Protein 1W9C (pdb70)

Radius of gyration: 37.44 Å; Cα contacts (8 Å, |Δi|>4): 664; chains: 2; bounding box: 58×114×73 Å

Structure (mmCIF, N/CA/C/O backbone):
data_1W9C
#
_entry.id   1W9C
#
_cell.length_a   118.870
_cell.length_b   62.870
_cell.length_c   114.660
_cell.angle_alpha   90.00
_cell.angle_beta   90.00
_cell.angle_gamma   90.00
#
_symmetry.space_group_name_H-M   'P 21 21 2'
#
loop_
_entity.id
_entity.type
_entity.pdbx_description
1 polymer 'CRM1 PROTEIN'
2 water water
#
loop_
_atom_site.group_PDB
_atom_site.id
_atom_site.type_symbol
_atom_site.label_atom_id
_atom_site.label_alt_id
_atom_site.label_comp_id
_atom_site.label_asym_id
_atom_site.label_entity_id
_atom_site.label_seq_id
_atom_site.pdbx_PDB_ins_code
_atom_site.Cartn_x
_atom_site.Cartn_y
_atom_site.Cartn_z
_atom_site.occupancy
_atom_site.B_iso_or_equiv
_atom_site.auth_seq_id
_atom_site.auth_comp_id
_atom_site.auth_asym_id
_atom_site.auth_atom_id
_atom_site.pdbx_PDB_model_num
ATOM 1 N N . VAL A 1 1 ? 46.678 -28.315 47.270 1.00 62.47 707 VAL A N 1
ATOM 2 C CA . VAL A 1 1 ? 47.555 -29.460 46.899 1.00 61.88 707 VAL A CA 1
ATOM 3 C C . VAL A 1 1 ? 47.938 -29.360 45.421 1.00 63.00 707 VAL A C 1
ATOM 4 O O . VAL A 1 1 ? 48.744 -30.147 44.922 1.00 64.21 707 VAL A O 1
ATOM 8 N N . ILE A 1 2 ? 47.349 -28.388 44.726 1.00 56.69 708 ILE A N 1
ATOM 9 C CA . ILE A 1 2 ? 47.652 -28.154 43.318 1.00 48.36 708 ILE A CA 1
ATOM 10 C C . ILE A 1 2 ? 49.083 -27.619 43.242 1.00 46.04 708 ILE A C 1
ATOM 11 O O . ILE A 1 2 ? 49.380 -26.571 43.804 1.00 50.51 708 ILE A O 1
ATOM 16 N N . GLN A 1 3 ? 49.970 -28.338 42.561 1.00 45.07 709 GLN A N 1
ATOM 17 C CA . GLN A 1 3 ? 51.362 -27.903 42.442 1.00 47.19 709 GLN A CA 1
ATOM 18 C C . GLN A 1 3 ? 51.741 -27.585 40.998 1.00 44.63 709 GLN A C 1
ATOM 19 O O . GLN A 1 3 ? 51.913 -28.488 40.174 1.00 42.54 709 GLN A O 1
ATOM 25 N N . LEU A 1 4 ? 51.882 -26.293 40.708 1.00 39.32 710 LEU A N 1
ATOM 26 C CA . LEU A 1 4 ? 52.223 -25.823 39.367 1.00 36.43 710 LEU A CA 1
ATOM 27 C C . LEU A 1 4 ? 53.680 -25.387 39.246 1.00 31.47 710 LEU A C 1
ATOM 28 O O . LEU A 1 4 ? 54.132 -25.000 38.169 1.00 31.99 710 LEU A O 1
ATOM 33 N N . GLY A 1 5 ? 54.405 -25.456 40.355 1.00 29.77 711 GLY A N 1
ATOM 34 C CA . GLY A 1 5 ? 55.795 -25.040 40.377 1.00 31.07 711 GLY A CA 1
ATOM 35 C C . GLY A 1 5 ? 56.695 -25.408 39.212 1.00 31.08 711 GLY A C 1
ATOM 36 O O . GLY A 1 5 ? 57.312 -24.534 38.607 1.00 33.35 711 GLY A O 1
ATOM 37 N N . ARG A 1 6 ? 56.777 -26.693 38.888 1.00 28.67 712 ARG A N 1
ATOM 38 C CA . ARG A 1 6 ? 57.652 -27.145 37.813 1.00 32.14 712 ARG A CA 1
ATOM 39 C C . ARG A 1 6 ? 57.218 -26.860 36.378 1.00 29.38 712 ARG A C 1
ATOM 40 O O . ARG A 1 6 ? 58.007 -27.038 35.453 1.00 31.48 712 ARG A O 1
ATOM 48 N N . ILE A 1 7 ? 55.981 -26.420 36.180 1.00 28.56 713 ILE A N 1
ATOM 49 C CA . ILE A 1 7 ? 55.508 -26.118 34.827 1.00 25.64 713 ILE A CA 1
ATOM 50 C C . ILE A 1 7 ? 54.977 -24.699 34.753 1.00 22.43 713 ILE A C 1
ATOM 51 O O . ILE A 1 7 ? 54.392 -24.303 33.745 1.00 19.77 713 ILE A O 1
ATOM 56 N N . TYR A 1 8 ? 55.179 -23.943 35.826 1.00 24.69 714 TYR A N 1
ATOM 57 C CA . TYR A 1 8 ? 54.698 -22.573 35.899 1.00 24.20 714 TYR A CA 1
ATOM 58 C C . TYR A 1 8 ? 55.134 -21.712 34.712 1.00 28.17 714 TYR A C 1
ATOM 59 O O . TYR A 1 8 ? 54.296 -21.136 34.008 1.00 18.54 714 TYR A O 1
ATOM 68 N N . LEU A 1 9 ? 56.439 -21.625 34.485 1.00 24.81 715 LEU A N 1
ATOM 69 C CA . LEU A 1 9 ? 56.931 -20.818 33.384 1.00 21.06 715 LEU A CA 1
ATOM 70 C C . LEU A 1 9 ? 56.485 -21.403 32.057 1.00 25.03 715 LEU A C 1
ATOM 71 O O . LEU A 1 9 ? 56.252 -20.660 31.105 1.00 27.46 715 LEU A O 1
ATOM 76 N N . ASP A 1 10 ? 56.350 -22.726 31.991 1.00 26.82 716 ASP A N 1
ATOM 77 C CA . ASP A 1 10 ? 55.905 -23.371 30.757 1.00 28.16 716 ASP A CA 1
ATOM 78 C C . ASP A 1 10 ? 54.489 -22.900 30.417 1.00 23.91 716 ASP A C 1
ATOM 79 O O . ASP A 1 10 ? 54.173 -22.630 29.259 1.00 23.57 716 ASP A O 1
ATOM 84 N N . MET A 1 11 ? 53.644 -22.801 31.439 1.00 24.26 717 MET A N 1
ATOM 85 C CA . MET A 1 11 ? 52.263 -22.353 31.271 1.00 23.29 717 MET A CA 1
ATOM 86 C C . MET A 1 11 ? 52.166 -20.916 30.752 1.00 23.03 717 MET A C 1
ATOM 87 O O . MET A 1 11 ? 51.323 -20.611 29.908 1.00 20.96 717 MET A O 1
ATOM 92 N N . LEU A 1 12 ? 53.028 -20.040 31.264 1.00 23.70 718 LEU A N 1
ATOM 93 C CA . LEU A 1 12 ? 53.034 -18.638 30.856 1.00 28.74 718 LEU A CA 1
ATOM 94 C C . LEU A 1 12 ? 53.553 -18.511 29.436 1.00 27.77 718 LEU A C 1
ATOM 95 O O . LEU A 1 12 ? 53.095 -17.670 28.662 1.00 27.14 718 LEU A O 1
ATOM 100 N N . ASN A 1 13 ? 54.513 -19.359 29.095 1.00 26.66 719 ASN A N 1
ATOM 101 C CA . ASN A 1 13 ? 55.076 -19.345 27.759 1.00 24.39 719 ASN A CA 1
ATOM 102 C C . ASN A 1 13 ? 53.968 -19.751 26.780 1.00 28.18 719 ASN A C 1
ATOM 103 O O . ASN A 1 13 ? 53.791 -19.120 25.737 1.00 24.88 719 ASN A O 1
ATOM 108 N N . VAL A 1 14 ? 53.213 -20.794 27.128 1.00 22.00 720 VAL A N 1
ATOM 109 C CA . VAL A 1 14 ? 52.119 -21.244 26.279 1.00 17.69 720 VAL A CA 1
ATOM 110 C C . VAL A 1 14 ? 51.077 -20.128 26.165 1.00 16.38 720 VAL A C 1
ATOM 111 O O . VAL A 1 14 ? 50.499 -19.900 25.100 1.00 18.87 720 VAL A O 1
ATOM 115 N N . TYR A 1 15 ? 50.848 -19.433 27.274 1.00 16.26 721 TYR A N 1
ATOM 116 C CA . TYR A 1 15 ? 49.882 -18.340 27.318 1.00 16.79 721 TYR A CA 1
ATOM 117 C C . TYR A 1 15 ? 50.286 -17.233 26.336 1.00 21.41 721 TYR A C 1
ATOM 118 O O . TYR A 1 15 ? 49.495 -16.849 25.469 1.00 18.43 721 TYR A O 1
ATOM 127 N N . LYS A 1 16 ? 51.512 -16.724 26.464 1.00 16.45 722 LYS A N 1
ATOM 128 C CA . LYS A 1 16 ? 51.984 -15.677 25.559 1.00 22.54 722 LYS A CA 1
ATOM 129 C C . LYS A 1 16 ? 51.928 -16.107 24.084 1.00 28.21 722 LYS A C 1
ATOM 130 O O . LYS A 1 16 ? 51.482 -15.344 23.229 1.00 27.03 722 LYS A O 1
ATOM 136 N N . CYS A 1 17 ? 52.370 -17.327 23.786 1.00 31.63 723 CYS A N 1
ATOM 137 C CA . CYS A 1 17 ? 52.360 -17.813 22.410 1.00 27.77 723 CYS A CA 1
ATOM 138 C C . CYS A 1 17 ? 50.937 -17.951 21.875 1.00 27.80 723 CYS A C 1
ATOM 139 O O . CYS A 1 17 ? 50.670 -17.623 20.717 1.00 24.92 723 CYS A O 1
ATOM 142 N N . LEU A 1 18 ? 50.017 -18.440 22.700 1.00 25.53 724 LEU A N 1
ATOM 143 C CA . LEU A 1 18 ? 48.644 -18.562 22.233 1.00 25.31 724 LEU A CA 1
ATOM 144 C C . LEU A 1 18 ? 48.033 -17.169 22.086 1.00 22.25 724 LEU A C 1
ATOM 145 O O . LEU A 1 18 ? 47.180 -16.948 21.235 1.00 27.24 724 LEU A O 1
ATOM 150 N N . SER A 1 19 ? 48.470 -16.224 22.908 1.00 26.65 725 SER A N 1
ATOM 151 C CA . SER A 1 19 ? 47.941 -14.873 22.800 1.00 33.95 725 SER A CA 1
ATOM 152 C C . SER A 1 19 ? 48.262 -14.333 21.408 1.00 37.15 725 SER A C 1
ATOM 153 O O . SER A 1 19 ? 47.367 -13.881 20.688 1.00 34.17 725 SER A O 1
ATOM 156 N N . GLU A 1 20 ? 49.538 -14.405 21.033 1.00 35.12 726 GLU A N 1
ATOM 157 C CA . GLU A 1 20 ? 50.002 -13.942 19.726 1.00 33.75 726 GLU A CA 1
ATOM 158 C C . GLU A 1 20 ? 49.243 -14.621 18.584 1.00 31.96 726 GLU A C 1
ATOM 159 O O . GLU A 1 20 ? 48.899 -13.987 17.589 1.00 38.63 726 GLU A O 1
ATOM 165 N N . ASN A 1 21 ? 48.988 -15.915 18.729 1.00 29.49 727 ASN A N 1
ATOM 166 C CA . ASN A 1 21 ? 48.243 -16.663 17.725 1.00 27.91 727 ASN A CA 1
ATOM 167 C C . ASN A 1 21 ? 46.846 -16.072 17.590 1.00 33.53 727 ASN A C 1
ATOM 168 O O . ASN A 1 21 ? 46.290 -15.998 16.496 1.00 35.23 727 ASN A O 1
ATOM 173 N N . ILE A 1 22 ? 46.277 -15.659 18.718 1.00 34.51 728 ILE A N 1
ATOM 174 C CA . ILE A 1 22 ? 44.941 -15.083 18.727 1.00 30.39 728 ILE A CA 1
ATOM 175 C C . ILE A 1 22 ? 44.943 -13.679 18.128 1.00 29.36 728 ILE A C 1
ATOM 176 O O . ILE A 1 22 ? 44.132 -13.374 17.255 1.00 27.52 728 ILE A O 1
ATOM 181 N N . SER A 1 23 ? 45.860 -12.834 18.590 1.00 32.16 729 SER A N 1
ATOM 182 C CA . SER A 1 23 ? 45.969 -11.468 18.087 1.00 34.78 729 SER A CA 1
ATOM 183 C C . SER A 1 23 ? 46.109 -11.506 16.576 1.00 40.73 729 SER A C 1
ATOM 184 O O . SER A 1 23 ? 45.305 -10.924 15.852 1.00 44.57 729 SER A O 1
ATOM 187 N N . ALA A 1 24 ? 47.148 -12.201 16.120 1.00 44.33 730 ALA A N 1
ATOM 188 C CA . ALA A 1 24 ? 47.454 -12.345 14.702 1.00 39.06 730 ALA A CA 1
ATOM 189 C C . ALA A 1 24 ? 46.236 -12.733 13.877 1.00 39.51 730 ALA A C 1
ATOM 190 O O . ALA A 1 24 ? 46.012 -12.186 12.796 1.00 45.99 730 ALA A O 1
ATOM 192 N N . ALA A 1 25 ? 45.451 -13.680 14.379 1.00 35.37 731 ALA A N 1
ATOM 193 C CA . ALA A 1 25 ? 44.265 -14.117 13.658 1.00 34.01 731 ALA A CA 1
ATOM 194 C C . ALA A 1 25 ? 43.216 -13.007 13.624 1.00 41.83 731 ALA A C 1
ATOM 195 O O . ALA A 1 25 ? 42.397 -12.947 12.708 1.00 44.88 731 ALA A O 1
ATOM 197 N N . ILE A 1 26 ? 43.242 -12.131 14.623 1.00 45.48 732 ILE A N 1
ATOM 198 C CA . ILE A 1 26 ? 42.296 -11.022 14.684 1.00 52.54 732 ILE A CA 1
ATOM 199 C C . ILE A 1 26 ? 42.783 -9.849 13.825 1.00 58.41 732 ILE A C 1
ATOM 200 O O . ILE A 1 26 ? 42.005 -9.261 13.073 1.00 59.45 732 ILE A O 1
ATOM 205 N N . GLN A 1 27 ? 44.071 -9.523 13.930 1.00 62.91 733 GLN A N 1
ATOM 206 C CA . GLN A 1 27 ? 44.661 -8.427 13.157 1.00 68.11 733 GLN A CA 1
ATOM 207 C C . GLN A 1 27 ? 44.589 -8.706 11.666 1.00 66.14 733 GLN A C 1
ATOM 208 O O . GLN A 1 27 ? 44.943 -7.855 10.851 1.00 71.35 733 GLN A O 1
ATOM 214 N N . ALA A 1 28 ? 44.144 -9.902 11.306 1.00 63.33 734 ALA A N 1
ATOM 215 C CA . ALA A 1 28 ? 44.069 -10.265 9.906 1.00 61.07 734 ALA A CA 1
ATOM 216 C C . ALA A 1 28 ? 42.667 -10.589 9.436 1.00 61.44 734 ALA A C 1
ATOM 217 O O . ALA A 1 28 ? 42.329 -10.348 8.278 1.00 66.09 734 ALA A O 1
ATOM 219 N N . ASN A 1 29 ? 41.839 -11.116 10.331 1.00 62.55 735 ASN A N 1
ATOM 220 C CA . ASN A 1 29 ? 40.490 -11.505 9.938 1.00 62.74 735 ASN A CA 1
ATOM 221 C C . ASN A 1 29 ? 39.339 -10.971 10.790 1.00 60.94 735 ASN A C 1
ATOM 222 O O . ASN A 1 29 ? 38.213 -11.462 10.691 1.00 57.51 735 ASN A O 1
ATOM 227 N N . GLY A 1 30 ? 39.616 -9.967 11.616 1.00 59.76 736 GLY A N 1
ATOM 228 C CA . GLY A 1 30 ? 38.575 -9.394 12.452 1.00 58.80 736 GLY A CA 1
ATOM 229 C C . GLY A 1 30 ? 38.216 -10.238 13.662 1.00 60.06 736 GLY A C 1
ATOM 230 O O . GLY A 1 30 ? 38.916 -11.193 13.999 1.00 62.99 736 GLY A O 1
ATOM 231 N N . GLU A 1 31 ? 37.107 -9.890 14.306 1.00 56.95 737 GLU A N 1
ATOM 232 C CA . GLU A 1 31 ? 36.647 -10.588 15.500 1.00 55.19 737 GLU A CA 1
ATOM 233 C C . GLU A 1 31 ? 35.861 -11.870 15.235 1.00 55.19 737 GLU A C 1
ATOM 234 O O . GLU A 1 31 ? 35.792 -12.743 16.100 1.00 52.31 737 GLU A O 1
ATOM 240 N N . MET A 1 32 ? 35.260 -11.986 14.055 1.00 57.73 738 MET A N 1
ATOM 241 C CA . MET A 1 32 ? 34.504 -13.192 13.718 1.00 64.11 738 MET A CA 1
ATOM 242 C C . MET A 1 32 ? 35.361 -14.405 14.079 1.00 60.65 738 MET A C 1
ATOM 243 O O . MET A 1 32 ? 34.850 -15.458 14.469 1.00 55.34 738 MET A O 1
ATOM 248 N N . VAL A 1 33 ? 36.672 -14.224 13.953 1.00 56.04 739 VAL A N 1
ATOM 249 C CA . VAL A 1 33 ? 37.665 -15.248 14.258 1.00 54.31 739 VAL A CA 1
ATOM 250 C C . VAL A 1 33 ? 37.380 -15.952 15.583 1.00 51.69 739 VAL A C 1
ATOM 251 O O . VAL A 1 33 ? 37.368 -17.183 15.661 1.00 46.26 739 VAL A O 1
ATOM 255 N N . THR A 1 34 ? 37.152 -15.149 16.618 1.00 50.87 740 THR A N 1
ATOM 256 C CA . THR A 1 34 ? 36.880 -15.638 17.966 1.00 50.86 740 THR A CA 1
ATOM 257 C C . THR A 1 34 ? 35.851 -16.767 18.061 1.00 54.60 740 THR A C 1
ATOM 258 O O . THR A 1 34 ? 35.777 -17.456 19.082 1.00 51.90 740 THR A O 1
ATOM 262 N N . LYS A 1 35 ? 35.065 -16.957 17.005 1.00 56.05 741 LYS A N 1
ATOM 263 C CA . LYS A 1 35 ? 34.043 -18.001 16.992 1.00 56.33 741 LYS A CA 1
ATOM 264 C C . LYS A 1 35 ? 34.555 -19.347 16.482 1.00 49.79 741 LYS A C 1
ATOM 265 O O . LYS A 1 35 ? 33.944 -20.387 16.740 1.00 44.81 741 LYS A O 1
ATOM 271 N N . GLN A 1 36 ? 35.669 -19.327 15.756 1.00 44.23 742 GLN A N 1
ATOM 272 C CA . GLN A 1 36 ? 36.248 -20.554 15.214 1.00 42.47 742 GLN A CA 1
ATOM 273 C C . GLN A 1 36 ? 36.676 -21.500 16.333 1.00 37.76 742 GLN A C 1
ATOM 274 O O . GLN A 1 36 ? 37.303 -21.081 17.303 1.00 33.26 742 GLN A O 1
ATOM 280 N N . PRO A 1 37 ? 36.353 -22.795 16.201 1.00 37.14 743 PRO A N 1
ATOM 281 C CA . PRO A 1 37 ? 36.684 -23.829 17.188 1.00 35.46 743 PRO A CA 1
ATOM 282 C C . PRO A 1 37 ? 38.092 -23.784 17.791 1.00 37.33 743 PRO A C 1
ATOM 283 O O . PRO A 1 37 ? 38.256 -23.939 19.001 1.00 35.21 743 PRO A O 1
ATOM 287 N N . LEU A 1 38 ? 39.103 -23.569 16.957 1.00 36.40 744 LEU A N 1
ATOM 288 C CA . LEU A 1 38 ? 40.478 -23.542 17.438 1.00 35.20 744 LEU A CA 1
ATOM 289 C C . LEU A 1 38 ? 40.842 -22.276 18.203 1.00 35.78 744 LEU A C 1
ATOM 290 O O . LEU A 1 38 ? 41.601 -22.330 19.169 1.00 43.39 744 LEU A O 1
ATOM 295 N N . ILE A 1 39 ? 40.301 -21.138 17.783 1.00 40.03 745 ILE A N 1
ATOM 296 C CA . ILE A 1 39 ? 40.567 -19.882 18.475 1.00 32.66 745 ILE A CA 1
ATOM 297 C C . ILE A 1 39 ? 39.887 -19.944 19.845 1.00 35.10 745 ILE A C 1
ATOM 298 O O . ILE A 1 39 ? 40.371 -19.367 20.822 1.00 37.18 745 ILE A O 1
ATOM 303 N N . ARG A 1 40 ? 38.760 -20.647 19.908 1.00 29.63 746 ARG A N 1
ATOM 304 C CA . ARG A 1 40 ? 38.024 -20.809 21.157 1.00 29.77 746 ARG A CA 1
ATOM 305 C C . ARG A 1 40 ? 38.834 -21.680 22.112 1.00 29.05 746 ARG A C 1
ATOM 306 O O . ARG A 1 40 ? 38.891 -21.411 23.314 1.00 27.10 746 ARG A O 1
ATOM 314 N N . SER A 1 41 ? 39.453 -22.726 21.569 1.00 22.98 747 SER A N 1
ATOM 315 C CA . SER A 1 41 ? 40.275 -23.629 22.365 1.00 21.73 747 SER A CA 1
ATOM 316 C C . SER A 1 41 ? 41.461 -22.864 22.934 1.00 24.30 747 SER A C 1
ATOM 317 O O . SER A 1 41 ? 41.841 -23.054 24.092 1.00 24.97 747 SER A O 1
ATOM 320 N N . MET A 1 42 ? 42.048 -22.001 22.113 1.00 19.19 748 MET A N 1
ATOM 321 C CA . MET A 1 42 ? 43.183 -21.211 22.554 1.00 23.23 748 MET A CA 1
ATOM 322 C C . MET A 1 42 ? 42.753 -20.272 23.670 1.00 27.67 748 MET A C 1
ATOM 323 O O . MET A 1 42 ? 43.480 -20.077 24.647 1.00 27.73 748 MET A O 1
ATOM 328 N N . ARG A 1 43 ? 41.568 -19.688 23.523 1.00 26.11 749 ARG A N 1
ATOM 329 C CA . ARG A 1 43 ? 41.057 -18.783 24.539 1.00 28.10 749 ARG A CA 1
ATOM 330 C C . ARG A 1 43 ? 40.837 -19.558 25.825 1.00 28.20 749 ARG A C 1
ATOM 331 O O . ARG A 1 43 ? 41.170 -19.075 26.909 1.00 20.93 749 ARG A O 1
ATOM 339 N N . THR A 1 44 ? 40.283 -20.764 25.700 1.00 22.34 750 THR A N 1
ATOM 340 C CA . THR A 1 44 ? 40.020 -21.601 26.865 1.00 22.30 750 THR A CA 1
ATOM 341 C C . THR A 1 44 ? 41.292 -21.916 27.633 1.00 21.68 750 THR A C 1
ATOM 342 O O . THR A 1 44 ? 41.309 -21.824 28.858 1.00 23.74 750 THR A O 1
ATOM 346 N N . VAL A 1 45 ? 42.354 -22.294 26.924 1.00 20.29 751 VAL A N 1
ATOM 347 C CA . VAL A 1 45 ? 43.603 -22.613 27.602 1.00 16.93 751 VAL A CA 1
ATOM 348 C C . VAL A 1 45 ? 44.132 -21.391 28.339 1.00 16.01 751 VAL A C 1
ATOM 349 O O . VAL A 1 45 ? 44.671 -21.515 29.436 1.00 17.77 751 VAL A O 1
ATOM 353 N N . LYS A 1 46 ? 43.984 -20.210 27.747 1.00 14.32 752 LYS A N 1
ATOM 354 C CA . LYS A 1 46 ? 44.444 -18.999 28.415 1.00 21.28 752 LYS A CA 1
ATOM 355 C C . LYS A 1 46 ? 43.612 -18.811 29.684 1.00 21.20 752 LYS A C 1
ATOM 356 O O . LYS A 1 46 ? 44.142 -18.563 30.764 1.00 23.66 752 LYS A O 1
ATOM 362 N N . ARG A 1 47 ? 42.301 -18.942 29.534 1.00 24.57 753 ARG A N 1
ATOM 363 C CA . ARG A 1 47 ? 41.365 -18.782 30.639 1.00 26.35 753 ARG A CA 1
ATOM 364 C C . ARG A 1 47 ? 41.606 -19.773 31.783 1.00 29.08 753 ARG A C 1
ATOM 365 O O . ARG A 1 47 ? 41.732 -19.374 32.945 1.00 28.60 753 ARG A O 1
ATOM 373 N N . GLU A 1 48 ? 41.662 -21.061 31.457 1.00 22.48 754 GLU A N 1
ATOM 374 C CA . GLU A 1 48 ? 41.875 -22.081 32.477 1.00 23.72 754 GLU A CA 1
ATOM 375 C C . GLU A 1 48 ? 43.256 -21.963 33.118 1.00 18.83 754 GLU A C 1
ATOM 376 O O . GLU A 1 48 ? 43.448 -22.331 34.280 1.00 17.62 754 GLU A O 1
ATOM 382 N N . THR A 1 49 ? 44.216 -21.457 32.354 1.00 19.42 755 THR A N 1
ATOM 383 C CA . THR A 1 49 ? 45.568 -21.282 32.863 1.00 22.49 755 THR A CA 1
ATOM 384 C C . THR A 1 49 ? 45.569 -20.263 33.997 1.00 22.60 755 THR A C 1
ATOM 385 O O . THR A 1 49 ? 46.225 -20.462 35.021 1.00 27.10 755 THR A O 1
ATOM 389 N N . LEU A 1 50 ? 44.823 -19.177 33.821 1.00 22.17 756 LEU A N 1
ATOM 390 C CA . LEU A 1 50 ? 44.749 -18.150 34.850 1.00 19.99 756 LEU A CA 1
ATOM 391 C C . LEU A 1 50 ? 44.039 -18.668 36.091 1.00 20.70 756 LEU A C 1
ATOM 392 O O . LEU A 1 50 ? 44.422 -18.328 37.215 1.00 16.07 756 LEU A O 1
ATOM 397 N N . LYS A 1 51 ? 43.011 -19.494 35.885 1.00 19.85 757 LYS A N 1
ATOM 398 C CA . LYS A 1 51 ? 42.257 -20.078 36.996 1.00 19.71 757 LYS A CA 1
ATOM 399 C C . LYS A 1 51 ? 43.162 -20.991 37.818 1.00 18.34 757 LYS A C 1
ATOM 400 O O . LYS A 1 51 ? 43.123 -20.981 39.043 1.00 20.37 757 LYS A O 1
ATOM 406 N N . LEU A 1 52 ? 43.979 -21.784 37.136 1.00 17.77 758 LEU A N 1
ATOM 407 C CA . LEU A 1 52 ? 44.888 -22.678 37.830 1.00 18.86 758 LEU A CA 1
ATOM 408 C C . LEU A 1 52 ? 45.950 -21.884 38.578 1.00 22.56 758 LEU A C 1
ATOM 409 O O . LEU A 1 52 ? 46.219 -22.151 39.751 1.00 23.42 758 LEU A O 1
ATOM 414 N N . ILE A 1 53 ? 46.551 -20.908 37.903 1.00 22.40 759 ILE A N 1
ATOM 415 C CA . ILE A 1 53 ? 47.577 -20.084 38.534 1.00 19.94 759 ILE A CA 1
ATOM 416 C C . ILE A 1 53 ? 46.975 -19.342 39.723 1.00 19.94 759 ILE A C 1
ATOM 417 O O . ILE A 1 53 ? 47.626 -19.188 40.756 1.00 19.21 759 ILE A O 1
ATOM 422 N N . SER A 1 54 ? 45.724 -18.905 39.579 1.00 26.00 760 SER A N 1
ATOM 423 C CA . SER A 1 54 ? 45.017 -18.196 40.648 1.00 22.26 760 SER A CA 1
ATOM 424 C C . SER A 1 54 ? 44.821 -19.083 41.873 1.00 20.01 760 SER A C 1
ATOM 425 O O . SER A 1 54 ? 45.113 -18.672 42.998 1.00 24.03 760 SER A O 1
ATOM 428 N N . GLY A 1 55 ? 44.317 -20.295 41.647 1.00 24.04 761 GLY A N 1
ATOM 429 C CA . GLY A 1 55 ? 44.100 -21.232 42.735 1.00 20.90 761 GLY A CA 1
ATOM 430 C C . GLY A 1 55 ? 45.408 -21.636 43.395 1.00 22.55 761 GLY A C 1
ATOM 431 O O . GLY A 1 55 ? 45.468 -21.876 44.596 1.00 20.47 761 GLY A O 1
ATOM 432 N N . TRP A 1 56 ? 46.467 -21.715 42.603 1.00 21.90 762 TRP A N 1
ATOM 433 C CA . TRP A 1 56 ? 47.773 -22.074 43.132 1.00 23.77 762 TRP A CA 1
ATOM 434 C C . TRP A 1 56 ? 48.269 -20.947 44.037 1.00 22.20 762 TRP A C 1
ATOM 435 O O . TRP A 1 56 ? 48.779 -21.192 45.129 1.00 18.09 762 TRP A O 1
ATOM 446 N N . VAL A 1 57 ? 48.110 -19.709 43.588 1.00 15.93 763 VAL A N 1
ATOM 447 C CA . VAL A 1 57 ? 48.561 -18.579 44.383 1.00 23.07 763 VAL A CA 1
ATOM 448 C C . VAL A 1 57 ? 47.713 -18.369 45.633 1.00 26.90 763 VAL A C 1
ATOM 449 O O . VAL A 1 57 ? 48.242 -18.065 46.705 1.00 30.19 763 VAL A O 1
ATOM 453 N N . SER A 1 58 ? 46.402 -18.547 45.510 1.00 26.88 764 SER A N 1
ATOM 454 C CA . SER A 1 58 ? 45.532 -18.335 46.654 1.00 28.70 764 SER A CA 1
ATOM 455 C C . SER A 1 58 ? 45.808 -19.303 47.792 1.00 30.24 764 SER A C 1
ATOM 456 O O . SER A 1 58 ? 45.316 -19.112 48.901 1.00 37.85 764 SER A O 1
ATOM 459 N N . ARG A 1 59 ? 46.588 -20.346 47.546 1.00 31.06 765 ARG A N 1
ATOM 460 C CA . ARG A 1 59 ? 46.870 -21.248 48.643 1.00 32.52 765 ARG A CA 1
ATOM 461 C C . ARG A 1 59 ? 48.346 -21.450 48.941 1.00 30.97 765 ARG A C 1
ATOM 462 O O . ARG A 1 59 ? 48.758 -22.501 49.419 1.00 36.24 765 ARG A O 1
ATOM 470 N N . SER A 1 60 ? 49.134 -20.414 48.676 1.00 33.69 766 SER A N 1
ATOM 471 C CA . SER A 1 60 ? 50.564 -20.440 48.952 1.00 34.80 766 SER A CA 1
ATOM 472 C C . SER A 1 60 ? 50.778 -19.854 50.351 1.00 36.85 766 SER A C 1
ATOM 473 O O . SER A 1 60 ? 49.864 -19.257 50.923 1.00 32.65 766 SER A O 1
ATOM 476 N N . ASN A 1 61 ? 51.974 -20.025 50.904 1.00 41.61 767 ASN A N 1
ATOM 477 C CA . ASN A 1 61 ? 52.260 -19.513 52.240 1.00 42.84 767 ASN A CA 1
ATOM 478 C C . ASN A 1 61 ? 53.614 -18.812 52.380 1.00 44.06 767 ASN A C 1
ATOM 479 O O . ASN A 1 61 ? 54.326 -19.009 53.363 1.00 49.85 767 ASN A O 1
ATOM 484 N N . ASP A 1 62 ? 53.964 -17.999 51.390 1.00 42.57 768 ASP A N 1
ATOM 485 C CA . ASP A 1 62 ? 55.213 -17.236 51.409 1.00 43.00 768 ASP A CA 1
ATOM 486 C C . ASP A 1 62 ? 54.983 -16.066 50.461 1.00 37.62 768 ASP A C 1
ATOM 487 O O . ASP A 1 62 ? 55.552 -16.006 49.371 1.00 35.08 768 ASP A O 1
ATOM 492 N N . PRO A 1 63 ? 54.145 -15.108 50.884 1.00 33.40 769 PRO A N 1
ATOM 493 C CA . PRO A 1 63 ? 53.791 -13.919 50.109 1.00 36.75 769 PRO A CA 1
ATOM 494 C C . PRO A 1 63 ? 54.933 -13.147 49.466 1.00 36.06 769 PRO A C 1
ATOM 495 O O . PRO A 1 63 ? 54.831 -12.757 48.306 1.00 38.53 769 PRO A O 1
ATOM 499 N N . GLN A 1 64 ? 56.019 -12.928 50.198 1.00 37.69 770 GLN A N 1
ATOM 500 C CA . GLN A 1 64 ? 57.130 -12.179 49.627 1.00 41.12 770 GLN A CA 1
ATOM 501 C C . GLN A 1 64 ? 57.742 -12.949 48.472 1.00 42.41 770 GLN A C 1
ATOM 502 O O . GLN A 1 64 ? 58.044 -12.389 47.417 1.00 44.02 770 GLN A O 1
ATOM 508 N N . MET A 1 65 ? 57.921 -14.244 48.691 1.00 35.16 771 MET A N 1
ATOM 509 C CA . MET A 1 65 ? 58.493 -15.128 47.693 1.00 35.33 771 MET A CA 1
ATOM 510 C C . MET A 1 65 ? 57.627 -15.153 46.423 1.00 31.14 771 MET A C 1
ATOM 511 O O . MET A 1 65 ? 58.139 -15.029 45.310 1.00 26.75 771 MET A O 1
ATOM 516 N N . VAL A 1 66 ? 56.317 -15.295 46.588 1.00 24.79 772 VAL A N 1
ATOM 517 C CA . VAL A 1 66 ? 55.423 -15.327 45.435 1.00 28.89 772 VAL A CA 1
ATOM 518 C C . VAL A 1 66 ? 55.483 -13.986 44.713 1.00 30.41 772 VAL A C 1
ATOM 519 O O . VAL A 1 66 ? 55.546 -13.927 43.482 1.00 31.69 772 VAL A O 1
ATOM 523 N N . ALA A 1 67 ? 55.472 -12.913 45.495 1.00 30.96 773 ALA A N 1
ATOM 524 C CA . ALA A 1 67 ? 55.528 -11.558 44.960 1.00 32.02 773 ALA A CA 1
ATOM 525 C C . ALA A 1 67 ? 56.794 -11.286 44.140 1.00 26.49 773 ALA A C 1
ATOM 526 O O . ALA A 1 67 ? 56.728 -10.661 43.087 1.00 24.60 773 ALA A O 1
ATOM 528 N N . GLU A 1 68 ? 57.941 -11.760 44.620 1.00 28.04 774 GLU A N 1
ATOM 529 C CA . GLU A 1 68 ? 59.206 -11.535 43.923 1.00 32.90 774 GLU A CA 1
ATOM 530 C C . GLU A 1 68 ? 59.499 -12.474 42.760 1.00 37.01 774 GLU A C 1
ATOM 531 O O . GLU A 1 68 ? 60.090 -12.067 41.759 1.00 34.36 774 GLU A O 1
ATOM 537 N N . ASN A 1 69 ? 59.080 -13.726 42.887 1.00 34.63 775 ASN A N 1
ATOM 538 C CA . ASN A 1 69 ? 59.361 -14.719 41.864 1.00 31.54 775 ASN A CA 1
ATOM 539 C C . ASN A 1 69 ? 58.260 -15.072 40.863 1.00 32.24 775 ASN A C 1
ATOM 540 O O . ASN A 1 69 ? 58.551 -15.328 39.696 1.00 33.72 775 ASN A O 1
ATOM 545 N N . PHE A 1 70 ? 57.006 -15.089 41.301 1.00 32.44 776 PHE A N 1
ATOM 546 C CA . PHE A 1 70 ? 55.914 -15.477 40.409 1.00 32.27 776 PHE A CA 1
ATOM 547 C C . PHE A 1 70 ? 55.117 -14.347 39.772 1.00 31.08 776 PHE A C 1
ATOM 548 O O . PHE A 1 70 ? 54.715 -14.448 38.613 1.00 26.70 776 PHE A O 1
ATOM 556 N N . VAL A 1 71 ? 54.875 -13.281 40.524 1.00 27.52 777 VAL A N 1
ATOM 557 C CA . VAL A 1 71 ? 54.101 -12.161 40.008 1.00 21.51 777 VAL A CA 1
ATOM 558 C C . VAL A 1 71 ? 54.753 -11.421 38.837 1.00 20.66 777 VAL A C 1
ATOM 559 O O . VAL A 1 71 ? 54.079 -11.065 37.875 1.00 19.59 777 VAL A O 1
ATOM 563 N N . PRO A 1 72 ? 56.071 -11.190 38.890 1.00 23.95 778 PRO A N 1
ATOM 564 C CA . PRO A 1 72 ? 56.671 -10.477 37.756 1.00 29.87 778 PRO A CA 1
ATOM 565 C C . PRO A 1 72 ? 56.425 -11.149 36.398 1.00 27.13 778 PRO A C 1
ATOM 566 O O . PRO A 1 72 ? 55.988 -10.495 35.449 1.00 25.96 778 PRO A O 1
ATOM 570 N N . PRO A 1 73 ? 56.717 -12.460 36.283 1.00 25.83 779 PRO A N 1
ATOM 571 C CA . PRO A 1 73 ? 56.495 -13.145 35.004 1.00 22.70 779 PRO A CA 1
ATOM 572 C C . PRO A 1 73 ? 55.028 -13.241 34.605 1.00 18.52 779 PRO A C 1
ATOM 573 O O . PRO A 1 73 ? 54.704 -13.299 33.421 1.00 25.35 779 PRO A O 1
ATOM 577 N N . LEU A 1 74 ? 54.145 -13.247 35.598 1.00 23.73 780 LEU A N 1
ATOM 578 C CA . LEU A 1 74 ? 52.707 -13.302 35.349 1.00 22.05 780 LEU A CA 1
ATOM 579 C C . LEU A 1 74 ? 52.225 -11.979 34.741 1.00 22.90 780 LEU A C 1
ATOM 580 O O . LEU A 1 74 ? 51.501 -11.971 33.746 1.00 24.51 780 LEU A O 1
ATOM 585 N N . LEU A 1 75 ? 52.632 -10.863 35.335 1.00 19.62 781 LEU A N 1
ATOM 586 C CA . LEU A 1 75 ? 52.218 -9.557 34.832 1.00 27.09 781 LEU A CA 1
ATOM 587 C C . LEU A 1 75 ? 52.795 -9.333 33.440 1.00 28.14 781 LEU A C 1
ATOM 588 O O . LEU A 1 75 ? 52.182 -8.680 32.590 1.00 22.36 781 LEU A O 1
ATOM 593 N N . ASP A 1 76 ? 53.973 -9.896 33.207 1.00 26.01 782 ASP A N 1
ATOM 594 C CA . ASP A 1 76 ? 54.621 -9.764 31.919 1.00 25.09 782 ASP A CA 1
ATOM 595 C C . ASP A 1 76 ? 53.833 -10.511 30.852 1.00 24.57 782 ASP A C 1
ATOM 596 O O . ASP A 1 76 ? 53.757 -10.082 29.700 1.00 26.00 782 ASP A O 1
ATOM 601 N N . ALA A 1 77 ? 53.226 -11.625 31.233 1.00 21.72 783 ALA A N 1
ATOM 602 C CA . ALA A 1 77 ? 52.473 -12.395 30.265 1.00 21.99 783 ALA A CA 1
ATOM 603 C C . ALA A 1 77 ? 51.033 -11.938 30.052 1.00 20.91 783 ALA A C 1
ATOM 604 O O . ALA A 1 77 ? 50.493 -12.128 28.965 1.00 26.42 783 ALA A O 1
ATOM 606 N N . VAL A 1 78 ? 50.411 -11.319 31.053 1.00 17.41 784 VAL A N 1
ATOM 607 C CA . VAL A 1 78 ? 49.008 -10.929 30.907 1.00 19.78 784 VAL A CA 1
ATOM 608 C C . VAL A 1 78 ? 48.601 -9.466 30.758 1.00 25.16 784 VAL A C 1
ATOM 609 O O . VAL A 1 78 ? 47.579 -9.176 30.133 1.00 20.63 784 VAL A O 1
ATOM 613 N N . LEU A 1 79 ? 49.379 -8.549 31.323 1.00 26.69 785 LEU A N 1
ATOM 614 C CA . LEU A 1 79 ? 49.015 -7.135 31.287 1.00 26.25 785 LEU A CA 1
ATOM 615 C C . LEU A 1 79 ? 48.900 -6.469 29.924 1.00 28.81 785 LEU A C 1
ATOM 616 O O . LEU A 1 79 ? 47.794 -6.161 29.470 1.00 25.70 785 LEU A O 1
ATOM 621 N N . ILE A 1 80 ? 50.029 -6.237 29.269 1.00 22.42 786 ILE A N 1
ATOM 622 C CA . ILE A 1 80 ? 49.987 -5.588 27.976 1.00 23.39 786 ILE A CA 1
ATOM 623 C C . ILE A 1 80 ? 49.157 -6.337 26.944 1.00 23.51 786 ILE A C 1
ATOM 624 O O . ILE A 1 80 ? 48.641 -5.730 26.009 1.00 31.27 786 ILE A O 1
ATOM 629 N N . ASP A 1 81 ? 49.004 -7.647 27.112 1.00 27.67 787 ASP A N 1
ATOM 630 C CA . ASP A 1 81 ? 48.205 -8.424 26.163 1.00 26.64 787 ASP A CA 1
ATOM 631 C C . ASP A 1 81 ? 46.722 -8.092 26.310 1.00 28.52 787 ASP A C 1
ATOM 632 O O . ASP A 1 81 ? 45.971 -8.112 25.335 1.00 35.07 787 ASP A O 1
ATOM 637 N N . TYR A 1 82 ? 46.306 -7.805 27.540 1.00 30.17 788 TYR A N 1
ATOM 638 C CA . TYR A 1 82 ? 44.919 -7.459 27.839 1.00 27.36 788 TYR A CA 1
ATOM 639 C C . TYR A 1 82 ? 44.628 -6.040 27.343 1.00 25.39 788 TYR A C 1
ATOM 640 O O . TYR A 1 82 ? 43.595 -5.783 26.731 1.00 24.44 788 TYR A O 1
ATOM 649 N N . GLN A 1 83 ? 45.556 -5.126 27.600 1.00 31.06 789 GLN A N 1
ATOM 650 C CA . GLN A 1 83 ? 45.387 -3.735 27.200 1.00 36.90 789 GLN A CA 1
ATOM 651 C C . GLN A 1 83 ? 45.258 -3.487 25.696 1.00 40.06 789 GLN A C 1
ATOM 652 O O . GLN A 1 83 ? 44.343 -2.792 25.256 1.00 44.73 789 GLN A O 1
ATOM 658 N N . ARG A 1 84 ? 46.163 -4.065 24.912 1.00 39.69 790 ARG A N 1
ATOM 659 C CA . ARG A 1 84 ? 46.171 -3.866 23.466 1.00 37.99 790 ARG A CA 1
ATOM 660 C C . ARG A 1 84 ? 45.238 -4.725 22.620 1.00 37.97 790 ARG A C 1
ATOM 661 O O . ARG A 1 84 ? 45.348 -4.728 21.397 1.00 42.05 790 ARG A O 1
ATOM 669 N N . ASN A 1 85 ? 44.313 -5.440 23.244 1.00 35.88 791 ASN A N 1
ATOM 670 C CA . ASN A 1 85 ? 43.408 -6.271 22.468 1.00 39.51 791 ASN A CA 1
ATOM 671 C C . ASN A 1 85 ? 41.987 -5.739 22.421 1.00 41.06 791 ASN A C 1
ATOM 672 O O . ASN A 1 85 ? 41.575 -4.978 23.290 1.00 39.81 791 ASN A O 1
ATOM 677 N N . VAL A 1 86 ? 41.242 -6.131 21.390 1.00 46.08 792 VAL A N 1
ATOM 678 C CA . VAL A 1 86 ? 39.862 -5.690 21.254 1.00 44.97 792 VAL A CA 1
ATOM 679 C C . VAL A 1 86 ? 39.092 -6.257 22.437 1.00 46.46 792 VAL A C 1
ATOM 680 O O . VAL A 1 86 ? 39.397 -7.346 22.921 1.00 39.96 792 VAL A O 1
ATOM 684 N N . PRO A 1 87 ? 38.083 -5.523 22.921 1.00 50.50 793 PRO A N 1
ATOM 685 C CA . PRO A 1 87 ? 37.290 -5.993 24.058 1.00 46.37 793 PRO A CA 1
ATOM 686 C C . PRO A 1 87 ? 36.849 -7.446 23.916 1.00 44.32 793 PRO A C 1
ATOM 687 O O . PRO A 1 87 ? 36.926 -8.225 24.865 1.00 46.16 793 PRO A O 1
ATOM 691 N N . ALA A 1 88 ? 36.403 -7.812 22.721 1.00 43.38 794 ALA A N 1
ATOM 692 C CA . ALA A 1 88 ? 35.940 -9.171 22.468 1.00 46.68 794 ALA A CA 1
ATOM 693 C C . ALA A 1 88 ? 37.012 -10.234 22.698 1.00 46.62 794 ALA A C 1
ATOM 694 O O . ALA A 1 88 ? 36.705 -11.427 22.735 1.00 41.93 794 ALA A O 1
ATOM 696 N N . ALA A 1 89 ? 38.261 -9.801 22.864 1.00 46.16 795 ALA A N 1
ATOM 697 C CA . ALA A 1 89 ? 39.379 -10.723 23.058 1.00 42.27 795 ALA A CA 1
ATOM 698 C C . ALA A 1 89 ? 40.044 -10.674 24.434 1.00 42.23 795 ALA A C 1
ATOM 699 O O . ALA A 1 89 ? 41.002 -11.408 24.691 1.00 43.29 795 ALA A O 1
ATOM 701 N N . ARG A 1 90 ? 39.555 -9.812 25.316 1.00 37.76 796 ARG A N 1
ATOM 702 C CA . ARG A 1 90 ? 40.135 -9.712 26.648 1.00 35.70 796 ARG A CA 1
ATOM 703 C C . ARG A 1 90 ? 39.523 -10.733 27.587 1.00 37.23 796 ARG A C 1
ATOM 704 O O . ARG A 1 90 ? 38.308 -10.768 27.781 1.00 40.68 796 ARG A O 1
ATOM 712 N N . GLU A 1 91 ? 40.371 -11.567 28.170 1.00 34.35 797 GLU A N 1
ATOM 713 C CA . GLU A 1 91 ? 39.897 -12.587 29.086 1.00 34.55 797 GLU A CA 1
ATOM 714 C C . GLU A 1 91 ? 39.572 -11.973 30.443 1.00 29.33 797 GLU A C 1
ATOM 715 O O . GLU A 1 91 ? 40.440 -11.408 31.110 1.00 29.07 797 GLU A O 1
ATOM 721 N N . PRO A 1 92 ? 38.305 -12.064 30.863 1.00 24.59 798 PRO A N 1
ATOM 722 C CA . PRO A 1 92 ? 37.952 -11.488 32.160 1.00 28.73 798 PRO A CA 1
ATOM 723 C C . PRO A 1 92 ? 38.656 -12.160 33.346 1.00 28.68 798 PRO A C 1
ATOM 724 O O . PRO A 1 92 ? 38.705 -11.592 34.437 1.00 31.87 798 PRO A O 1
ATOM 728 N N . GLU A 1 93 ? 39.212 -13.353 33.134 1.00 24.82 799 GLU A N 1
ATOM 729 C CA . GLU A 1 93 ? 39.919 -14.054 34.207 1.00 23.37 799 GLU A CA 1
ATOM 730 C C . GLU A 1 93 ? 41.207 -13.305 34.565 1.00 22.09 799 GLU A C 1
ATOM 731 O O . GLU A 1 93 ? 41.802 -13.534 35.618 1.00 21.12 799 GLU A O 1
ATOM 737 N N . VAL A 1 94 ? 41.640 -12.416 33.679 1.00 20.58 800 VAL A N 1
ATOM 738 C CA . VAL A 1 94 ? 42.835 -11.628 33.937 1.00 20.40 800 VAL A CA 1
ATOM 739 C C . VAL A 1 94 ? 42.548 -10.656 35.087 1.00 23.06 800 VAL A C 1
ATOM 740 O O . VAL A 1 94 ? 43.396 -10.449 35.955 1.00 19.33 800 VAL A O 1
ATOM 744 N N . LEU A 1 95 ? 41.348 -10.074 35.103 1.00 20.31 801 LEU A N 1
ATOM 745 C CA . LEU A 1 95 ? 40.972 -9.147 36.174 1.00 21.89 801 LEU A CA 1
ATOM 746 C C . LEU A 1 95 ? 40.802 -9.908 37.488 1.00 21.44 801 LEU A C 1
ATOM 747 O O . LEU A 1 95 ? 41.274 -9.467 38.539 1.00 18.43 801 LEU A O 1
ATOM 752 N N . SER A 1 96 ? 40.141 -11.059 37.430 1.00 21.45 802 SER A N 1
ATOM 753 C CA . SER A 1 96 ? 39.930 -11.856 38.634 1.00 26.23 802 SER A CA 1
ATOM 754 C C . SER A 1 96 ? 41.244 -12.416 39.186 1.00 25.37 802 SER A C 1
ATOM 755 O O . SER A 1 96 ? 41.378 -12.612 40.394 1.00 30.59 802 SER A O 1
ATOM 758 N N . THR A 1 97 ? 42.211 -12.672 38.306 1.00 28.13 803 THR A N 1
ATOM 759 C CA . THR A 1 97 ? 43.505 -13.192 38.737 1.00 23.13 803 THR A CA 1
ATOM 760 C C . THR A 1 97 ? 44.252 -12.104 39.504 1.00 26.85 803 THR A C 1
ATOM 761 O O . THR A 1 97 ? 44.912 -12.391 40.499 1.00 25.21 803 THR A O 1
ATOM 765 N N . MET A 1 98 ? 44.146 -10.858 39.036 1.00 28.39 804 MET A N 1
ATOM 766 C CA . MET A 1 98 ? 44.807 -9.725 39.694 1.00 26.74 804 MET A CA 1
ATOM 767 C C . MET A 1 98 ? 44.222 -9.542 41.087 1.00 20.39 804 MET A C 1
ATOM 768 O O . MET A 1 98 ? 44.951 -9.368 42.065 1.00 25.81 804 MET A O 1
ATOM 773 N N . ALA A 1 99 ? 42.897 -9.585 41.161 1.00 15.76 805 ALA A N 1
ATOM 774 C CA . ALA A 1 99 ? 42.185 -9.443 42.423 1.00 18.79 805 ALA A CA 1
ATOM 775 C C . ALA A 1 99 ? 42.691 -10.499 43.408 1.00 17.35 805 ALA A C 1
ATOM 776 O O . ALA A 1 99 ? 42.967 -10.212 44.573 1.00 17.78 805 ALA A O 1
ATOM 778 N N . ILE A 1 100 ? 42.827 -11.725 42.923 1.00 21.29 806 ILE A N 1
ATOM 779 C CA . ILE A 1 100 ? 43.292 -12.810 43.764 1.00 23.06 806 ILE A CA 1
ATOM 780 C C . ILE A 1 100 ? 44.733 -12.621 44.262 1.00 23.63 806 ILE A C 1
ATOM 781 O O . ILE A 1 100 ? 45.011 -12.893 45.427 1.00 21.97 806 ILE A O 1
ATOM 786 N N . ILE A 1 101 ? 45.650 -12.144 43.420 1.00 19.26 807 ILE A N 1
ATOM 787 C CA . ILE A 1 101 ? 47.010 -11.951 43.914 1.00 19.95 807 ILE A CA 1
ATOM 788 C C . ILE A 1 101 ? 47.060 -10.757 44.874 1.00 24.43 807 ILE A C 1
ATOM 789 O O . ILE A 1 101 ? 47.930 -10.697 45.740 1.00 28.17 807 ILE A O 1
ATOM 794 N N . VAL A 1 102 ? 46.131 -9.813 44.734 1.00 21.22 808 VAL A N 1
ATOM 795 C CA . VAL A 1 102 ? 46.108 -8.662 45.631 1.00 25.59 808 VAL A CA 1
ATOM 796 C C . VAL A 1 102 ? 45.589 -9.071 47.009 1.00 28.32 808 VAL A C 1
ATOM 797 O O . VAL A 1 102 ? 46.148 -8.669 48.029 1.00 31.22 808 VAL A O 1
ATOM 801 N N . ASN A 1 103 ? 44.525 -9.869 47.038 1.00 26.97 809 ASN A N 1
ATOM 802 C CA . ASN A 1 103 ? 43.955 -10.328 48.303 1.00 27.67 809 ASN A CA 1
ATOM 803 C C . ASN A 1 103 ? 44.892 -11.276 49.029 1.00 26.62 809 ASN A C 1
ATOM 804 O O . ASN A 1 103 ? 44.779 -11.474 50.239 1.00 29.50 809 ASN A O 1
ATOM 809 N N . LYS A 1 104 ? 45.818 -11.864 48.287 1.00 23.82 810 LYS A N 1
ATOM 810 C CA . LYS A 1 104 ? 46.754 -12.808 48.872 1.00 23.38 810 LYS A CA 1
ATOM 811 C C . LYS A 1 104 ? 48.084 -12.167 49.252 1.00 25.63 810 LYS A C 1
ATOM 812 O O . LYS A 1 104 ? 48.682 -12.519 50.270 1.00 28.25 810 LYS A O 1
ATOM 818 N N . LEU A 1 105 ? 48.533 -11.211 48.445 1.00 24.53 811 LEU A N 1
ATOM 819 C CA . LEU A 1 105 ? 49.818 -10.563 48.675 1.00 25.24 811 LEU A CA 1
ATOM 820 C C . LEU A 1 105 ? 49.769 -9.150 49.277 1.00 27.52 811 LEU A C 1
ATOM 821 O O . LEU A 1 105 ? 50.736 -8.710 49.900 1.00 25.07 811 LEU A O 1
ATOM 826 N N . GLY A 1 106 ? 48.655 -8.444 49.096 1.00 28.76 812 GLY A N 1
ATOM 827 C CA . GLY A 1 106 ? 48.528 -7.097 49.639 1.00 27.77 812 GLY A CA 1
ATOM 828 C C . GLY A 1 106 ? 49.755 -6.202 49.503 1.00 30.36 812 GLY A C 1
ATOM 829 O O . GLY A 1 106 ? 50.222 -5.932 48.397 1.00 29.56 812 GLY A O 1
ATOM 830 N N . GLY A 1 107 ? 50.279 -5.739 50.635 1.00 28.07 813 GLY A N 1
ATOM 831 C CA . GLY A 1 107 ? 51.441 -4.865 50.629 1.00 27.81 813 GLY A CA 1
ATOM 832 C C . GLY A 1 107 ? 52.656 -5.328 49.837 1.00 30.06 813 GLY A C 1
ATOM 833 O O . GLY A 1 107 ? 53.471 -4.504 49.412 1.00 26.97 813 GLY A O 1
ATOM 834 N N . HIS A 1 108 ? 52.797 -6.632 49.632 1.00 26.03 814 HIS A N 1
ATOM 835 C CA . HIS A 1 108 ? 53.941 -7.143 48.885 1.00 24.83 814 HIS A CA 1
ATOM 836 C C . HIS A 1 108 ? 53.906 -6.800 47.401 1.00 25.13 814 HIS A C 1
ATOM 837 O O . HIS A 1 108 ? 54.912 -6.937 46.708 1.00 27.19 814 HIS A O 1
ATOM 844 N N . ILE A 1 109 ? 52.758 -6.355 46.907 1.00 23.77 815 ILE A N 1
ATOM 845 C CA . ILE A 1 109 ? 52.659 -5.996 45.499 1.00 24.90 815 ILE A CA 1
ATOM 846 C C . ILE A 1 109 ? 52.005 -4.631 45.293 1.00 30.89 815 ILE A C 1
ATOM 847 O O . ILE A 1 109 ? 51.527 -4.326 44.199 1.00 34.07 815 ILE A O 1
ATOM 852 N N . THR A 1 110 ? 51.985 -3.810 46.341 1.00 29.77 816 THR A N 1
ATOM 853 C CA . THR A 1 110 ? 51.384 -2.481 46.245 1.00 31.34 816 THR A CA 1
ATOM 854 C C . THR A 1 110 ? 52.074 -1.679 45.147 1.00 29.38 816 THR A C 1
ATOM 855 O O . THR A 1 110 ? 51.422 -0.997 44.357 1.00 30.45 816 THR A O 1
ATOM 859 N N . ALA A 1 111 ? 53.396 -1.793 45.088 1.00 34.88 817 ALA A N 1
ATOM 860 C CA . ALA A 1 111 ? 54.197 -1.089 44.095 1.00 36.43 817 ALA A CA 1
ATOM 861 C C . ALA A 1 111 ? 53.841 -1.499 42.671 1.00 37.32 817 ALA A C 1
ATOM 862 O O . ALA A 1 111 ? 54.115 -0.769 41.720 1.00 40.14 817 ALA A O 1
ATOM 864 N N . GLU A 1 112 ? 53.222 -2.667 42.530 1.00 39.18 818 GLU A N 1
ATOM 865 C CA . GLU A 1 112 ? 52.841 -3.192 41.220 1.00 33.52 818 GLU A CA 1
ATOM 866 C C . GLU A 1 112 ? 51.500 -2.672 40.700 1.00 29.64 818 GLU A C 1
ATOM 867 O O . GLU A 1 112 ? 51.241 -2.722 39.499 1.00 29.89 818 GLU A O 1
ATOM 873 N N . ILE A 1 113 ? 50.654 -2.179 41.599 1.00 30.64 819 ILE A N 1
ATOM 874 C CA . ILE A 1 113 ? 49.325 -1.694 41.227 1.00 27.50 819 ILE A CA 1
ATOM 875 C C . ILE A 1 113 ? 49.284 -0.652 40.102 1.00 28.10 819 ILE A C 1
ATOM 876 O O . ILE A 1 113 ? 48.456 -0.748 39.187 1.00 29.27 819 ILE A O 1
ATOM 881 N N . PRO A 1 114 ? 50.169 0.356 40.146 1.00 26.59 820 PRO A N 1
ATOM 882 C CA . PRO A 1 114 ? 50.148 1.362 39.077 1.00 25.37 820 PRO A CA 1
ATOM 883 C C . PRO A 1 114 ? 50.273 0.698 37.706 1.00 26.10 820 PRO A C 1
ATOM 884 O O . PRO A 1 114 ? 49.501 0.981 36.786 1.00 22.73 820 PRO A O 1
ATOM 888 N N . GLN A 1 115 ? 51.252 -0.195 37.590 1.00 25.19 821 GLN A N 1
ATOM 889 C CA . GLN A 1 115 ? 51.509 -0.929 36.354 1.00 28.92 821 GLN A CA 1
ATOM 890 C C . GLN A 1 115 ? 50.291 -1.746 35.920 1.00 29.15 821 GLN A C 1
ATOM 891 O O . GLN A 1 115 ? 50.003 -1.871 34.730 1.00 28.96 821 GLN A O 1
ATOM 897 N N . ILE A 1 116 ? 49.584 -2.305 36.898 1.00 29.24 822 ILE A N 1
ATOM 898 C CA . ILE A 1 116 ? 48.403 -3.118 36.631 1.00 28.18 822 ILE A CA 1
ATOM 899 C C . ILE A 1 116 ? 47.209 -2.254 36.227 1.00 30.38 822 ILE A C 1
ATOM 900 O O . ILE A 1 116 ? 46.444 -2.621 35.332 1.00 29.45 822 ILE A O 1
ATOM 905 N N . PHE A 1 117 ? 47.057 -1.102 36.879 1.00 33.51 823 PHE A N 1
ATOM 906 C CA . PHE A 1 117 ? 45.964 -0.187 36.559 1.00 29.55 823 PHE A CA 1
ATOM 907 C C . PHE A 1 117 ? 46.151 0.426 35.180 1.00 28.64 823 PHE A C 1
ATOM 908 O O . PHE A 1 117 ? 45.190 0.537 34.421 1.00 27.50 823 PHE A O 1
ATOM 916 N N . ASP A 1 118 ? 47.382 0.819 34.850 1.00 30.68 824 ASP A N 1
ATOM 917 C CA . ASP A 1 118 ? 47.650 1.412 33.540 1.00 29.34 824 ASP A CA 1
ATOM 918 C C . ASP A 1 118 ? 47.291 0.455 32.418 1.00 27.88 824 ASP A C 1
ATOM 919 O O . ASP A 1 118 ? 46.941 0.880 31.318 1.00 27.19 824 ASP A O 1
ATOM 924 N N . ALA A 1 119 ? 47.362 -0.841 32.700 1.00 28.34 825 ALA A N 1
ATOM 925 C CA . ALA A 1 119 ? 47.070 -1.841 31.686 1.00 26.20 825 ALA A CA 1
ATOM 926 C C . ALA A 1 119 ? 45.629 -2.307 31.608 1.00 25.69 825 ALA A C 1
ATOM 927 O O . ALA A 1 119 ? 45.151 -2.623 30.527 1.00 34.32 825 ALA A O 1
ATOM 929 N N . VAL A 1 120 ? 44.918 -2.359 32.726 1.00 20.14 826 VAL A N 1
ATOM 930 C CA . VAL A 1 120 ? 43.548 -2.856 32.652 1.00 26.75 826 VAL A CA 1
ATOM 931 C C . VAL A 1 120 ? 42.454 -1.925 33.154 1.00 28.86 826 VAL A C 1
ATOM 932 O O . VAL A 1 120 ? 41.274 -2.174 32.906 1.00 31.43 826 VAL A O 1
ATOM 936 N N . PHE A 1 121 ? 42.820 -0.846 33.831 1.00 27.60 827 PHE A N 1
ATOM 937 C CA . PHE A 1 121 ? 41.786 0.011 34.385 1.00 31.62 827 PHE A CA 1
ATOM 938 C C . PHE A 1 121 ? 40.830 0.758 33.467 1.00 32.53 827 PHE A C 1
ATOM 939 O O . PHE A 1 121 ? 39.626 0.484 33.474 1.00 27.91 827 PHE A O 1
ATOM 947 N N . GLU A 1 122 ? 41.354 1.712 32.699 1.00 34.91 828 GLU A N 1
ATOM 948 C CA . GLU A 1 122 ? 40.518 2.516 31.811 1.00 33.52 828 GLU A CA 1
ATOM 949 C C . GLU A 1 122 ? 39.880 1.748 30.667 1.00 31.72 828 GLU A C 1
ATOM 950 O O . GLU A 1 122 ? 38.723 1.991 30.332 1.00 31.19 828 GLU A O 1
ATOM 956 N N . CYS A 1 123 ? 40.614 0.826 30.058 1.00 26.72 829 CYS A N 1
ATOM 957 C CA . CYS A 1 123 ? 40.029 0.078 28.961 1.00 28.18 829 CYS A CA 1
ATOM 958 C C . CYS A 1 123 ? 38.888 -0.812 29.452 1.00 31.26 829 CYS A C 1
ATOM 959 O O . CYS A 1 123 ? 37.873 -0.956 28.770 1.00 36.40 829 CYS A O 1
ATOM 962 N N . THR A 1 124 ? 39.035 -1.398 30.637 1.00 33.92 830 THR A N 1
ATOM 963 C CA . THR A 1 124 ? 37.979 -2.254 31.165 1.00 33.56 830 THR A CA 1
ATOM 964 C C . THR A 1 124 ? 36.762 -1.400 31.502 1.00 32.96 830 THR A C 1
ATOM 965 O O . THR A 1 124 ? 35.623 -1.784 31.217 1.00 29.69 830 THR A O 1
ATOM 969 N N . LEU A 1 125 ? 37.012 -0.238 32.104 1.00 29.32 831 LEU A N 1
ATOM 970 C CA . LEU A 1 125 ? 35.936 0.672 32.475 1.00 30.05 831 LEU A CA 1
ATOM 971 C C . LEU A 1 125 ? 35.097 1.025 31.253 1.00 33.21 831 LEU A C 1
ATOM 972 O O . LEU A 1 125 ? 33.869 0.920 31.289 1.00 32.07 831 LEU A O 1
ATOM 977 N N . ASN A 1 126 ? 35.758 1.424 30.168 1.00 31.16 832 ASN A N 1
ATOM 978 C CA . ASN A 1 126 ? 35.046 1.786 28.947 1.00 33.26 832 ASN A CA 1
ATOM 979 C C . ASN A 1 126 ? 34.204 0.642 28.402 1.00 34.63 832 ASN A C 1
ATOM 980 O O . ASN A 1 126 ? 33.273 0.860 27.627 1.00 38.45 832 ASN A O 1
ATOM 985 N N . MET A 1 127 ? 34.521 -0.579 28.809 1.00 34.75 833 MET A N 1
ATOM 986 C CA . MET A 1 127 ? 33.771 -1.733 28.338 1.00 38.18 833 MET A CA 1
ATOM 987 C C . MET A 1 127 ? 32.497 -1.926 29.137 1.00 40.40 833 MET A C 1
ATOM 988 O O . MET A 1 127 ? 31.488 -2.379 28.603 1.00 44.40 833 MET A O 1
ATOM 993 N N . ILE A 1 128 ? 32.539 -1.560 30.413 1.00 42.16 834 ILE A N 1
ATOM 994 C CA . ILE A 1 128 ? 31.391 -1.770 31.283 1.00 40.46 834 ILE A CA 1
ATOM 995 C C . ILE A 1 128 ? 30.511 -0.578 31.636 1.00 46.74 834 ILE A C 1
ATOM 996 O O . ILE A 1 128 ? 29.361 -0.768 32.030 1.00 48.54 834 ILE A O 1
ATOM 1001 N N . ASN A 1 129 ? 31.025 0.642 31.512 1.00 50.33 835 ASN A N 1
ATOM 1002 C CA . ASN A 1 129 ? 30.208 1.798 31.858 1.00 55.23 835 ASN A CA 1
ATOM 1003 C C . ASN A 1 129 ? 29.173 2.119 30.785 1.00 61.65 835 ASN A C 1
ATOM 1004 O O . ASN A 1 129 ? 28.517 3.160 30.831 1.00 61.91 835 ASN A O 1
ATOM 1009 N N . LYS A 1 130 ? 29.035 1.227 29.811 1.00 67.69 836 LYS A N 1
ATOM 1010 C CA . LYS A 1 130 ? 28.054 1.423 28.754 1.00 77.21 836 LYS A CA 1
ATOM 1011 C C . LYS A 1 130 ? 26.779 0.748 29.224 1.00 84.74 836 LYS A C 1
ATOM 1012 O O . LYS A 1 130 ? 26.713 -0.478 29.295 1.00 87.05 836 LYS A O 1
ATOM 1018 N N . ASP A 1 131 ? 25.779 1.559 29.560 1.00 97.16 837 ASP A N 1
ATOM 1019 C CA . ASP A 1 131 ? 24.496 1.063 30.051 1.00 107.42 837 ASP A CA 1
ATOM 1020 C C . ASP A 1 131 ? 24.247 -0.392 29.671 1.00 111.17 837 ASP A C 1
ATOM 1021 O O . ASP A 1 131 ? 24.068 -1.245 30.544 1.00 115.11 837 ASP A O 1
ATOM 1026 N N . PHE A 1 132 ? 24.260 -0.671 28.370 1.00 110.21 838 PHE A N 1
ATOM 1027 C CA . PHE A 1 132 ? 24.035 -2.021 27.864 1.00 106.73 838 PHE A CA 1
ATOM 1028 C C . PHE A 1 132 ? 24.911 -3.012 28.628 1.00 101.76 838 PHE A C 1
ATOM 1029 O O . PHE A 1 132 ? 26.139 -2.944 28.567 1.00 97.58 838 PHE A O 1
ATOM 1037 N N . GLU A 1 133 ? 24.267 -3.923 29.355 1.00 98.93 839 GLU A N 1
ATOM 1038 C CA . GLU A 1 133 ? 24.973 -4.924 30.147 1.00 94.73 839 GLU A CA 1
ATOM 1039 C C . GLU A 1 133 ? 25.798 -5.872 29.293 1.00 91.62 839 GLU A C 1
ATOM 1040 O O . GLU A 1 133 ? 25.544 -7.077 29.235 1.00 90.90 839 GLU A O 1
ATOM 1046 N N . GLU A 1 134 ? 26.792 -5.299 28.629 1.00 85.96 840 GLU A N 1
ATOM 1047 C CA . GLU A 1 134 ? 27.701 -6.040 27.776 1.00 78.04 840 GLU A CA 1
ATOM 1048 C C . GLU A 1 134 ? 28.944 -6.253 28.633 1.00 68.10 840 GLU A C 1
ATOM 1049 O O . GLU A 1 134 ? 29.322 -5.375 29.409 1.00 65.85 840 GLU A O 1
ATOM 1055 N N . TYR A 1 135 ? 29.564 -7.421 28.509 1.00 57.08 841 TYR A N 1
ATOM 1056 C CA . TYR A 1 135 ? 30.753 -7.750 29.293 1.00 48.02 841 TYR A CA 1
ATOM 1057 C C . TYR A 1 135 ? 30.440 -7.756 30.786 1.00 42.71 841 TYR A C 1
ATOM 1058 O O . TYR A 1 135 ? 31.156 -7.152 31.584 1.00 39.49 841 TYR A O 1
ATOM 1067 N N . PRO A 1 136 ? 29.364 -8.455 31.183 1.00 38.87 842 PRO A N 1
ATOM 1068 C CA . PRO A 1 136 ? 28.963 -8.535 32.591 1.00 39.29 842 PRO A CA 1
ATOM 1069 C C . PRO A 1 136 ? 30.016 -9.189 33.484 1.00 39.73 842 PRO A C 1
ATOM 1070 O O . PRO A 1 136 ? 30.121 -8.873 34.673 1.00 33.94 842 PRO A O 1
ATOM 1074 N N . GLU A 1 137 ? 30.799 -10.096 32.908 1.00 36.99 843 GLU A N 1
ATOM 1075 C CA . GLU A 1 137 ? 31.819 -10.783 33.683 1.00 39.43 843 GLU A CA 1
ATOM 1076 C C . GLU A 1 137 ? 33.005 -9.879 33.990 1.00 33.63 843 GLU A C 1
ATOM 1077 O O . GLU A 1 137 ? 33.607 -9.988 35.056 1.00 25.83 843 GLU A O 1
ATOM 1083 N N . HIS A 1 138 ? 33.338 -8.989 33.058 1.00 31.29 844 HIS A N 1
ATOM 1084 C CA . HIS A 1 138 ? 34.438 -8.056 33.272 1.00 33.01 844 HIS A CA 1
ATOM 1085 C C . HIS A 1 138 ? 34.009 -7.074 34.361 1.00 29.61 844 HIS A C 1
ATOM 1086 O O . HIS A 1 138 ? 34.797 -6.720 35.234 1.00 27.98 844 HIS A O 1
ATOM 1093 N N . ARG A 1 139 ? 32.749 -6.647 34.300 1.00 31.00 845 ARG A N 1
ATOM 1094 C CA . ARG A 1 139 ? 32.194 -5.717 35.278 1.00 34.42 845 ARG A CA 1
ATOM 1095 C C . ARG A 1 139 ? 32.304 -6.283 36.685 1.00 36.50 845 ARG A C 1
ATOM 1096 O O . ARG A 1 139 ? 32.598 -5.558 37.637 1.00 36.48 845 ARG A O 1
ATOM 1104 N N . THR A 1 140 ? 32.054 -7.581 36.814 1.00 36.25 846 THR A N 1
ATOM 1105 C CA . THR A 1 140 ? 32.139 -8.241 38.106 1.00 28.23 846 THR A CA 1
ATOM 1106 C C . THR A 1 140 ? 33.582 -8.238 38.595 1.00 27.98 846 THR A C 1
ATOM 1107 O O . THR A 1 140 ? 33.881 -7.749 39.685 1.00 29.83 846 THR A O 1
ATOM 1111 N N . ASN A 1 141 ? 34.475 -8.783 37.778 1.00 31.41 847 ASN A N 1
ATOM 1112 C CA . ASN A 1 141 ? 35.886 -8.872 38.136 1.00 33.13 847 ASN A CA 1
ATOM 1113 C C . ASN A 1 141 ? 36.544 -7.511 38.340 1.00 29.61 847 ASN A C 1
ATOM 1114 O O . ASN A 1 141 ? 37.453 -7.377 39.159 1.00 29.64 847 ASN A O 1
ATOM 1119 N N . PHE A 1 142 ? 36.073 -6.508 37.602 1.00 29.84 848 PHE A N 1
ATOM 1120 C CA . PHE A 1 142 ? 36.582 -5.143 37.720 1.00 26.23 848 PHE A CA 1
ATOM 1121 C C . PHE A 1 142 ? 36.447 -4.719 39.186 1.00 26.04 848 PHE A C 1
ATOM 1122 O O . PHE A 1 142 ? 37.420 -4.338 39.837 1.00 27.66 848 PHE A O 1
ATOM 1130 N N . PHE A 1 143 ? 35.228 -4.804 39.706 1.00 22.55 849 PHE A N 1
ATOM 1131 C CA . PHE A 1 143 ? 34.975 -4.413 41.082 1.00 27.06 849 PHE A CA 1
ATOM 1132 C C . PHE A 1 143 ? 35.576 -5.349 42.130 1.00 28.81 849 PHE A C 1
ATOM 1133 O O . PHE A 1 143 ? 35.833 -4.928 43.262 1.00 27.07 849 PHE A O 1
ATOM 1141 N N . LEU A 1 144 ? 35.815 -6.609 41.773 1.00 23.52 850 LEU A N 1
ATOM 1142 C CA . LEU A 1 144 ? 36.437 -7.512 42.731 1.00 22.06 850 LEU A CA 1
ATOM 1143 C C . LEU A 1 144 ? 37.866 -7.011 42.891 1.00 25.74 850 LEU A C 1
ATOM 1144 O O . LEU A 1 144 ? 38.410 -6.990 43.994 1.00 25.80 850 LEU A O 1
ATOM 1149 N N . LEU A 1 145 ? 38.455 -6.582 41.777 1.00 27.79 851 LEU A N 1
ATOM 1150 C CA . LEU A 1 145 ? 39.819 -6.069 41.772 1.00 28.10 851 LEU A CA 1
ATOM 1151 C C . LEU A 1 145 ? 39.913 -4.748 42.522 1.00 29.99 851 LEU A C 1
ATOM 1152 O O . LEU A 1 145 ? 40.832 -4.536 43.314 1.00 30.57 851 LEU A O 1
ATOM 1157 N N . LEU A 1 146 ? 38.961 -3.860 42.263 1.00 30.24 852 LEU A N 1
ATOM 1158 C CA . LEU A 1 146 ? 38.945 -2.555 42.911 1.00 35.01 852 LEU A CA 1
ATOM 1159 C C . LEU A 1 146 ? 38.783 -2.732 44.420 1.00 28.14 852 LEU A C 1
ATOM 1160 O O . LEU A 1 146 ? 39.451 -2.073 45.216 1.00 29.08 852 LEU A O 1
ATOM 1165 N N . GLN A 1 147 ? 37.893 -3.639 44.799 1.00 29.34 853 GLN A N 1
ATOM 1166 C CA . GLN A 1 147 ? 37.629 -3.930 46.200 1.00 28.57 853 GLN A CA 1
ATOM 1167 C C . GLN A 1 147 ? 38.884 -4.478 46.868 1.00 29.29 853 GLN A C 1
ATOM 1168 O O . GLN A 1 147 ? 39.121 -4.245 48.054 1.00 32.95 853 GLN A O 1
ATOM 1174 N N . ALA A 1 148 ? 39.695 -5.194 46.096 1.00 26.72 854 ALA A N 1
ATOM 1175 C CA . ALA A 1 148 ? 40.925 -5.780 46.616 1.00 27.54 854 ALA A CA 1
ATOM 1176 C C . ALA A 1 148 ? 42.019 -4.728 46.835 1.00 25.04 854 ALA A C 1
ATOM 1177 O O . ALA A 1 148 ? 42.664 -4.697 47.883 1.00 24.55 854 ALA A O 1
ATOM 1179 N N . VAL A 1 149 ? 42.235 -3.868 45.848 1.00 26.51 855 VAL A N 1
ATOM 1180 C CA . VAL A 1 149 ? 43.252 -2.835 45.987 1.00 25.64 855 VAL A CA 1
ATOM 1181 C C . VAL A 1 149 ? 42.849 -1.925 47.141 1.00 23.47 855 VAL A C 1
ATOM 1182 O O . VAL A 1 149 ? 43.667 -1.580 47.992 1.00 21.58 855 VAL A O 1
ATOM 1186 N N . ASN A 1 150 ? 41.571 -1.569 47.181 1.00 24.59 856 ASN A N 1
ATOM 1187 C CA . ASN A 1 150 ? 41.052 -0.720 48.243 1.00 25.78 856 ASN A CA 1
ATOM 1188 C C . ASN A 1 150 ? 41.324 -1.332 49.623 1.00 25.47 856 ASN A C 1
ATOM 1189 O O . ASN A 1 150 ? 41.677 -0.620 50.558 1.00 30.06 856 ASN A O 1
ATOM 1194 N N . SER A 1 151 ? 41.196 -2.653 49.736 1.00 27.60 857 SER A N 1
ATOM 1195 C CA . SER A 1 151 ? 41.398 -3.352 51.011 1.00 28.53 857 SER A CA 1
ATOM 1196 C C . SER A 1 151 ? 42.823 -3.673 51.460 1.00 26.26 857 SER A C 1
ATOM 1197 O O . SER A 1 151 ? 43.121 -3.601 52.650 1.00 23.59 857 SER A O 1
ATOM 1200 N N . HIS A 1 152 ? 43.702 -4.031 50.530 1.00 29.45 858 HIS A N 1
ATOM 1201 C CA . HIS A 1 152 ? 45.057 -4.415 50.914 1.00 28.11 858 HIS A CA 1
ATOM 1202 C C . HIS A 1 152 ? 46.202 -3.589 50.346 1.00 30.18 858 HIS A C 1
ATOM 1203 O O . HIS A 1 152 ? 47.338 -3.701 50.818 1.00 29.16 858 HIS A O 1
ATOM 1210 N N . CYS A 1 153 ? 45.910 -2.764 49.344 1.00 29.43 859 CYS A N 1
ATOM 1211 C CA . CYS A 1 153 ? 46.932 -1.930 48.715 1.00 25.97 859 CYS A CA 1
ATOM 1212 C C . CYS A 1 153 ? 46.471 -0.479 48.593 1.00 29.68 859 CYS A C 1
ATOM 1213 O O . CYS A 1 153 ? 46.787 0.199 47.613 1.00 23.54 859 CYS A O 1
ATOM 1216 N N . PHE A 1 154 ? 45.738 -0.004 49.595 1.00 27.11 860 PHE A N 1
ATOM 1217 C CA . PHE A 1 154 ? 45.211 1.354 49.569 1.00 32.59 860 PHE A CA 1
ATOM 1218 C C . PHE A 1 154 ? 46.201 2.439 49.151 1.00 27.79 860 PHE A C 1
ATOM 1219 O O . PHE A 1 154 ? 45.869 3.305 48.349 1.00 31.40 860 PHE A O 1
ATOM 1227 N N . PRO A 1 155 ? 47.424 2.416 49.696 1.00 29.00 861 PRO A N 1
ATOM 1228 C CA . PRO A 1 155 ? 48.404 3.442 49.321 1.00 34.80 861 PRO A CA 1
ATOM 1229 C C . PRO A 1 155 ? 48.525 3.673 47.811 1.00 37.87 861 PRO A C 1
ATOM 1230 O O . PRO A 1 155 ? 48.762 4.794 47.363 1.00 43.05 861 PRO A O 1
ATOM 1234 N N . ALA A 1 156 ? 48.354 2.611 47.032 1.00 37.18 862 ALA A N 1
ATOM 1235 C CA . ALA A 1 156 ? 48.456 2.701 45.582 1.00 35.76 862 ALA A CA 1
ATOM 1236 C C . ALA A 1 156 ? 47.520 3.739 44.976 1.00 34.44 862 ALA A C 1
ATOM 1237 O O . ALA A 1 156 ? 47.808 4.292 43.915 1.00 35.49 862 ALA A O 1
ATOM 1239 N N . PHE A 1 157 ? 46.398 3.994 45.644 1.00 37.13 863 PHE A N 1
ATOM 1240 C CA . PHE A 1 157 ? 45.416 4.971 45.170 1.00 36.32 863 PHE A CA 1
ATOM 1241 C C . PHE A 1 157 ? 45.986 6.382 45.163 1.00 37.65 863 PHE A C 1
ATOM 1242 O O . PHE A 1 157 ? 45.567 7.231 44.377 1.00 37.59 863 PHE A O 1
ATOM 1250 N N . LEU A 1 158 ? 46.935 6.629 46.055 1.00 36.65 864 LEU A N 1
ATOM 1251 C CA . LEU A 1 158 ? 47.570 7.933 46.148 1.00 43.25 864 LEU A CA 1
ATOM 1252 C C . LEU A 1 158 ? 48.715 7.953 45.141 1.00 46.88 864 LEU A C 1
ATOM 1253 O O . LEU A 1 158 ? 49.061 8.997 44.585 1.00 54.67 864 LEU A O 1
ATOM 1258 N N . ALA A 1 159 ? 49.285 6.779 44.899 1.00 45.12 865 ALA A N 1
ATOM 1259 C CA . ALA A 1 159 ? 50.398 6.634 43.973 1.00 46.09 865 ALA A CA 1
ATOM 1260 C C . ALA A 1 159 ? 50.029 6.935 42.523 1.00 46.42 865 ALA A C 1
ATOM 1261 O O . ALA A 1 159 ? 50.756 7.645 41.834 1.00 53.32 865 ALA A O 1
ATOM 1263 N N . ILE A 1 160 ? 48.908 6.395 42.056 1.00 45.09 866 ILE A N 1
ATOM 1264 C CA . ILE A 1 160 ? 48.484 6.613 40.675 1.00 41.40 866 ILE A CA 1
ATOM 1265 C C . ILE A 1 160 ? 48.162 8.074 40.381 1.00 42.38 866 ILE A C 1
ATOM 1266 O O . ILE A 1 160 ? 47.923 8.865 41.294 1.00 36.98 866 ILE A O 1
ATOM 1271 N N . PRO A 1 161 ? 48.156 8.452 39.090 1.00 44.82 867 PRO A N 1
ATOM 1272 C CA . PRO A 1 161 ? 47.854 9.838 38.721 1.00 43.38 867 PRO A CA 1
ATOM 1273 C C . PRO A 1 161 ? 46.468 10.266 39.219 1.00 41.51 867 PRO A C 1
ATOM 1274 O O . PRO A 1 161 ? 45.475 9.562 39.006 1.00 35.23 867 PRO A O 1
ATOM 1278 N N . PRO A 1 162 ? 46.388 11.425 39.898 1.00 39.54 868 PRO A N 1
ATOM 1279 C CA . PRO A 1 162 ? 45.113 11.929 40.423 1.00 37.20 868 PRO A CA 1
ATOM 1280 C C . PRO A 1 162 ? 43.972 11.837 39.419 1.00 32.71 868 PRO A C 1
ATOM 1281 O O . PRO A 1 162 ? 42.826 11.590 39.787 1.00 39.55 868 PRO A O 1
ATOM 1285 N N . THR A 1 163 ? 44.295 12.025 38.149 1.00 32.28 869 THR A N 1
ATOM 1286 C CA . THR A 1 163 ? 43.299 11.948 37.097 1.00 37.29 869 THR A CA 1
ATOM 1287 C C . THR A 1 163 ? 42.753 10.514 36.990 1.00 42.99 869 THR A C 1
ATOM 1288 O O . THR A 1 163 ? 41.578 10.307 36.662 1.00 38.21 869 THR A O 1
ATOM 1292 N N . GLN A 1 164 ? 43.604 9.531 37.285 1.00 41.87 870 GLN A N 1
ATOM 1293 C CA . GLN A 1 164 ? 43.209 8.121 37.232 1.00 39.83 870 GLN A CA 1
ATOM 1294 C C . GLN A 1 164 ? 42.351 7.775 38.454 1.00 37.99 870 GLN A C 1
ATOM 1295 O O . GLN A 1 164 ? 41.384 7.011 38.360 1.00 27.16 870 GLN A O 1
ATOM 1301 N N . PHE A 1 165 ? 42.707 8.347 39.600 1.00 33.41 871 PHE A N 1
ATOM 1302 C CA . PHE A 1 165 ? 41.955 8.105 40.817 1.00 29.37 871 PHE A CA 1
ATOM 1303 C C . PHE A 1 165 ? 40.550 8.668 40.654 1.00 30.29 871 PHE A C 1
ATOM 1304 O O . PHE A 1 165 ? 39.586 8.132 41.206 1.00 25.52 871 PHE A O 1
ATOM 1312 N N . LYS A 1 166 ? 40.445 9.758 39.897 1.00 30.34 872 LYS A N 1
ATOM 1313 C CA . LYS A 1 166 ? 39.157 10.397 39.636 1.00 29.54 872 LYS A CA 1
ATOM 1314 C C . LYS A 1 166 ? 38.242 9.380 38.956 1.00 28.61 872 LYS A C 1
ATOM 1315 O O . LYS A 1 166 ? 37.048 9.299 39.261 1.00 26.31 872 LYS A O 1
ATOM 1321 N N . LEU A 1 167 ? 38.815 8.604 38.039 1.00 27.43 873 LEU A N 1
ATOM 1322 C CA . LEU A 1 167 ? 38.074 7.565 37.329 1.00 25.82 873 LEU A CA 1
ATOM 1323 C C . LEU A 1 167 ? 37.669 6.457 38.308 1.00 26.56 873 LEU A C 1
ATOM 1324 O O . LEU A 1 167 ? 36.625 5.824 38.139 1.00 21.24 873 LEU A O 1
ATOM 1329 N N . VAL A 1 168 ? 38.501 6.219 39.323 1.00 21.88 874 VAL A N 1
ATOM 1330 C CA . VAL A 1 168 ? 38.195 5.196 40.320 1.00 28.59 874 VAL A CA 1
ATOM 1331 C C . VAL A 1 168 ? 36.898 5.575 41.021 1.00 30.98 874 VAL A C 1
ATOM 1332 O O . VAL A 1 168 ? 36.000 4.745 41.181 1.00 27.06 874 VAL A O 1
ATOM 1336 N N . LEU A 1 169 ? 36.802 6.834 41.434 1.00 28.74 875 LEU A N 1
ATOM 1337 C CA . LEU A 1 169 ? 35.597 7.304 42.087 1.00 29.93 875 LEU A CA 1
ATOM 1338 C C . LEU A 1 169 ? 34.424 7.333 41.119 1.00 30.52 875 LEU A C 1
ATOM 1339 O O . LEU A 1 169 ? 33.289 7.060 41.514 1.00 33.58 875 LEU A O 1
ATOM 1344 N N . ASP A 1 170 ? 34.699 7.655 39.856 1.00 29.80 876 ASP A N 1
ATOM 1345 C CA . ASP A 1 170 ? 33.655 7.697 38.831 1.00 33.42 876 ASP A CA 1
ATOM 1346 C C . ASP A 1 170 ? 32.997 6.330 38.639 1.00 35.09 876 ASP A C 1
ATOM 1347 O O . ASP A 1 170 ? 31.784 6.246 38.435 1.00 33.21 876 ASP A O 1
ATOM 1352 N N . SER A 1 171 ? 33.793 5.262 38.686 1.00 29.22 877 SER A N 1
ATOM 1353 C CA . SER A 1 171 ? 33.247 3.919 38.503 1.00 32.65 877 SER A CA 1
ATOM 1354 C C . SER A 1 171 ? 32.458 3.492 39.738 1.00 31.25 877 SER A C 1
ATOM 1355 O O . SER A 1 171 ? 31.441 2.804 39.632 1.00 31.19 877 SER A O 1
ATOM 1358 N N . ILE A 1 172 ? 32.925 3.912 40.908 1.00 26.72 878 ILE A N 1
ATOM 1359 C CA . ILE A 1 172 ? 32.245 3.597 42.154 1.00 27.86 878 ILE A CA 1
ATOM 1360 C C . ILE A 1 172 ? 30.877 4.281 42.174 1.00 29.90 878 ILE A C 1
ATOM 1361 O O . ILE A 1 172 ? 29.864 3.673 42.528 1.00 29.29 878 ILE A O 1
ATOM 1366 N N . ILE A 1 173 ? 30.860 5.552 41.793 1.00 23.90 879 ILE A N 1
ATOM 1367 C CA . ILE A 1 173 ? 29.626 6.319 41.738 1.00 25.50 879 ILE A CA 1
ATOM 1368 C C . ILE A 1 173 ? 28.708 5.665 40.703 1.00 27.57 879 ILE A C 1
ATOM 1369 O O . ILE A 1 173 ? 27.530 5.413 40.971 1.00 26.15 879 ILE A O 1
ATOM 1374 N N . TRP A 1 174 ? 29.264 5.377 39.527 1.00 27.25 880 TRP A N 1
ATOM 1375 C CA . TRP A 1 174 ? 28.519 4.726 38.452 1.00 27.84 880 TRP A CA 1
ATOM 1376 C C . TRP A 1 174 ? 27.919 3.409 38.955 1.00 29.92 880 TRP A C 1
ATOM 1377 O O . TRP A 1 174 ? 26.770 3.077 38.658 1.00 27.89 880 TRP A O 1
ATOM 1388 N N . ALA A 1 175 ? 28.709 2.662 39.720 1.00 29.06 881 ALA A N 1
ATOM 1389 C CA . ALA A 1 175 ? 28.260 1.384 40.252 1.00 32.03 881 ALA A CA 1
ATOM 1390 C C . ALA A 1 175 ? 27.086 1.509 41.223 1.00 34.87 881 ALA A C 1
ATOM 1391 O O . ALA A 1 175 ? 26.080 0.821 41.055 1.00 37.16 881 ALA A O 1
ATOM 1393 N N . PHE A 1 176 ? 27.189 2.375 42.232 1.00 38.42 882 PHE A N 1
ATOM 1394 C CA . PHE A 1 176 ? 26.077 2.491 43.170 1.00 33.86 882 PHE A CA 1
ATOM 1395 C C . PHE A 1 176 ? 24.884 3.247 42.604 1.00 30.47 882 PHE A C 1
ATOM 1396 O O . PHE A 1 176 ? 23.909 3.495 43.301 1.00 30.61 882 PHE A O 1
ATOM 1404 N N . LYS A 1 177 ? 24.960 3.597 41.326 1.00 38.27 883 LYS A N 1
ATOM 1405 C CA . LYS A 1 177 ? 23.855 4.274 40.658 1.00 44.63 883 LYS A CA 1
ATOM 1406 C C . LYS A 1 177 ? 23.213 3.286 39.682 1.00 46.18 883 LYS A C 1
ATOM 1407 O O . LYS A 1 177 ? 22.249 3.615 38.993 1.00 40.10 883 LYS A O 1
ATOM 1413 N N . HIS A 1 178 ? 23.750 2.068 39.643 1.00 52.47 884 HIS A N 1
ATOM 1414 C CA . HIS A 1 178 ? 23.259 1.032 38.738 1.00 61.23 884 HIS A CA 1
ATOM 1415 C C . HIS A 1 178 ? 21.930 0.428 39.175 1.00 61.17 884 HIS A C 1
ATOM 1416 O O . HIS A 1 178 ? 21.676 0.259 40.367 1.00 59.42 884 HIS A O 1
ATOM 1423 N N . THR A 1 179 ? 21.090 0.090 38.197 1.00 62.79 885 THR A N 1
ATOM 1424 C CA . THR A 1 179 ? 19.777 -0.491 38.471 1.00 60.14 885 THR A CA 1
ATOM 1425 C C . THR A 1 179 ? 19.825 -1.902 39.057 1.00 57.69 885 THR A C 1
ATOM 1426 O O . THR A 1 179 ? 18.877 -2.331 39.709 1.00 53.34 885 THR A O 1
ATOM 1430 N N . MET A 1 180 ? 20.926 -2.617 38.799 1.00 57.21 886 MET A N 1
ATOM 1431 C CA . MET A 1 180 ? 21.102 -3.945 39.330 1.00 59.99 886 MET A CA 1
ATOM 1432 C C . MET A 1 180 ? 21.528 -3.810 40.730 1.00 61.41 886 MET A C 1
ATOM 1433 O O . MET A 1 180 ? 22.681 -3.510 41.081 1.00 63.40 886 MET A O 1
ATOM 1438 N N . ARG A 1 181 ? 20.505 -3.884 41.521 1.00 63.74 887 ARG A N 1
ATOM 1439 C CA . ARG A 1 181 ? 20.695 -3.871 42.920 1.00 64.91 887 ARG A CA 1
ATOM 1440 C C . ARG A 1 181 ? 21.947 -4.684 43.423 1.00 62.48 887 ARG A C 1
ATOM 1441 O O . ARG A 1 181 ? 22.323 -4.488 44.550 1.00 63.18 887 ARG A O 1
ATOM 1449 N N . ASN A 1 182 ? 22.508 -5.608 42.638 1.00 61.05 888 ASN A N 1
ATOM 1450 C CA . ASN A 1 182 ? 23.694 -6.363 43.092 1.00 59.88 888 ASN A CA 1
ATOM 1451 C C . ASN A 1 182 ? 24.983 -5.516 42.886 1.00 52.62 888 ASN A C 1
ATOM 1452 O O . ASN A 1 182 ? 25.899 -5.504 43.712 1.00 48.21 888 ASN A O 1
ATOM 1457 N N . VAL A 1 183 ? 25.056 -4.839 41.743 1.00 48.25 889 VAL A N 1
ATOM 1458 C CA . VAL A 1 183 ? 26.220 -4.021 41.406 1.00 47.96 889 VAL A CA 1
ATOM 1459 C C . VAL A 1 183 ? 26.283 -2.818 42.335 1.00 41.51 889 VAL A C 1
ATOM 1460 O O . VAL A 1 183 ? 27.336 -2.488 42.891 1.00 35.92 889 VAL A O 1
ATOM 1464 N N . ALA A 1 184 ? 25.131 -2.179 42.496 1.00 36.85 890 ALA A N 1
ATOM 1465 C CA . ALA A 1 184 ? 24.992 -1.003 43.339 1.00 38.96 890 ALA A CA 1
ATOM 1466 C C . ALA A 1 184 ? 25.509 -1.234 44.754 1.00 39.04 890 ALA A C 1
ATOM 1467 O O . ALA A 1 184 ? 26.200 -0.379 45.314 1.00 35.72 890 ALA A O 1
ATOM 1469 N N . ASP A 1 185 ? 25.186 -2.388 45.332 1.00 40.27 891 ASP A N 1
ATOM 1470 C CA . ASP A 1 185 ? 25.627 -2.671 46.690 1.00 42.10 891 ASP A CA 1
ATOM 1471 C C . ASP A 1 185 ? 27.124 -2.972 46.793 1.00 38.95 891 ASP A C 1
ATOM 1472 O O . ASP A 1 185 ? 27.709 -2.852 47.873 1.00 39.49 891 ASP A O 1
ATOM 1477 N N . THR A 1 186 ? 27.748 -3.376 45.689 1.00 36.57 892 THR A N 1
ATOM 1478 C CA . THR A 1 186 ? 29.186 -3.629 45.724 1.00 38.50 892 THR A CA 1
ATOM 1479 C C . THR A 1 186 ? 29.834 -2.244 45.691 1.00 31.51 892 THR A C 1
ATOM 1480 O O . THR A 1 186 ? 30.892 -2.015 46.278 1.00 27.38 892 THR A O 1
ATOM 1484 N N . GLY A 1 187 ? 29.174 -1.318 45.002 1.00 30.92 893 GLY A N 1
ATOM 1485 C CA . GLY A 1 187 ? 29.682 0.039 44.909 1.00 36.47 893 GLY A CA 1
ATOM 1486 C C . GLY A 1 187 ? 29.615 0.746 46.248 1.00 32.24 893 GLY A C 1
ATOM 1487 O O . GLY A 1 187 ? 30.569 1.410 46.658 1.00 34.22 893 GLY A O 1
ATOM 1488 N N . LEU A 1 188 ? 28.482 0.600 46.930 1.00 34.18 894 LEU A N 1
ATOM 1489 C CA . LEU A 1 188 ? 28.288 1.214 48.239 1.00 34.65 894 LEU A CA 1
ATOM 1490 C C . LEU A 1 188 ? 29.272 0.594 49.224 1.00 32.90 894 LEU A C 1
ATOM 1491 O O . LEU A 1 188 ? 29.851 1.283 50.063 1.00 36.80 894 LEU A O 1
ATOM 1496 N N . GLN A 1 189 ? 29.469 -0.711 49.109 1.00 31.89 895 GLN A N 1
ATOM 1497 C CA . GLN A 1 189 ? 30.399 -1.408 49.979 1.00 31.88 895 GLN A CA 1
ATOM 1498 C C . GLN A 1 189 ? 31.800 -0.847 49.759 1.00 30.07 895 GLN A C 1
ATOM 1499 O O . GLN A 1 189 ? 32.521 -0.574 50.718 1.00 31.63 895 GLN A O 1
ATOM 1505 N N . ILE A 1 190 ? 32.181 -0.669 48.496 1.00 32.08 896 ILE A N 1
ATOM 1506 C CA . ILE A 1 190 ? 33.499 -0.132 48.175 1.00 29.93 896 ILE A CA 1
ATOM 1507 C C . ILE A 1 190 ? 33.639 1.294 48.695 1.00 31.30 896 ILE A C 1
ATOM 1508 O O . ILE A 1 190 ? 34.644 1.639 49.318 1.00 30.17 896 ILE A O 1
ATOM 1513 N N . LEU A 1 191 ? 32.621 2.114 48.454 1.00 28.96 897 LEU A N 1
ATOM 1514 C CA . LEU A 1 191 ? 32.629 3.503 48.900 1.00 28.83 897 LEU A CA 1
ATOM 1515 C C . LEU A 1 191 ? 32.776 3.631 50.415 1.00 33.32 897 LEU A C 1
ATOM 1516 O O . LEU A 1 191 ? 33.513 4.491 50.906 1.00 35.61 897 LEU A O 1
ATOM 1521 N N . PHE A 1 192 ? 32.076 2.780 51.159 1.00 32.47 898 PHE A N 1
ATOM 1522 C CA . PHE A 1 192 ? 32.147 2.836 52.614 1.00 31.27 898 PHE A CA 1
ATOM 1523 C C . PHE A 1 192 ? 33.570 2.565 53.083 1.00 31.11 898 PHE A C 1
ATOM 1524 O O . PHE A 1 192 ? 34.149 3.348 53.836 1.00 34.22 898 PHE A O 1
ATOM 1532 N N . THR A 1 193 ? 34.122 1.443 52.631 1.00 29.75 899 THR A N 1
ATOM 1533 C CA . THR A 1 193 ? 35.478 1.037 52.983 1.00 28.97 899 THR A CA 1
ATOM 1534 C C . THR A 1 193 ? 36.503 2.102 52.600 1.00 24.50 899 THR A C 1
ATOM 1535 O O . THR A 1 193 ? 37.401 2.414 53.382 1.00 27.03 899 THR A O 1
ATOM 1539 N N . LEU A 1 194 ? 36.364 2.652 51.396 1.00 22.35 900 LEU A N 1
ATOM 1540 C CA . LEU A 1 194 ? 37.282 3.676 50.905 1.00 26.28 900 LEU A CA 1
ATOM 1541 C C . LEU A 1 194 ? 37.309 4.912 51.810 1.00 28.61 900 LEU A C 1
ATOM 1542 O O . LEU A 1 194 ? 38.383 5.443 52.112 1.00 24.13 900 LEU A O 1
ATOM 1547 N N . LEU A 1 195 ? 36.132 5.363 52.240 1.00 27.50 901 LEU A N 1
ATOM 1548 C CA . LEU A 1 195 ? 36.038 6.526 53.120 1.00 27.54 901 LEU A CA 1
ATOM 1549 C C . LEU A 1 195 ? 36.774 6.258 54.433 1.00 29.89 901 LEU A C 1
ATOM 1550 O O . LEU A 1 195 ? 37.423 7.146 54.986 1.00 30.04 901 LEU A O 1
ATOM 1555 N N . GLN A 1 196 ? 36.681 5.028 54.925 1.00 32.97 902 GLN A N 1
ATOM 1556 C CA . GLN A 1 196 ? 37.355 4.664 56.163 1.00 32.13 902 GLN A CA 1
ATOM 1557 C C . GLN A 1 196 ? 38.863 4.632 55.966 1.00 33.16 902 GLN A C 1
ATOM 1558 O O . GLN A 1 196 ? 39.620 5.074 56.831 1.00 37.38 902 GLN A O 1
ATOM 1564 N N . ASN A 1 197 ? 39.303 4.104 54.828 1.00 31.76 903 ASN A N 1
ATOM 1565 C CA . ASN A 1 197 ? 40.729 4.032 54.547 1.00 33.26 903 ASN A CA 1
ATOM 1566 C C . ASN A 1 197 ? 41.276 5.443 54.392 1.00 35.66 903 ASN A C 1
ATOM 1567 O O . ASN A 1 197 ? 42.410 5.724 54.784 1.00 33.30 903 ASN A O 1
ATOM 1572 N N . VAL A 1 198 ? 40.467 6.327 53.815 1.00 32.67 904 VAL A N 1
ATOM 1573 C CA . VAL A 1 198 ? 40.876 7.713 53.632 1.00 35.69 904 VAL A CA 1
ATOM 1574 C C . VAL A 1 198 ? 41.155 8.360 54.984 1.00 36.50 904 VAL A C 1
ATOM 1575 O O . VAL A 1 198 ? 42.129 9.093 55.135 1.00 40.31 904 VAL A O 1
ATOM 1579 N N . ALA A 1 199 ? 40.310 8.077 55.970 1.00 37.67 905 ALA A N 1
ATOM 1580 C CA . ALA A 1 199 ? 40.480 8.648 57.304 1.00 43.30 905 ALA A CA 1
ATOM 1581 C C . ALA A 1 199 ? 41.798 8.234 57.962 1.00 48.61 905 ALA A C 1
ATOM 1582 O O . ALA A 1 199 ? 42.295 8.921 58.853 1.00 51.69 905 ALA A O 1
ATOM 1584 N N . GLN A 1 200 ? 42.362 7.113 57.523 1.00 55.88 906 GLN A N 1
ATOM 1585 C CA . GLN A 1 200 ? 43.621 6.623 58.076 1.00 55.27 906 GLN A CA 1
ATOM 1586 C C . GLN A 1 200 ? 44.809 7.382 57.492 1.00 58.76 906 GLN A C 1
ATOM 1587 O O . GLN A 1 200 ? 45.869 7.465 58.111 1.00 61.82 906 GLN A O 1
ATOM 1593 N N . GLU A 1 201 ? 44.622 7.931 56.296 1.00 61.43 907 GLU A N 1
ATOM 1594 C CA . GLU A 1 201 ? 45.662 8.698 55.615 1.00 63.44 907 GLU A CA 1
ATOM 1595 C C . GLU A 1 201 ? 45.539 10.182 55.950 1.00 66.33 907 GLU A C 1
ATOM 1596 O O . GLU A 1 201 ? 45.338 11.014 55.064 1.00 65.14 907 GLU A O 1
ATOM 1602 N N . GLU A 1 202 ? 45.660 10.498 57.237 1.00 69.08 908 GLU A N 1
ATOM 1603 C CA . GLU A 1 202 ? 45.558 11.869 57.729 1.00 72.02 908 GLU A CA 1
ATOM 1604 C C . GLU A 1 202 ? 46.350 12.840 56.865 1.00 73.70 908 GLU A C 1
ATOM 1605 O O . GLU A 1 202 ? 45.960 13.997 56.688 1.00 75.03 908 GLU A O 1
ATOM 1611 N N . ALA A 1 203 ? 47.460 12.357 56.321 1.00 71.62 909 ALA A N 1
ATOM 1612 C CA . ALA A 1 203 ? 48.303 13.175 55.467 1.00 64.74 909 ALA A CA 1
ATOM 1613 C C . ALA A 1 203 ? 47.543 13.654 54.231 1.00 61.38 909 ALA A C 1
ATOM 1614 O O . ALA A 1 203 ? 47.634 14.823 53.863 1.00 61.95 909 ALA A O 1
ATOM 1616 N N . ALA A 1 204 ? 46.781 12.755 53.607 1.00 54.73 910 ALA A N 1
ATOM 1617 C CA . ALA A 1 204 ? 46.033 13.084 52.392 1.00 51.33 910 ALA A CA 1
ATOM 1618 C C . ALA A 1 204 ? 44.511 13.192 52.526 1.00 46.34 910 ALA A C 1
ATOM 1619 O O . ALA A 1 204 ? 43.829 13.541 51.561 1.00 42.27 910 ALA A O 1
ATOM 1621 N N . ALA A 1 205 ? 43.978 12.900 53.707 1.00 42.41 911 ALA A N 1
ATOM 1622 C CA . ALA A 1 205 ? 42.533 12.952 53.923 1.00 39.22 911 ALA A CA 1
ATOM 1623 C C . ALA A 1 205 ? 41.869 14.278 53.548 1.00 36.70 911 ALA A C 1
ATOM 1624 O O . ALA A 1 205 ? 40.840 14.292 52.868 1.00 40.64 911 ALA A O 1
ATOM 1626 N N . GLN A 1 206 ? 42.458 15.387 53.989 1.00 36.61 912 GLN A N 1
ATOM 1627 C CA . GLN A 1 206 ? 41.905 16.713 53.728 1.00 34.01 912 GLN A CA 1
ATOM 1628 C C . GLN A 1 206 ? 41.748 17.057 52.252 1.00 32.73 912 GLN A C 1
ATOM 1629 O O . GLN A 1 206 ? 40.742 17.648 51.849 1.00 31.19 912 GLN A O 1
ATOM 1635 N N . SER A 1 207 ? 42.743 16.693 51.451 1.00 30.59 913 SER A N 1
ATOM 1636 C CA . SER A 1 207 ? 42.706 16.956 50.015 1.00 33.18 913 SER A CA 1
ATOM 1637 C C . SER A 1 207 ? 41.522 16.202 49.424 1.00 32.19 913 SER A C 1
ATOM 1638 O O . SER A 1 207 ? 40.788 16.721 48.579 1.00 30.17 913 SER A O 1
ATOM 1641 N N . PHE A 1 208 ? 41.357 14.964 49.878 1.00 29.25 914 PHE A N 1
ATOM 1642 C CA . PHE A 1 208 ? 40.273 14.103 49.424 1.00 32.20 914 PHE A CA 1
ATOM 1643 C C . PHE A 1 208 ? 38.918 14.721 49.753 1.00 30.06 914 PHE A C 1
ATOM 1644 O O . PHE A 1 208 ? 38.056 14.849 48.880 1.00 31.80 914 PHE A O 1
ATOM 1652 N N . TYR A 1 209 ? 38.733 15.090 51.019 1.00 21.75 915 TYR A N 1
ATOM 1653 C CA . TYR A 1 209 ? 37.484 15.702 51.465 1.00 22.00 915 TYR A CA 1
ATOM 1654 C C . TYR A 1 209 ? 37.216 16.944 50.627 1.00 24.00 915 TYR A C 1
ATOM 1655 O O . TYR A 1 209 ? 36.140 17.100 50.049 1.00 26.06 915 TYR A O 1
ATOM 1664 N N . GLN A 1 210 ? 38.216 17.818 50.562 1.00 26.01 916 GLN A N 1
ATOM 1665 C CA . GLN A 1 210 ? 38.131 19.054 49.799 1.00 30.46 916 GLN A CA 1
ATOM 1666 C C . GLN A 1 210 ? 37.724 18.803 48.346 1.00 33.35 916 GLN A C 1
ATOM 1667 O O . GLN A 1 210 ? 36.927 19.550 47.773 1.00 34.39 916 GLN A O 1
ATOM 1673 N N . THR A 1 211 ? 38.266 17.739 47.760 1.00 31.55 917 THR A N 1
ATOM 1674 C CA . THR A 1 211 ? 37.986 17.403 46.370 1.00 27.20 917 THR A CA 1
ATOM 1675 C C . THR A 1 211 ? 36.726 16.585 46.145 1.00 29.72 917 THR A C 1
ATOM 1676 O O . THR A 1 211 ? 35.932 16.899 45.260 1.00 29.03 917 THR A O 1
ATOM 1680 N N . TYR A 1 212 ? 36.528 15.544 46.946 1.00 30.09 918 TYR A N 1
ATOM 1681 C CA . TYR A 1 212 ? 35.386 14.669 46.719 1.00 29.96 918 TYR A CA 1
ATOM 1682 C C . TYR A 1 212 ? 34.203 14.615 47.678 1.00 30.90 918 TYR A C 1
ATOM 1683 O O . TYR A 1 212 ? 33.130 14.152 47.286 1.00 33.79 918 TYR A O 1
ATOM 1692 N N . PHE A 1 213 ? 34.373 15.089 48.909 1.00 31.70 919 PHE A N 1
ATOM 1693 C CA . PHE A 1 213 ? 33.296 15.031 49.896 1.00 28.18 919 PHE A CA 1
ATOM 1694 C C . PHE A 1 213 ? 31.911 15.440 49.388 1.00 32.99 919 PHE A C 1
ATOM 1695 O O . PHE A 1 213 ? 30.989 14.624 49.374 1.00 36.00 919 PHE A O 1
ATOM 1703 N N . CYS A 1 214 ? 31.762 16.697 48.980 1.00 26.77 920 CYS A N 1
ATOM 1704 C CA . CYS A 1 214 ? 30.474 17.195 48.495 1.00 29.01 920 CYS A CA 1
ATOM 1705 C C . CYS A 1 214 ? 29.950 16.449 47.272 1.00 30.99 920 CYS A C 1
ATOM 1706 O O . CYS A 1 214 ? 28.745 16.229 47.135 1.00 29.21 920 CYS A O 1
ATOM 1709 N N . ASP A 1 215 ? 30.858 16.073 46.380 1.00 34.78 921 ASP A N 1
ATOM 1710 C CA . ASP A 1 215 ? 30.492 15.349 45.171 1.00 36.56 921 ASP A CA 1
ATOM 1711 C C . ASP A 1 215 ? 29.807 14.041 45.555 1.00 31.78 921 ASP A C 1
ATOM 1712 O O . ASP A 1 215 ? 28.679 13.774 45.144 1.00 34.84 921 ASP A O 1
ATOM 1717 N N . ILE A 1 216 ? 30.505 13.235 46.349 1.00 27.18 922 ILE A N 1
ATOM 1718 C CA . ILE A 1 216 ? 29.988 11.952 46.818 1.00 27.33 922 ILE A CA 1
ATOM 1719 C C . ILE A 1 216 ? 28.639 12.128 47.502 1.00 26.20 922 ILE A C 1
ATOM 1720 O O . ILE A 1 216 ? 27.696 11.381 47.247 1.00 28.03 922 ILE A O 1
ATOM 1725 N N . LEU A 1 217 ? 28.561 13.117 48.384 1.00 29.67 923 LEU A N 1
ATOM 1726 C CA . LEU A 1 217 ? 27.333 13.403 49.114 1.00 29.43 923 LEU A CA 1
ATOM 1727 C C . LEU A 1 217 ? 26.193 13.689 48.143 1.00 29.57 923 LEU A C 1
ATOM 1728 O O . LEU A 1 217 ? 25.097 13.145 48.272 1.00 31.20 923 LEU A O 1
ATOM 1733 N N . GLN A 1 218 ? 26.464 14.550 47.168 1.00 28.56 924 GLN A N 1
ATOM 1734 C CA . GLN A 1 218 ? 25.465 14.916 46.176 1.00 35.21 924 GLN A CA 1
ATOM 1735 C C . GLN A 1 218 ? 24.957 13.698 45.399 1.00 36.02 924 GLN A C 1
ATOM 1736 O O . GLN A 1 218 ? 23.752 13.567 45.163 1.00 32.63 924 GLN A O 1
ATOM 1742 N N . HIS A 1 219 ? 25.870 12.806 45.016 1.00 33.85 925 HIS A N 1
ATOM 1743 C CA . HIS A 1 219 ? 25.491 11.600 44.280 1.00 32.25 925 HIS A CA 1
ATOM 1744 C C . HIS A 1 219 ? 24.693 10.613 45.131 1.00 30.28 925 HIS A C 1
ATOM 1745 O O . HIS A 1 219 ? 23.720 10.030 44.650 1.00 26.98 925 HIS A O 1
ATOM 1752 N N . ILE A 1 220 ? 25.099 10.413 46.385 1.00 28.71 926 ILE A N 1
ATOM 1753 C CA . ILE A 1 220 ? 24.364 9.501 47.257 1.00 31.48 926 ILE A CA 1
ATOM 1754 C C . ILE A 1 220 ? 22.931 10.035 47.350 1.00 35.36 926 ILE A C 1
ATOM 1755 O O . ILE A 1 220 ? 21.974 9.303 47.106 1.00 36.84 926 ILE A O 1
ATOM 1760 N N . PHE A 1 221 ? 22.786 11.317 47.678 1.00 35.37 927 PHE A N 1
ATOM 1761 C CA . PHE A 1 221 ? 21.457 11.919 47.773 1.00 37.37 927 PHE A CA 1
ATOM 1762 C C . PHE A 1 221 ? 20.639 11.796 46.490 1.00 33.82 927 PHE A C 1
ATOM 1763 O O . PHE A 1 221 ? 19.429 11.601 46.550 1.00 29.05 927 PHE A O 1
ATOM 1771 N N . SER A 1 222 ? 21.285 11.920 45.334 1.00 32.98 928 SER A N 1
ATOM 1772 C CA . SER A 1 222 ? 20.563 11.804 44.072 1.00 38.49 928 SER A CA 1
ATOM 1773 C C . SER A 1 222 ? 19.948 10.411 43.943 1.00 37.89 928 SER A C 1
ATOM 1774 O O . SER A 1 222 ? 18.906 10.243 43.315 1.00 40.84 928 SER A O 1
ATOM 1777 N N . VAL A 1 223 ? 20.593 9.418 44.548 1.00 36.15 929 VAL A N 1
ATOM 1778 C CA . VAL A 1 223 ? 20.106 8.046 44.492 1.00 41.58 929 VAL A CA 1
ATOM 1779 C C . VAL A 1 223 ? 18.958 7.787 45.465 1.00 44.48 929 VAL A C 1
ATOM 1780 O O . VAL A 1 223 ? 18.009 7.077 45.133 1.00 49.24 929 VAL A O 1
ATOM 1784 N N . VAL A 1 224 ? 19.048 8.351 46.666 1.00 44.17 930 VAL A N 1
ATOM 1785 C CA . VAL A 1 224 ? 18.000 8.179 47.669 1.00 45.32 930 VAL A CA 1
ATOM 1786 C C . VAL A 1 224 ? 16.794 9.036 47.290 1.00 45.82 930 VAL A C 1
ATOM 1787 O O . VAL A 1 224 ? 15.654 8.728 47.637 1.00 43.41 930 VAL A O 1
ATOM 1791 N N . THR A 1 225 ? 17.066 10.115 46.569 1.00 49.34 931 THR A N 1
ATOM 1792 C CA . THR A 1 225 ? 16.035 11.035 46.112 1.00 55.87 931 THR A CA 1
ATOM 1793 C C . THR A 1 225 ? 15.218 10.392 45.005 1.00 61.55 931 THR A C 1
ATOM 1794 O O . THR A 1 225 ? 14.026 10.659 44.864 1.00 61.26 931 THR A O 1
ATOM 1798 N N . ASP A 1 226 ? 15.872 9.541 44.223 1.00 71.65 932 ASP A N 1
ATOM 1799 C CA . ASP A 1 226 ? 15.220 8.870 43.108 1.00 80.05 932 ASP A CA 1
ATOM 1800 C C . ASP A 1 226 ? 14.034 8.026 43.555 1.00 86.43 932 ASP A C 1
ATOM 1801 O O . ASP A 1 226 ? 14.172 7.104 44.363 1.00 84.21 932 ASP A O 1
ATOM 1806 N N . THR A 1 227 ? 12.866 8.359 43.013 1.00 94.84 933 THR A N 1
ATOM 1807 C CA . THR A 1 227 ? 11.628 7.661 43.332 1.00 102.26 933 THR A CA 1
ATOM 1808 C C . THR A 1 227 ? 11.755 6.169 43.064 1.00 104.31 933 THR A C 1
ATOM 1809 O O . THR A 1 227 ? 12.403 5.749 42.102 1.00 103.13 933 THR A O 1
ATOM 1813 N N . SER A 1 228 ? 11.128 5.373 43.922 1.00 106.47 934 SER A N 1
ATOM 1814 C CA . SER A 1 228 ? 11.158 3.925 43.787 1.00 109.43 934 SER A CA 1
ATOM 1815 C C . SER A 1 228 ? 12.596 3.426 43.664 1.00 111.12 934 SER A C 1
ATOM 1816 O O . SER A 1 228 ? 13.121 3.276 42.559 1.00 110.47 934 SER A O 1
ATOM 1819 N N . HIS A 1 229 ? 13.224 3.182 44.812 1.00 110.86 935 HIS A N 1
ATOM 1820 C CA . HIS A 1 229 ? 14.598 2.694 44.863 1.00 109.73 935 HIS A CA 1
ATOM 1821 C C . HIS A 1 229 ? 15.057 2.561 46.318 1.00 109.64 935 HIS A C 1
ATOM 1822 O O . HIS A 1 229 ? 16.187 2.913 46.657 1.00 113.27 935 HIS A O 1
ATOM 1829 N N . THR A 1 230 ? 14.175 2.058 47.179 1.00 103.75 936 THR A N 1
ATOM 1830 C CA . THR A 1 230 ? 14.509 1.875 48.591 1.00 96.12 936 THR A CA 1
ATOM 1831 C C . THR A 1 230 ? 15.679 0.901 48.685 1.00 90.49 936 THR A C 1
ATOM 1832 O O . THR A 1 230 ? 16.245 0.674 49.758 1.00 88.55 936 THR A O 1
ATOM 1836 N N . ALA A 1 231 ? 16.034 0.334 47.537 1.00 83.22 937 ALA A N 1
ATOM 1837 C CA . ALA A 1 231 ? 17.131 -0.613 47.445 1.00 75.22 937 ALA A CA 1
ATOM 1838 C C . ALA A 1 231 ? 18.418 0.005 47.980 1.00 70.13 937 ALA A C 1
ATOM 1839 O O . ALA A 1 231 ? 18.844 1.069 47.528 1.00 66.73 937 ALA A O 1
ATOM 1841 N N . GLY A 1 232 ? 19.026 -0.666 48.954 1.00 64.79 938 GLY A N 1
ATOM 1842 C CA . GLY A 1 232 ? 20.268 -0.180 49.526 1.00 60.82 938 GLY A CA 1
ATOM 1843 C C . GLY A 1 232 ? 20.134 1.042 50.413 1.00 59.24 938 GLY A C 1
ATOM 1844 O O . GLY A 1 232 ? 21.133 1.698 50.715 1.00 57.68 938 GLY A O 1
ATOM 1845 N N . LEU A 1 233 ? 18.912 1.354 50.836 1.00 54.98 939 LEU A N 1
ATOM 1846 C CA . LEU A 1 233 ? 18.692 2.508 51.699 1.00 49.84 939 LEU A CA 1
ATOM 1847 C C . LEU A 1 233 ? 19.517 2.369 52.968 1.00 44.65 939 LEU A C 1
ATOM 1848 O O . LEU A 1 233 ? 19.952 3.359 53.552 1.00 41.72 939 LEU A O 1
ATOM 1853 N N . THR A 1 234 ? 19.728 1.129 53.390 1.00 42.88 940 THR A N 1
ATOM 1854 C CA . THR A 1 234 ? 20.489 0.852 54.599 1.00 41.29 940 THR A CA 1
ATOM 1855 C C . THR A 1 234 ? 21.935 1.323 54.475 1.00 38.12 940 THR A C 1
ATOM 1856 O O . THR A 1 234 ? 22.481 1.920 55.406 1.00 36.77 940 THR A O 1
ATOM 1860 N N . MET A 1 235 ? 22.556 1.060 53.327 1.00 41.14 941 MET A N 1
ATOM 1861 C CA . MET A 1 235 ? 23.936 1.481 53.109 1.00 38.13 941 MET A CA 1
ATOM 1862 C C . MET A 1 235 ? 24.037 2.987 52.839 1.00 34.22 941 MET A C 1
ATOM 1863 O O . MET A 1 235 ? 25.040 3.610 53.183 1.00 32.99 941 MET A O 1
ATOM 1868 N N . HIS A 1 236 ? 23.006 3.575 52.234 1.00 25.43 942 HIS A N 1
ATOM 1869 C CA . HIS A 1 236 ? 23.012 5.015 51.979 1.00 29.22 942 HIS A CA 1
ATOM 1870 C C . HIS A 1 236 ? 23.040 5.745 53.314 1.00 38.36 942 HIS A C 1
ATOM 1871 O O . HIS A 1 236 ? 23.806 6.694 53.505 1.00 41.04 942 HIS A O 1
ATOM 1878 N N . ALA A 1 237 ? 22.178 5.301 54.228 1.00 38.19 943 ALA A N 1
ATOM 1879 C CA . ALA A 1 237 ? 22.081 5.888 55.561 1.00 37.47 943 ALA A CA 1
ATOM 1880 C C . ALA A 1 237 ? 23.412 5.698 56.266 1.00 36.09 943 ALA A C 1
ATOM 1881 O O . ALA A 1 237 ? 23.937 6.613 56.906 1.00 37.43 943 ALA A O 1
ATOM 1883 N N . SER A 1 238 ? 23.945 4.490 56.133 1.00 33.22 944 SER A N 1
ATOM 1884 C CA . SER A 1 238 ? 25.214 4.113 56.730 1.00 29.61 944 SER A CA 1
ATOM 1885 C C . SER A 1 238 ? 26.316 5.070 56.273 1.00 29.96 944 SER A C 1
ATOM 1886 O O . SER A 1 238 ? 27.088 5.585 57.085 1.00 30.20 944 SER A O 1
ATOM 1889 N N . ILE A 1 239 ? 26.375 5.314 54.968 1.00 29.89 945 ILE A N 1
ATOM 1890 C CA . ILE A 1 239 ? 27.376 6.206 54.394 1.00 28.26 945 ILE A CA 1
ATOM 1891 C C . ILE A 1 239 ? 27.121 7.668 54.768 1.00 27.54 945 ILE A C 1
ATOM 1892 O O . ILE A 1 239 ? 28.039 8.375 55.179 1.00 29.35 945 ILE A O 1
ATOM 1897 N N . LEU A 1 240 ? 25.877 8.117 54.619 1.00 25.73 946 LEU A N 1
ATOM 1898 C CA . LEU A 1 240 ? 25.516 9.490 54.953 1.00 27.36 946 LEU A CA 1
ATOM 1899 C C . LEU A 1 240 ? 25.761 9.771 56.438 1.00 29.97 946 LEU A C 1
ATOM 1900 O O . LEU A 1 240 ? 26.324 10.807 56.797 1.00 27.00 946 LEU A O 1
ATOM 1905 N N . ALA A 1 241 ? 25.350 8.846 57.301 1.00 24.44 947 ALA A N 1
ATOM 1906 C CA . ALA A 1 241 ? 25.563 9.021 58.731 1.00 21.19 947 ALA A CA 1
ATOM 1907 C C . ALA A 1 241 ? 27.054 9.210 58.991 1.00 24.67 947 ALA A C 1
ATOM 1908 O O . ALA A 1 241 ? 27.455 10.104 59.740 1.00 27.70 947 ALA A O 1
ATOM 1910 N N . TYR A 1 242 ? 27.873 8.370 58.362 1.00 24.09 948 TYR A N 1
ATOM 1911 C CA . TYR A 1 242 ? 29.323 8.449 58.523 1.00 27.93 948 TYR A CA 1
ATOM 1912 C C . TYR A 1 242 ? 29.858 9.816 58.087 1.00 30.45 948 TYR A C 1
ATOM 1913 O O . TYR A 1 242 ? 30.640 10.447 58.798 1.00 33.78 948 TYR A O 1
ATOM 1922 N N . MET A 1 243 ? 29.442 10.263 56.908 1.00 33.15 949 MET A N 1
ATOM 1923 C CA . MET A 1 243 ? 29.890 11.543 56.380 1.00 29.48 949 MET A CA 1
ATOM 1924 C C . MET A 1 243 ? 29.433 12.725 57.235 1.00 32.39 949 MET A C 1
ATOM 1925 O O . MET A 1 243 ? 30.218 13.632 57.522 1.00 24.31 949 MET A O 1
ATOM 1930 N N . PHE A 1 244 ? 28.170 12.718 57.647 1.00 33.48 950 PHE A N 1
ATOM 1931 C CA . PHE A 1 244 ? 27.669 13.799 58.482 1.00 31.04 950 PHE A CA 1
ATOM 1932 C C . PHE A 1 244 ? 28.410 13.818 59.804 1.00 28.96 950 PHE A C 1
ATOM 1933 O O . PHE A 1 244 ? 28.752 14.888 60.306 1.00 28.21 950 PHE A O 1
ATOM 1941 N N . ASN A 1 245 ? 28.664 12.637 60.363 1.00 28.96 951 ASN A N 1
ATOM 1942 C CA . ASN A 1 245 ? 29.377 12.545 61.631 1.00 29.02 951 ASN A CA 1
ATOM 1943 C C . ASN A 1 245 ? 30.806 13.074 61.522 1.00 36.98 951 ASN A C 1
ATOM 1944 O O . ASN A 1 245 ? 31.364 13.571 62.502 1.00 35.99 951 ASN A O 1
ATOM 1949 N N . LEU A 1 246 ? 31.402 12.969 60.337 1.00 39.00 952 LEU A N 1
ATOM 1950 C CA . LEU A 1 246 ? 32.760 13.466 60.144 1.00 41.94 952 LEU A CA 1
ATOM 1951 C C . LEU A 1 246 ? 32.761 14.980 60.291 1.00 41.62 952 LEU A C 1
ATOM 1952 O O . LEU A 1 246 ? 33.675 15.554 60.879 1.00 43.44 952 LEU A O 1
ATOM 1957 N N . VAL A 1 247 ? 31.729 15.623 59.753 1.00 39.95 953 VAL A N 1
ATOM 1958 C CA . VAL A 1 247 ? 31.623 17.073 59.826 1.00 44.15 953 VAL A CA 1
ATOM 1959 C C . VAL A 1 247 ? 31.307 17.557 61.236 1.00 47.61 953 VAL A C 1
ATOM 1960 O O . VAL A 1 247 ? 31.910 18.510 61.720 1.00 50.61 953 VAL A O 1
ATOM 1964 N N . GLU A 1 248 ? 30.365 16.896 61.896 1.00 50.97 954 GLU A N 1
ATOM 1965 C CA . GLU A 1 248 ? 29.984 17.291 63.241 1.00 52.26 954 GLU A CA 1
ATOM 1966 C C . GLU A 1 248 ? 31.148 17.152 64.222 1.00 53.81 954 GLU A C 1
ATOM 1967 O O . GLU A 1 248 ? 31.301 17.969 65.131 1.00 54.65 954 GLU A O 1
ATOM 1973 N N . GLU A 1 249 ? 31.972 16.124 64.032 1.00 53.50 955 GLU A N 1
ATOM 1974 C CA . GLU A 1 249 ? 33.118 15.889 64.906 1.00 49.34 955 GLU A CA 1
ATOM 1975 C C . GLU A 1 249 ? 34.359 16.670 64.472 1.00 48.89 955 GLU A C 1
ATOM 1976 O O . GLU A 1 249 ? 35.442 16.492 65.034 1.00 45.93 955 GLU A O 1
ATOM 1982 N N . GLY A 1 250 ? 34.200 17.528 63.470 1.00 46.40 956 GLY A N 1
ATOM 1983 C CA . GLY A 1 250 ? 35.315 18.325 62.985 1.00 49.27 956 GLY A CA 1
ATOM 1984 C C . GLY A 1 250 ? 36.533 17.557 62.492 1.00 51.51 956 GLY A C 1
ATOM 1985 O O . GLY A 1 250 ? 37.668 17.949 62.768 1.00 50.42 956 GLY A O 1
ATOM 1986 N N . LYS A 1 251 ? 36.305 16.467 61.762 1.00 49.59 957 LYS A N 1
ATOM 1987 C CA . LYS A 1 251 ? 37.398 15.660 61.225 1.00 46.29 957 LYS A CA 1
ATOM 1988 C C . LYS A 1 251 ? 37.912 16.321 59.952 1.00 46.57 957 LYS A C 1
ATOM 1989 O O . LYS A 1 251 ? 39.056 16.124 59.540 1.00 44.13 957 LYS A O 1
ATOM 1995 N N . ILE A 1 252 ? 37.047 17.103 59.324 1.00 44.74 958 ILE A N 1
ATOM 1996 C CA . ILE A 1 252 ? 37.420 17.808 58.116 1.00 44.81 958 ILE A CA 1
ATOM 1997 C C . ILE A 1 252 ? 37.865 19.201 58.543 1.00 51.65 958 ILE A C 1
ATOM 1998 O O . ILE A 1 252 ? 37.048 20.115 58.693 1.00 48.38 958 ILE A O 1
ATOM 2003 N N . SER A 1 253 ? 39.170 19.342 58.752 1.00 52.81 959 SER A N 1
ATOM 2004 C CA . SER A 1 253 ? 39.767 20.601 59.179 1.00 48.20 959 SER A CA 1
ATOM 2005 C C . SER A 1 253 ? 39.788 21.643 58.063 1.00 46.12 959 SER A C 1
ATOM 2006 O O . SER A 1 253 ? 39.690 22.842 58.321 1.00 44.32 959 SER A O 1
ATOM 2009 N N . THR A 1 254 ? 39.927 21.188 56.823 1.00 48.42 960 THR A N 1
ATOM 2010 C CA . THR A 1 254 ? 39.947 22.107 55.693 1.00 51.70 960 THR A CA 1
ATOM 2011 C C . THR A 1 254 ? 38.541 22.670 55.522 1.00 47.58 960 THR A C 1
ATOM 2012 O O . THR A 1 254 ? 37.571 22.073 55.983 1.00 53.85 960 THR A O 1
ATOM 2016 N N . SER A 1 255 ? 38.433 23.824 54.881 1.00 45.81 961 SER A N 1
ATOM 2017 C CA . SER A 1 255 ? 37.131 24.436 54.655 1.00 49.10 961 SER A CA 1
ATOM 2018 C C . SER A 1 255 ? 36.613 23.992 53.289 1.00 47.00 961 SER A C 1
ATOM 2019 O O . SER A 1 255 ? 37.089 24.466 52.259 1.00 46.27 961 SER A O 1
ATOM 2022 N N . LEU A 1 256 ? 35.643 23.079 53.288 1.00 48.69 962 LEU A N 1
ATOM 2023 C CA . LEU A 1 256 ? 35.072 22.548 52.048 1.00 46.89 962 LEU A CA 1
ATOM 2024 C C . LEU A 1 256 ? 34.677 23.632 51.063 1.00 49.58 962 LEU A C 1
ATOM 2025 O O . LEU A 1 256 ? 34.779 23.446 49.851 1.00 56.67 962 LEU A O 1
ATOM 2030 N N . ASN A 1 257 ? 34.202 24.756 51.582 1.00 53.20 963 ASN A N 1
ATOM 2031 C CA . ASN A 1 257 ? 33.814 25.862 50.725 1.00 60.84 963 ASN A CA 1
ATOM 2032 C C . ASN A 1 257 ? 34.884 26.941 50.840 1.00 65.73 963 ASN A C 1
ATOM 2033 O O . ASN A 1 257 ? 34.693 27.948 51.523 1.00 60.57 963 ASN A O 1
ATOM 2038 N N . PRO A 1 258 ? 36.032 26.741 50.169 1.00 72.38 964 PRO A N 1
ATOM 2039 C CA . PRO A 1 258 ? 37.113 27.727 50.228 1.00 75.54 964 PRO A CA 1
ATOM 2040 C C . PRO A 1 258 ? 36.627 29.103 49.793 1.00 78.57 964 PRO A C 1
ATOM 2041 O O . PRO A 1 258 ? 37.191 30.122 50.187 1.00 80.85 964 PRO A O 1
ATOM 2045 N N . GLY A 1 259 ? 35.577 29.123 48.976 1.00 79.75 965 GLY A N 1
ATOM 2046 C CA . GLY A 1 259 ? 35.028 30.383 48.513 1.00 82.50 965 GLY A CA 1
ATOM 2047 C C . GLY A 1 259 ? 34.594 31.235 49.688 1.00 83.96 965 GLY A C 1
ATOM 2048 O O . GLY A 1 259 ? 35.171 32.289 49.948 1.00 86.74 965 GLY A O 1
ATOM 2049 N N . ASN A 1 260 ? 33.574 30.768 50.402 1.00 86.18 966 ASN A N 1
ATOM 2050 C CA . ASN A 1 260 ? 33.043 31.465 51.572 1.00 86.17 966 ASN A CA 1
ATOM 2051 C C . ASN A 1 260 ? 33.383 30.604 52.799 1.00 84.28 966 ASN A C 1
ATOM 2052 O O . ASN A 1 260 ? 32.519 29.922 53.351 1.00 85.36 966 ASN A O 1
ATOM 2057 N N . PRO A 1 261 ? 34.660 30.622 53.231 1.00 82.28 967 PRO A N 1
ATOM 2058 C CA . PRO A 1 261 ? 35.140 29.850 54.382 1.00 81.87 967 PRO A CA 1
ATOM 2059 C C . PRO A 1 261 ? 34.395 30.096 55.683 1.00 80.56 967 PRO A C 1
ATOM 2060 O O . PRO A 1 261 ? 34.703 31.031 56.422 1.00 80.98 967 PRO A O 1
ATOM 2064 N N . VAL A 1 262 ? 33.412 29.251 55.957 1.00 76.27 968 VAL A N 1
ATOM 2065 C CA . VAL A 1 262 ? 32.647 29.361 57.183 1.00 77.51 968 VAL A CA 1
ATOM 2066 C C . VAL A 1 262 ? 32.795 27.997 57.824 1.00 79.28 968 VAL A C 1
ATOM 2067 O O . VAL A 1 262 ? 33.683 27.230 57.449 1.00 84.55 968 VAL A O 1
ATOM 2071 N N . ASN A 1 263 ? 31.936 27.691 58.789 1.00 76.04 969 ASN A N 1
ATOM 2072 C CA . ASN A 1 263 ? 31.984 26.390 59.438 1.00 69.73 969 ASN A CA 1
ATOM 2073 C C . ASN A 1 263 ? 31.476 25.369 58.433 1.00 63.90 969 ASN A C 1
ATOM 2074 O O . ASN A 1 263 ? 30.512 25.632 57.711 1.00 62.96 969 ASN A O 1
ATOM 2079 N N . ASN A 1 264 ? 32.128 24.213 58.367 1.00 55.50 970 ASN A N 1
ATOM 2080 C CA . ASN A 1 264 ? 31.687 23.190 57.435 1.00 44.84 970 ASN A CA 1
ATOM 2081 C C . ASN A 1 264 ? 30.262 22.798 57.793 1.00 42.04 970 ASN A C 1
ATOM 2082 O O . ASN A 1 264 ? 29.473 22.455 56.917 1.00 45.59 970 ASN A O 1
ATOM 2087 N N . GLN A 1 265 ? 29.922 22.864 59.077 1.00 43.14 971 GLN A N 1
ATOM 2088 C CA . GLN A 1 265 ? 28.569 22.524 59.500 1.00 40.53 971 GLN A CA 1
ATOM 2089 C C . GLN A 1 265 ? 27.572 23.487 58.869 1.00 37.62 971 GLN A C 1
ATOM 2090 O O . GLN A 1 265 ? 26.607 23.063 58.233 1.00 38.62 971 GLN A O 1
ATOM 2096 N N . ILE A 1 266 ? 27.813 24.783 59.041 1.00 39.09 972 ILE A N 1
ATOM 2097 C CA . ILE A 1 266 ? 26.933 25.800 58.477 1.00 40.48 972 ILE A CA 1
ATOM 2098 C C . ILE A 1 266 ? 26.864 25.647 56.963 1.00 40.35 972 ILE A C 1
ATOM 2099 O O . ILE A 1 266 ? 25.781 25.657 56.374 1.00 41.96 972 ILE A O 1
ATOM 2104 N N . PHE A 1 267 ? 28.026 25.507 56.335 1.00 38.48 973 PHE A N 1
ATOM 2105 C CA . PHE A 1 267 ? 28.078 25.345 54.890 1.00 40.90 973 PHE A CA 1
ATOM 2106 C C . PHE A 1 267 ? 27.391 24.061 54.426 1.00 35.56 973 PHE A C 1
ATOM 2107 O O . PHE A 1 267 ? 26.669 24.064 53.429 1.00 37.23 973 PHE A O 1
ATOM 2115 N N . LEU A 1 268 ? 27.626 22.965 55.141 1.00 32.09 974 LEU A N 1
ATOM 2116 C CA . LEU A 1 268 ? 27.027 21.692 54.769 1.00 37.49 974 LEU A CA 1
ATOM 2117 C C . LEU A 1 268 ? 25.508 21.732 54.882 1.00 37.26 974 LEU A C 1
ATOM 2118 O O . LEU A 1 268 ? 24.811 21.146 54.057 1.00 40.54 974 LEU A O 1
ATOM 2123 N N . GLN A 1 269 ? 24.999 22.420 55.901 1.00 36.21 975 GLN A N 1
ATOM 2124 C CA . GLN A 1 269 ? 23.556 22.531 56.094 1.00 40.09 975 GLN A CA 1
ATOM 2125 C C . GLN A 1 269 ? 22.923 23.222 54.899 1.00 35.67 975 GLN A C 1
ATOM 2126 O O . GLN A 1 269 ? 21.962 22.718 54.315 1.00 36.90 975 GLN A O 1
ATOM 2132 N N . GLU A 1 270 ? 23.464 24.382 54.540 1.00 38.12 976 GLU A N 1
ATOM 2133 C CA . GLU A 1 270 ? 22.959 25.127 53.394 1.00 42.96 976 GLU A CA 1
ATOM 2134 C C . GLU A 1 270 ? 23.096 24.271 52.153 1.00 40.78 976 GLU A C 1
ATOM 2135 O O . GLU A 1 270 ? 22.134 24.077 51.408 1.00 38.53 976 GLU A O 1
ATOM 2141 N N . TYR A 1 271 ? 24.300 23.748 51.946 1.00 36.69 977 TYR A N 1
ATOM 2142 C CA . TYR A 1 271 ? 24.581 22.916 50.788 1.00 34.63 977 TYR A CA 1
ATOM 2143 C C . TYR A 1 271 ? 23.517 21.844 50.561 1.00 31.43 977 TYR A C 1
ATOM 2144 O O . TYR A 1 271 ? 22.902 21.799 49.494 1.00 31.60 977 TYR A O 1
ATOM 2153 N N . VAL A 1 272 ? 23.298 20.986 51.557 1.00 29.46 978 VAL A N 1
ATOM 2154 C CA . VAL A 1 272 ? 22.306 19.916 51.433 1.00 31.79 978 VAL A CA 1
ATOM 2155 C C . VAL A 1 272 ? 20.894 20.472 51.281 1.00 30.85 978 VAL A C 1
ATOM 2156 O O . VAL A 1 272 ? 20.073 19.920 50.548 1.00 31.49 978 VAL A O 1
ATOM 2160 N N . ALA A 1 273 ? 20.612 21.566 51.980 1.00 36.82 979 ALA A N 1
ATOM 2161 C CA . ALA A 1 273 ? 19.297 22.191 51.904 1.00 39.58 979 ALA A CA 1
ATOM 2162 C C . ALA A 1 273 ? 19.002 22.595 50.461 1.00 35.77 979 ALA A C 1
ATOM 2163 O O . ALA A 1 273 ? 17.916 22.335 49.946 1.00 36.18 979 ALA A O 1
ATOM 2165 N N . ASN A 1 274 ? 19.981 23.226 49.815 1.00 38.67 980 ASN A N 1
ATOM 2166 C CA . ASN A 1 274 ? 19.835 23.666 48.433 1.00 44.16 980 ASN A CA 1
ATOM 2167 C C . ASN A 1 274 ? 19.646 22.491 47.489 1.00 48.31 980 ASN A C 1
ATOM 2168 O O . ASN A 1 274 ? 18.815 22.550 46.579 1.00 51.51 980 ASN A O 1
ATOM 2173 N N . LEU A 1 275 ? 20.417 21.428 47.700 1.00 47.55 981 LEU A N 1
ATOM 2174 C CA . LEU A 1 275 ? 20.300 20.238 46.865 1.00 43.67 981 LEU A CA 1
ATOM 2175 C C . LEU A 1 275 ? 18.845 19.804 46.842 1.00 43.80 981 LEU A C 1
ATOM 2176 O O . LEU A 1 275 ? 18.277 19.532 45.784 1.00 44.35 981 LEU A O 1
ATOM 2181 N N . LEU A 1 276 ? 18.250 19.740 48.027 1.00 41.78 982 LEU A N 1
ATOM 2182 C CA . LEU A 1 276 ? 16.869 19.317 48.167 1.00 42.00 982 LEU A CA 1
ATOM 2183 C C . LEU A 1 276 ? 15.871 20.345 47.649 1.00 41.15 982 LEU A C 1
ATOM 2184 O O . LEU A 1 276 ? 14.876 19.981 47.022 1.00 37.82 982 LEU A O 1
ATOM 2189 N N . LYS A 1 277 ? 16.129 21.624 47.901 1.00 39.57 983 LYS A N 1
ATOM 2190 C CA . LYS A 1 277 ? 15.227 22.665 47.422 1.00 49.24 983 LYS A CA 1
ATOM 2191 C C . LYS A 1 277 ? 15.178 22.607 45.896 1.00 52.77 983 LYS A C 1
ATOM 2192 O O . LYS A 1 277 ? 14.110 22.718 45.290 1.00 46.28 983 LYS A O 1
ATOM 2198 N N . SER A 1 278 ? 16.348 22.427 45.287 1.00 55.84 984 SER A N 1
ATOM 2199 C CA . SER A 1 278 ? 16.476 22.359 43.836 1.00 54.07 984 SER A CA 1
ATOM 2200 C C . SER A 1 278 ? 15.729 21.169 43.265 1.00 52.45 984 SER A C 1
ATOM 2201 O O . SER A 1 278 ? 14.864 21.323 42.403 1.00 54.11 984 SER A O 1
ATOM 2204 N N . ALA A 1 279 ? 16.067 19.978 43.743 1.00 47.58 985 ALA A N 1
ATOM 2205 C CA . ALA A 1 279 ? 15.413 18.773 43.264 1.00 48.16 985 ALA A CA 1
ATOM 2206 C C . ALA A 1 279 ? 13.912 18.847 43.524 1.00 51.76 985 ALA A C 1
ATOM 2207 O O . ALA A 1 279 ? 13.116 18.322 42.746 1.00 54.77 985 ALA A O 1
ATOM 2209 N N . PHE A 1 280 ? 13.525 19.502 44.616 1.00 55.55 986 PHE A N 1
ATOM 2210 C CA . PHE A 1 280 ? 12.108 19.634 44.951 1.00 60.57 986 PHE A CA 1
ATOM 2211 C C . PHE A 1 280 ? 11.755 21.039 45.424 1.00 58.90 986 PHE A C 1
ATOM 2212 O O . PHE A 1 280 ? 11.681 21.307 46.625 1.00 63.02 986 PHE A O 1
ATOM 2220 N N . PRO A 1 281 ? 11.521 21.957 44.475 1.00 58.82 987 PRO A N 1
ATOM 2221 C CA . PRO A 1 281 ? 11.176 23.341 44.804 1.00 55.56 987 PRO A CA 1
ATOM 2222 C C . PRO A 1 281 ? 9.847 23.441 45.544 1.00 54.56 987 PRO A C 1
ATOM 2223 O O . PRO A 1 281 ? 9.559 24.446 46.192 1.00 56.43 987 PRO A O 1
ATOM 2227 N N . HIS A 1 282 ? 9.043 22.388 45.452 1.00 53.32 988 HIS A N 1
ATOM 2228 C CA . HIS A 1 282 ? 7.746 22.371 46.113 1.00 53.54 988 HIS A CA 1
ATOM 2229 C C . HIS A 1 282 ? 7.890 22.202 47.623 1.00 54.31 988 HIS A C 1
ATOM 2230 O O . HIS A 1 282 ? 6.959 22.489 48.374 1.00 53.35 988 HIS A O 1
ATOM 2237 N N . LEU A 1 283 ? 9.057 21.739 48.066 1.00 55.91 989 LEU A N 1
ATOM 2238 C CA . LEU A 1 283 ? 9.309 21.541 49.492 1.00 56.10 989 LEU A CA 1
ATOM 2239 C C . LEU A 1 283 ? 9.347 22.861 50.248 1.00 53.91 989 LEU A C 1
ATOM 2240 O O . LEU A 1 283 ? 9.955 23.830 49.796 1.00 51.83 989 LEU A O 1
ATOM 2245 N N . GLN A 1 284 ? 8.697 22.892 51.407 1.00 55.92 990 GLN A N 1
ATOM 2246 C CA . GLN A 1 284 ? 8.658 24.097 52.225 1.00 56.70 990 GLN A CA 1
ATOM 2247 C C . GLN A 1 284 ? 10.033 24.342 52.849 1.00 53.00 990 GLN A C 1
ATOM 2248 O O . GLN A 1 284 ? 10.626 23.452 53.457 1.00 49.62 990 GLN A O 1
ATOM 2254 N N . ASP A 1 285 ? 10.527 25.563 52.696 1.00 50.85 991 ASP A N 1
ATOM 2255 C CA . ASP A 1 285 ? 11.843 25.948 53.193 1.00 52.68 991 ASP A CA 1
ATOM 2256 C C . ASP A 1 285 ? 12.223 25.553 54.630 1.00 52.00 991 ASP A C 1
ATOM 2257 O O . ASP A 1 285 ? 13.289 24.971 54.852 1.00 51.72 991 ASP A O 1
ATOM 2262 N N . ALA A 1 286 ? 11.368 25.872 55.601 1.00 45.65 992 ALA A N 1
ATOM 2263 C CA . ALA A 1 286 ? 11.653 25.556 57.001 1.00 40.55 992 ALA A CA 1
ATOM 2264 C C . ALA A 1 286 ? 11.625 24.058 57.325 1.00 38.74 992 ALA A C 1
ATOM 2265 O O . ALA A 1 286 ? 12.244 23.614 58.296 1.00 32.18 992 ALA A O 1
ATOM 2267 N N . GLN A 1 287 ? 10.905 23.283 56.519 1.00 39.76 993 GLN A N 1
ATOM 2268 C CA . GLN A 1 287 ? 10.816 21.844 56.738 1.00 39.24 993 GLN A CA 1
ATOM 2269 C C . GLN A 1 287 ? 12.073 21.163 56.213 1.00 42.72 993 GLN A C 1
ATOM 2270 O O . GLN A 1 287 ? 12.482 20.115 56.722 1.00 42.68 993 GLN A O 1
ATOM 2276 N N . VAL A 1 288 ? 12.674 21.755 55.184 1.00 37.34 994 VAL A N 1
ATOM 2277 C CA . VAL A 1 288 ? 13.902 21.219 54.616 1.00 34.13 994 VAL A CA 1
ATOM 2278 C C . VAL A 1 288 ? 14.987 21.424 55.667 1.00 30.82 994 VAL A C 1
ATOM 2279 O O . VAL A 1 288 ? 15.786 20.528 55.938 1.00 27.14 994 VAL A O 1
ATOM 2283 N N . LYS A 1 289 ? 14.985 22.604 56.276 1.00 33.48 995 LYS A N 1
ATOM 2284 C CA . LYS A 1 289 ? 15.955 22.939 57.309 1.00 31.85 995 LYS A CA 1
ATOM 2285 C C . LYS A 1 289 ? 15.849 21.938 58.475 1.00 32.94 995 LYS A C 1
ATOM 2286 O O . LYS A 1 289 ? 16.868 21.481 58.996 1.00 29.91 995 LYS A O 1
ATOM 2292 N N . LEU A 1 290 ? 14.622 21.590 58.873 1.00 26.63 996 LEU A N 1
ATOM 2293 C CA . LEU A 1 290 ? 14.415 20.631 59.960 1.00 25.87 996 LEU A CA 1
ATOM 2294 C C . LEU A 1 290 ? 14.917 19.234 59.580 1.00 23.94 996 LEU A C 1
ATOM 2295 O O . LEU A 1 290 ? 15.496 18.534 60.408 1.00 27.47 996 LEU A O 1
ATOM 2300 N N . PHE A 1 291 ? 14.696 18.827 58.333 1.00 28.63 997 PHE A N 1
ATOM 2301 C CA . PHE A 1 291 ? 15.161 17.516 57.879 1.00 30.53 997 PHE A CA 1
ATOM 2302 C C . PHE A 1 291 ? 16.685 17.441 57.943 1.00 27.54 997 PHE A C 1
ATOM 2303 O O . PHE A 1 291 ? 17.250 16.459 58.424 1.00 31.23 997 PHE A O 1
ATOM 2311 N N . VAL A 1 292 ? 17.346 18.479 57.446 1.00 23.46 998 VAL A N 1
ATOM 2312 C CA . VAL A 1 292 ? 18.798 18.510 57.455 1.00 25.91 998 VAL A CA 1
ATOM 2313 C C . VAL A 1 292 ? 19.355 18.498 58.881 1.00 31.17 998 VAL A C 1
ATOM 2314 O O . VAL A 1 292 ? 20.347 17.822 59.155 1.00 32.24 998 VAL A O 1
ATOM 2318 N N . THR A 1 293 ? 18.717 19.236 59.788 1.00 30.64 999 THR A N 1
ATOM 2319 C CA . THR A 1 293 ? 19.162 19.270 61.180 1.00 32.42 999 THR A CA 1
ATOM 2320 C C . THR A 1 293 ? 19.145 17.857 61.760 1.00 29.94 999 THR A C 1
ATOM 2321 O O . THR A 1 293 ? 20.061 17.458 62.474 1.00 29.67 999 THR A O 1
ATOM 2325 N N . GLY A 1 294 ? 18.092 17.110 61.443 1.00 33.43 1000 GLY A N 1
ATOM 2326 C CA . GLY A 1 294 ? 17.963 15.747 61.929 1.00 35.90 1000 GLY A CA 1
ATOM 2327 C C . GLY A 1 294 ? 19.039 14.806 61.412 1.00 39.87 1000 GLY A C 1
ATOM 2328 O O . GLY A 1 294 ? 19.292 13.758 62.015 1.00 36.15 1000 GLY A O 1
ATOM 2329 N N . LEU A 1 295 ? 19.669 15.167 60.295 1.00 36.40 1001 LEU A N 1
ATOM 2330 C CA . LEU A 1 295 ? 20.724 14.337 59.730 1.00 39.56 1001 LEU A CA 1
ATOM 2331 C C . LEU A 1 295 ? 21.941 14.347 60.642 1.00 39.72 1001 LEU A C 1
ATOM 2332 O O . LEU A 1 295 ? 22.649 13.345 60.744 1.00 44.72 1001 LEU A O 1
ATOM 2337 N N . PHE A 1 296 ? 22.196 15.475 61.300 1.00 39.73 1002 PHE A N 1
ATOM 2338 C CA . PHE A 1 296 ? 23.318 15.544 62.231 1.00 38.08 1002 PHE A CA 1
ATOM 2339 C C . PHE A 1 296 ? 22.839 14.999 63.570 1.00 33.79 1002 PHE A C 1
ATOM 2340 O O . PHE A 1 296 ? 23.597 14.373 64.306 1.00 35.33 1002 PHE A O 1
ATOM 2348 N N . SER A 1 297 ? 21.568 15.237 63.876 1.00 31.55 1003 SER A N 1
ATOM 2349 C CA . SER A 1 297 ? 20.995 14.777 65.131 1.00 33.74 1003 SER A CA 1
ATOM 2350 C C . SER A 1 297 ? 21.039 13.265 65.265 1.00 34.85 1003 SER A C 1
ATOM 2351 O O . SER A 1 297 ? 21.292 12.740 66.347 1.00 36.32 1003 SER A O 1
ATOM 2354 N N . LEU A 1 298 ? 20.805 12.566 64.163 1.00 33.24 1004 LEU A N 1
ATOM 2355 C CA . LEU A 1 298 ? 20.786 11.113 64.186 1.00 29.75 1004 LEU A CA 1
ATOM 2356 C C . LEU A 1 298 ? 22.002 10.477 63.522 1.00 28.91 1004 LEU A C 1
ATOM 2357 O O . LEU A 1 298 ? 21.973 9.290 63.198 1.00 29.07 1004 LEU A O 1
ATOM 2362 N N . ASN A 1 299 ? 23.075 11.241 63.336 1.00 32.95 1005 ASN A N 1
ATOM 2363 C CA . ASN A 1 299 ? 24.251 10.693 62.664 1.00 36.00 1005 ASN A CA 1
ATOM 2364 C C . ASN A 1 299 ? 25.031 9.618 63.415 1.00 37.81 1005 ASN A C 1
ATOM 2365 O O . ASN A 1 299 ? 26.129 9.241 63.004 1.00 43.20 1005 ASN A O 1
ATOM 2370 N N . GLN A 1 300 ? 24.463 9.107 64.502 1.00 35.47 1006 GLN A N 1
ATOM 2371 C CA . GLN A 1 300 ? 25.121 8.053 65.263 1.00 31.31 1006 GLN A CA 1
ATOM 2372 C C . GLN A 1 300 ? 24.153 6.955 65.668 1.00 31.46 1006 GLN A C 1
ATOM 2373 O O . GLN A 1 300 ? 24.420 6.169 66.571 1.00 41.58 1006 GLN A O 1
ATOM 2379 N N . ASP A 1 301 ? 23.029 6.910 64.962 1.00 33.54 1007 ASP A N 1
ATOM 2380 C CA . ASP A 1 301 ? 21.984 5.914 65.167 1.00 35.54 1007 ASP A CA 1
ATOM 2381 C C . ASP A 1 301 ? 21.509 5.584 63.745 1.00 35.62 1007 ASP A C 1
ATOM 2382 O O . ASP A 1 301 ? 20.525 6.147 63.256 1.00 32.15 1007 ASP A O 1
ATOM 2387 N N . ILE A 1 302 ? 22.226 4.683 63.081 1.00 36.11 1008 ILE A N 1
ATOM 2388 C CA . ILE A 1 302 ? 21.910 4.315 61.703 1.00 38.23 1008 ILE A CA 1
ATOM 2389 C C . ILE A 1 302 ? 20.448 3.949 61.480 1.00 35.39 1008 ILE A C 1
ATOM 2390 O O . ILE A 1 302 ? 19.820 4.437 60.543 1.00 37.24 1008 ILE A O 1
ATOM 2395 N N . PRO A 1 303 ? 19.888 3.072 62.329 1.00 38.89 1009 PRO A N 1
ATOM 2396 C CA . PRO A 1 303 ? 18.483 2.684 62.163 1.00 40.01 1009 PRO A CA 1
ATOM 2397 C C . PRO A 1 303 ? 17.554 3.896 62.193 1.00 39.90 1009 PRO A C 1
ATOM 2398 O O . PRO A 1 303 ? 16.623 3.996 61.391 1.00 43.09 1009 PRO A O 1
ATOM 2402 N N . ALA A 1 304 ? 17.816 4.813 63.122 1.00 34.22 1010 ALA A N 1
ATOM 2403 C CA . ALA A 1 304 ? 17.019 6.028 63.254 1.00 32.93 1010 ALA A CA 1
ATOM 2404 C C . ALA A 1 304 ? 17.256 6.929 62.037 1.00 34.97 1010 ALA A C 1
ATOM 2405 O O . ALA A 1 304 ? 16.319 7.531 61.501 1.00 26.66 1010 ALA A O 1
ATOM 2407 N N . PHE A 1 305 ? 18.520 7.007 61.617 1.00 33.29 1011 PHE A N 1
ATOM 2408 C CA . PHE A 1 305 ? 18.932 7.804 60.463 1.00 29.11 1011 PHE A CA 1
ATOM 2409 C C . PHE A 1 305 ? 18.204 7.294 59.227 1.00 28.02 1011 PHE A C 1
ATOM 2410 O O . PHE A 1 305 ? 17.702 8.076 58.420 1.00 27.95 1011 PHE A O 1
ATOM 2418 N N . LYS A 1 306 ? 18.162 5.972 59.086 1.00 28.60 1012 LYS A N 1
ATOM 2419 C CA . LYS A 1 306 ? 17.500 5.337 57.954 1.00 30.81 1012 LYS A CA 1
ATOM 2420 C C . LYS A 1 306 ? 16.020 5.701 57.926 1.00 31.40 1012 LYS A C 1
ATOM 2421 O O . LYS A 1 306 ? 15.486 6.085 56.885 1.00 27.19 1012 LYS A O 1
ATOM 2427 N N . GLU A 1 307 ? 15.357 5.570 59.070 1.00 29.12 1013 GLU A N 1
ATOM 2428 C CA . GLU A 1 307 ? 13.939 5.887 59.146 1.00 31.27 1013 GLU A CA 1
ATOM 2429 C C . GLU A 1 307 ? 13.686 7.362 58.860 1.00 33.63 1013 GLU A C 1
ATOM 2430 O O . GLU A 1 307 ? 12.685 7.709 58.233 1.00 31.07 1013 GLU A O 1
ATOM 2436 N N . HIS A 1 308 ? 14.600 8.219 59.314 1.00 31.65 1014 HIS A N 1
ATOM 2437 C CA . HIS A 1 308 ? 14.506 9.665 59.101 1.00 29.47 1014 HIS A CA 1
ATOM 2438 C C . HIS A 1 308 ? 14.470 9.914 57.591 1.00 36.08 1014 HIS A C 1
ATOM 2439 O O . HIS A 1 308 ? 13.636 10.680 57.096 1.00 35.75 1014 HIS A O 1
ATOM 2446 N N . LEU A 1 309 ? 15.372 9.254 56.867 1.00 30.88 1015 LEU A N 1
ATOM 2447 C CA . LEU A 1 309 ? 15.431 9.378 55.415 1.00 35.60 1015 LEU A CA 1
ATOM 2448 C C . LEU A 1 309 ? 14.145 8.839 54.796 1.00 37.53 1015 LEU A C 1
ATOM 2449 O O . LEU A 1 309 ? 13.545 9.471 53.924 1.00 35.12 1015 LEU A O 1
ATOM 2454 N N . ARG A 1 310 ? 13.733 7.661 55.252 1.00 34.52 1016 ARG A N 1
ATOM 2455 C CA . ARG A 1 310 ? 12.530 7.024 54.743 1.00 40.42 1016 ARG A CA 1
ATOM 2456 C C . ARG A 1 310 ? 11.310 7.936 54.870 1.00 39.10 1016 ARG A C 1
ATOM 2457 O O . ARG A 1 310 ? 10.544 8.080 53.921 1.00 41.32 1016 ARG A O 1
ATOM 2465 N N . ASP A 1 311 ? 11.135 8.558 56.033 1.00 39.83 1017 ASP A N 1
ATOM 2466 C CA . ASP A 1 311 ? 9.997 9.451 56.249 1.00 43.84 1017 ASP A CA 1
ATOM 2467 C C . ASP A 1 311 ? 10.005 10.635 55.291 1.00 41.73 1017 ASP A C 1
ATOM 2468 O O . ASP A 1 311 ? 8.952 11.073 54.827 1.00 41.97 1017 ASP A O 1
ATOM 2473 N N . PHE A 1 312 ? 11.193 11.154 55.001 1.00 40.12 1018 PHE A N 1
ATOM 2474 C CA . PHE A 1 312 ? 11.325 12.299 54.109 1.00 43.24 1018 PHE A CA 1
ATOM 2475 C C . PHE A 1 312 ? 10.963 11.962 52.669 1.00 47.52 1018 PHE A C 1
ATOM 2476 O O . PHE A 1 312 ? 10.573 12.842 51.906 1.00 51.77 1018 PHE A O 1
ATOM 2484 N N . LEU A 1 313 ? 11.103 10.694 52.294 1.00 51.29 1019 LEU A N 1
ATOM 2485 C CA . LEU A 1 313 ? 10.772 10.272 50.937 1.00 53.35 1019 LEU A CA 1
ATOM 2486 C C . LEU A 1 313 ? 9.265 10.107 50.817 1.00 57.47 1019 LEU A C 1
ATOM 2487 O O . LEU A 1 313 ? 8.721 10.026 49.718 1.00 59.47 1019 LEU A O 1
ATOM 2492 N N . VAL A 1 314 ? 8.594 10.056 51.961 1.00 63.27 1020 VAL A N 1
ATOM 2493 C CA . VAL A 1 314 ? 7.145 9.930 51.988 1.00 68.99 1020 VAL A CA 1
ATOM 2494 C C . VAL A 1 314 ? 6.574 11.348 51.981 1.00 72.79 1020 VAL A C 1
ATOM 2495 O O . VAL A 1 314 ? 5.443 11.574 51.558 1.00 74.15 1020 VAL A O 1
ATOM 2499 N N . GLN A 1 315 ? 7.375 12.302 52.447 1.00 78.69 1021 GLN A N 1
ATOM 2500 C CA . GLN A 1 315 ? 6.974 13.705 52.470 1.00 84.39 1021 GLN A CA 1
ATOM 2501 C C . GLN A 1 315 ? 7.306 14.284 51.092 1.00 86.07 1021 GLN A C 1
ATOM 2502 O O . GLN A 1 315 ? 7.528 15.485 50.933 1.00 86.57 1021 GLN A O 1
ATOM 2508 N N . ILE A 1 316 ? 7.344 13.402 50.099 1.00 85.78 1022 ILE A N 1
ATOM 2509 C CA . ILE A 1 316 ? 7.640 13.783 48.724 1.00 86.65 1022 ILE A CA 1
ATOM 2510 C C . ILE A 1 316 ? 6.790 12.939 47.781 1.00 88.94 1022 ILE A C 1
ATOM 2511 O O . ILE A 1 316 ? 6.134 13.465 46.881 1.00 86.66 1022 ILE A O 1
ATOM 2516 N N . LYS A 1 317 ? 6.802 11.627 47.998 1.00 93.60 1023 LYS A N 1
ATOM 2517 C CA . LYS A 1 317 ? 6.021 10.711 47.176 1.00 98.47 1023 LYS A CA 1
ATOM 2518 C C . LYS A 1 317 ? 4.537 11.035 47.299 1.00 102.29 1023 LYS A C 1
ATOM 2519 O O . LYS A 1 317 ? 3.830 11.127 46.298 1.00 104.09 1023 LYS A O 1
ATOM 2525 N N . GLU A 1 318 ? 4.072 11.205 48.533 1.00 106.44 1024 GLU A N 1
ATOM 2526 C CA . GLU A 1 318 ? 2.669 11.514 48.788 1.00 110.53 1024 GLU A CA 1
ATOM 2527 C C . GLU A 1 318 ? 2.258 12.827 48.126 1.00 112.63 1024 GLU A C 1
ATOM 2528 O O . GLU A 1 318 ? 1.121 12.973 47.673 1.00 113.96 1024 GLU A O 1
ATOM 2534 N N . PHE A 1 319 ? 3.187 13.779 48.071 1.00 112.01 1025 PHE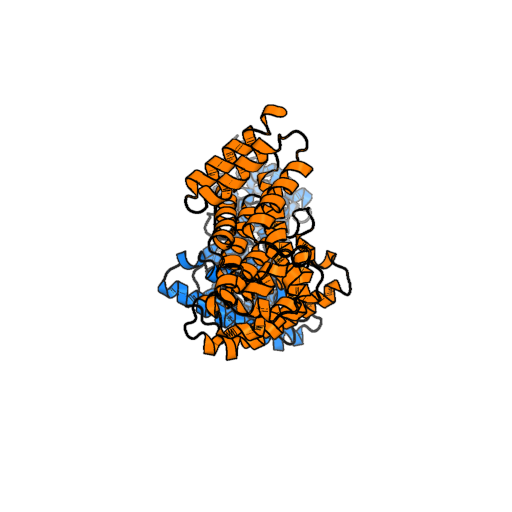 A N 1
ATOM 2535 C CA . PHE A 1 319 ? 2.917 15.076 47.461 1.00 110.58 1025 PHE A CA 1
ATOM 2536 C C . PHE A 1 319 ? 2.888 14.953 45.937 1.00 109.98 1025 PHE A C 1
ATOM 2537 O O . PHE A 1 319 ? 2.609 15.921 45.227 1.00 109.02 1025 PHE A O 1
ATOM 2545 N N . ALA A 1 320 ? 3.186 13.756 45.443 1.00 107.95 1026 ALA A N 1
ATOM 2546 C CA . ALA A 1 320 ? 3.187 13.496 44.010 1.00 105.83 1026 ALA A CA 1
ATOM 2547 C C . ALA A 1 320 ? 2.143 12.435 43.675 1.00 104.46 1026 ALA A C 1
ATOM 2548 O O . ALA A 1 320 ? 1.097 12.738 43.101 1.00 105.39 1026 ALA A O 1
ATOM 2550 N N . GLY A 1 321 ? 2.431 11.191 44.047 1.00 102.55 1027 GLY A N 1
ATOM 2551 C CA . GLY A 1 321 ? 1.512 10.100 43.776 1.00 100.87 1027 GLY A CA 1
ATOM 2552 C C . GLY A 1 321 ? 1.618 8.971 44.787 1.00 100.78 1027 GLY A C 1
ATOM 2553 O O . GLY A 1 321 ? 2.665 8.282 44.827 1.00 94.01 1027 GLY A O 1
ATOM 2555 N N . VAL B 1 1 ? 46.397 -21.510 10.625 1.00 85.19 707 VAL B N 1
ATOM 2556 C CA . VAL B 1 1 ? 47.611 -20.706 10.949 1.00 84.66 707 VAL B CA 1
ATOM 2557 C C . VAL B 1 1 ? 47.950 -20.854 12.434 1.00 83.62 707 VAL B C 1
ATOM 2558 O O . VAL B 1 1 ? 48.391 -19.906 13.083 1.00 85.31 707 VAL B O 1
ATOM 2562 N N . ILE B 1 2 ? 47.733 -22.056 12.963 1.00 78.49 708 ILE B N 1
ATOM 2563 C CA . ILE B 1 2 ? 48.028 -22.361 14.359 1.00 72.63 708 ILE B CA 1
ATOM 2564 C C . ILE B 1 2 ? 49.495 -22.790 14.442 1.00 69.12 708 ILE B C 1
ATOM 2565 O O . ILE B 1 2 ? 49.859 -23.862 13.968 1.00 70.23 708 ILE B O 1
ATOM 2570 N N . GLN B 1 3 ? 50.332 -21.947 15.044 1.00 65.34 709 GLN B N 1
ATOM 2571 C CA . GLN B 1 3 ? 51.769 -22.219 15.152 1.00 65.47 709 GLN B CA 1
ATOM 2572 C C . GLN B 1 3 ? 52.192 -22.809 16.499 1.00 60.15 709 GLN B C 1
ATOM 2573 O O . GLN B 1 3 ? 52.675 -22.083 17.369 1.00 62.99 709 GLN B O 1
ATOM 2579 N N . LEU B 1 4 ? 52.048 -24.124 16.657 1.00 50.23 710 LEU B N 1
ATOM 2580 C CA . LEU B 1 4 ? 52.404 -24.781 17.913 1.00 40.51 710 LEU B CA 1
ATOM 2581 C C . LEU B 1 4 ? 53.869 -25.170 18.066 1.00 36.78 710 LEU B C 1
ATOM 2582 O O . LEU B 1 4 ? 54.312 -25.474 19.172 1.00 37.63 710 LEU B O 1
ATOM 2587 N N . GLY B 1 5 ? 54.616 -25.172 16.967 1.00 35.93 711 GLY B N 1
ATOM 2588 C CA . GLY B 1 5 ? 56.022 -25.548 17.028 1.00 32.82 711 GLY B CA 1
ATOM 2589 C C . GLY B 1 5 ? 56.791 -24.931 18.181 1.00 27.79 711 GLY B C 1
ATOM 2590 O O . GLY B 1 5 ? 57.620 -25.582 18.805 1.00 30.53 711 GLY B O 1
ATOM 2591 N N . ARG B 1 6 ? 56.501 -23.666 18.460 1.00 32.02 712 ARG B N 1
ATOM 2592 C CA . ARG B 1 6 ? 57.139 -22.912 19.530 1.00 27.50 712 ARG B CA 1
ATOM 2593 C C . ARG B 1 6 ? 56.843 -23.457 20.918 1.00 32.83 712 ARG B C 1
ATOM 2594 O O . ARG B 1 6 ? 57.688 -23.390 21.816 1.00 33.71 712 ARG B O 1
ATOM 2602 N N . ILE B 1 7 ? 55.639 -23.989 21.100 1.00 24.54 713 ILE B N 1
ATOM 2603 C CA . ILE B 1 7 ? 55.241 -24.471 22.416 1.00 24.63 713 ILE B CA 1
ATOM 2604 C C . ILE B 1 7 ? 54.879 -25.945 22.595 1.00 22.81 713 ILE B C 1
ATOM 2605 O O . ILE B 1 7 ? 54.534 -26.354 23.700 1.00 19.73 713 ILE B O 1
ATOM 2610 N N . TYR B 1 8 ? 54.956 -26.735 21.527 1.00 24.68 714 TYR B N 1
ATOM 2611 C CA . TYR B 1 8 ? 54.627 -28.160 21.593 1.00 26.83 714 TYR B CA 1
ATOM 2612 C C . TYR B 1 8 ? 55.253 -28.849 22.817 1.00 30.33 714 TYR B C 1
ATOM 2613 O O . TYR B 1 8 ? 54.553 -29.492 23.602 1.00 24.54 714 TYR B O 1
ATOM 2622 N N . LEU B 1 9 ? 56.568 -28.719 22.971 1.00 25.72 715 LEU B N 1
ATOM 2623 C CA . LEU B 1 9 ? 57.264 -29.297 24.114 1.00 27.83 715 LEU B CA 1
ATOM 2624 C C . LEU B 1 9 ? 56.594 -28.874 25.421 1.00 31.03 715 LEU B C 1
ATOM 2625 O O . LEU B 1 9 ? 56.279 -29.710 26.269 1.00 33.65 715 LEU B O 1
ATOM 2630 N N . ASP B 1 10 ? 56.402 -27.568 25.586 1.00 28.78 716 ASP B N 1
ATOM 2631 C CA . ASP B 1 10 ? 55.787 -27.031 26.796 1.00 27.40 7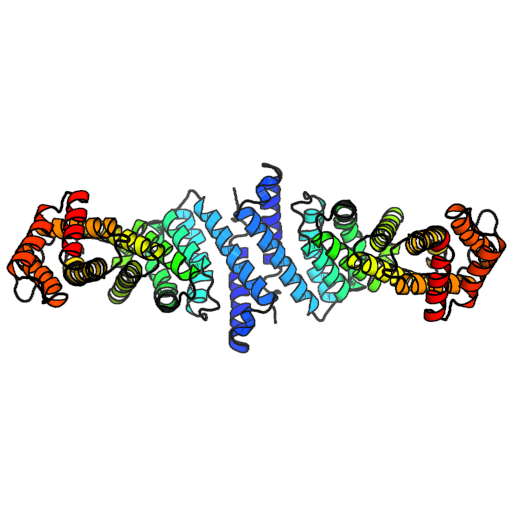16 ASP B CA 1
ATOM 2632 C C . ASP B 1 10 ? 54.394 -27.584 27.040 1.00 25.74 716 ASP B C 1
ATOM 2633 O O . ASP B 1 10 ? 54.053 -27.954 28.163 1.00 26.77 716 ASP B O 1
ATOM 2638 N N . MET B 1 11 ? 53.589 -27.638 25.986 1.00 21.72 717 MET B N 1
ATOM 2639 C CA . MET B 1 11 ? 52.235 -28.151 26.094 1.00 19.95 717 MET B CA 1
ATOM 2640 C C . MET B 1 11 ? 52.191 -29.582 26.628 1.00 18.33 717 MET B C 1
ATOM 2641 O O . MET B 1 11 ? 51.410 -29.887 27.529 1.00 14.24 717 MET B O 1
ATOM 2646 N N . LEU B 1 12 ? 53.033 -30.455 26.081 1.00 21.25 718 LEU B N 1
ATOM 2647 C CA . LEU B 1 12 ? 53.068 -31.844 26.520 1.00 24.27 718 LEU B CA 1
ATOM 2648 C C . LEU B 1 12 ? 53.559 -31.938 27.961 1.00 26.48 718 LEU B C 1
ATOM 2649 O O . LEU B 1 12 ? 53.156 -32.832 28.707 1.00 31.19 718 LEU B O 1
ATOM 2654 N N . ASN B 1 13 ? 54.421 -31.002 28.348 1.00 19.18 719 ASN B N 1
ATOM 2655 C CA . ASN B 1 13 ? 54.959 -30.948 29.705 1.00 19.81 719 ASN B CA 1
ATOM 2656 C C . ASN B 1 13 ? 53.863 -30.575 30.708 1.00 26.81 719 ASN B C 1
ATOM 2657 O O . ASN B 1 13 ? 53.791 -31.138 31.806 1.00 20.96 719 ASN B O 1
ATOM 2662 N N . VAL B 1 14 ? 53.028 -29.608 30.333 1.00 16.93 720 VAL B N 1
ATOM 2663 C CA . VAL B 1 14 ? 51.938 -29.177 31.191 1.00 17.05 720 VAL B CA 1
ATOM 2664 C C . VAL B 1 14 ? 50.934 -30.325 31.274 1.00 20.78 720 VAL B C 1
ATOM 2665 O O . VAL B 1 14 ? 50.430 -30.661 32.349 1.00 19.10 720 VAL B O 1
ATOM 2669 N N . TYR B 1 15 ? 50.660 -30.932 30.124 1.00 21.37 721 TYR B N 1
ATOM 2670 C CA . TYR B 1 15 ? 49.718 -32.035 30.053 1.00 22.96 721 TYR B CA 1
ATOM 2671 C C . TYR B 1 15 ? 50.128 -33.126 31.046 1.00 25.25 721 TYR B C 1
ATOM 2672 O O . TYR B 1 15 ? 49.305 -33.608 31.829 1.00 26.56 721 TYR B O 1
ATOM 2681 N N . LYS B 1 16 ? 51.406 -33.497 31.020 1.00 23.59 722 LYS B N 1
ATOM 2682 C CA . LYS B 1 16 ? 51.925 -34.524 31.914 1.00 26.26 722 LYS B CA 1
ATOM 2683 C C . LYS B 1 16 ? 51.874 -34.148 33.396 1.00 24.82 722 LYS B C 1
ATOM 2684 O O . LYS B 1 16 ? 51.546 -34.984 34.238 1.00 23.37 722 LYS B O 1
ATOM 2690 N N . CYS B 1 17 ? 52.186 -32.895 33.714 1.00 28.23 723 CYS B N 1
ATOM 2691 C CA . CYS B 1 17 ? 52.166 -32.435 35.102 1.00 24.08 723 CYS B CA 1
ATOM 2692 C C . CYS B 1 17 ? 50.734 -32.344 35.623 1.00 27.26 723 CYS B C 1
ATOM 2693 O O . CYS B 1 17 ? 50.467 -32.654 36.784 1.00 20.85 723 CYS B O 1
ATOM 2696 N N . LEU B 1 18 ? 49.810 -31.909 34.771 1.00 27.92 724 LEU B N 1
ATOM 2697 C CA . LEU B 1 18 ? 48.426 -31.805 35.203 1.00 27.05 724 LEU B CA 1
ATOM 2698 C C . LEU B 1 18 ? 47.828 -33.195 35.401 1.00 28.81 724 LEU B C 1
ATOM 2699 O O . LEU B 1 18 ? 47.014 -33.404 36.306 1.00 27.36 724 LEU B O 1
ATOM 2704 N N . SER B 1 19 ? 48.245 -34.147 34.570 1.00 26.71 725 SER B N 1
ATOM 2705 C CA . SER B 1 19 ? 47.751 -35.511 34.698 1.00 23.22 725 SER B CA 1
ATOM 2706 C C . SER B 1 19 ? 48.099 -36.009 36.102 1.00 30.28 725 SER B C 1
ATOM 2707 O O . SER B 1 19 ? 47.232 -36.501 36.828 1.00 30.59 725 SER B O 1
ATOM 2710 N N . GLU B 1 20 ? 49.368 -35.859 36.481 1.00 24.54 726 GLU B N 1
ATOM 2711 C CA . GLU B 1 20 ? 49.845 -36.271 37.799 1.00 27.03 726 GLU B CA 1
ATOM 2712 C C . GLU B 1 20 ? 49.059 -35.592 38.914 1.00 27.65 726 GLU B C 1
ATOM 2713 O O . GLU B 1 20 ? 48.774 -36.202 39.941 1.00 31.94 726 GLU B O 1
ATOM 2719 N N . ASN B 1 21 ? 48.728 -34.322 38.717 1.00 26.57 727 ASN B N 1
ATOM 2720 C CA . ASN B 1 21 ? 47.956 -33.583 39.703 1.00 27.41 727 ASN B CA 1
ATOM 2721 C C . ASN B 1 21 ? 46.596 -34.249 39.845 1.00 30.68 727 ASN B C 1
ATOM 2722 O O . ASN B 1 21 ? 46.102 -34.444 40.952 1.00 28.11 727 ASN B O 1
ATOM 2727 N N . ILE B 1 22 ? 45.998 -34.599 38.710 1.00 32.41 728 ILE B N 1
ATOM 2728 C CA . ILE B 1 22 ? 44.695 -35.252 38.691 1.00 30.39 728 ILE B CA 1
ATOM 2729 C C . ILE B 1 22 ? 44.767 -36.657 39.298 1.00 29.79 728 ILE B C 1
ATOM 2730 O O . ILE B 1 22 ? 43.917 -37.029 40.102 1.00 23.72 728 ILE B O 1
ATOM 2735 N N . SER B 1 23 ? 45.782 -37.429 38.921 1.00 31.40 729 SER B N 1
ATOM 2736 C CA . SER B 1 23 ? 45.937 -38.780 39.451 1.00 39.63 729 SER B CA 1
ATOM 2737 C C . SER B 1 23 ? 46.072 -38.738 40.966 1.00 40.10 729 SER B C 1
ATOM 2738 O O . SER B 1 23 ? 45.377 -39.457 41.680 1.00 41.61 729 SER B O 1
ATOM 2741 N N . ALA B 1 24 ? 46.972 -37.888 41.446 1.00 39.30 730 ALA B N 1
ATOM 2742 C CA . ALA B 1 24 ? 47.213 -37.743 42.873 1.00 36.84 730 ALA B CA 1
ATOM 2743 C C . ALA B 1 24 ? 45.941 -37.366 43.623 1.00 39.57 730 ALA B C 1
ATOM 2744 O O . ALA B 1 24 ? 45.677 -37.889 44.704 1.00 47.31 730 ALA B O 1
ATOM 2746 N N . ALA B 1 25 ? 45.151 -36.458 43.061 1.00 33.51 731 ALA B N 1
ATOM 2747 C CA . ALA B 1 25 ? 43.920 -36.046 43.722 1.00 33.98 731 ALA B CA 1
ATOM 2748 C C . ALA B 1 25 ? 42.929 -37.208 43.803 1.00 39.45 731 ALA B C 1
ATOM 2749 O O . ALA B 1 25 ? 42.218 -37.356 44.794 1.00 49.84 731 ALA B O 1
ATOM 2751 N N . ILE B 1 26 ? 42.886 -38.031 42.760 1.00 37.43 732 ILE B N 1
ATOM 2752 C CA . ILE B 1 26 ? 41.983 -39.175 42.729 1.00 42.20 732 ILE B CA 1
ATOM 2753 C C . ILE B 1 26 ? 42.511 -40.286 43.631 1.00 50.55 732 ILE B C 1
ATOM 2754 O O . ILE B 1 26 ? 41.854 -40.668 44.596 1.00 55.11 732 ILE B O 1
ATOM 2759 N N . GLN B 1 27 ? 43.700 -40.793 43.307 1.00 58.36 733 GLN B N 1
ATOM 2760 C CA . GLN B 1 27 ? 44.345 -41.865 44.068 1.00 65.52 733 GLN B CA 1
ATOM 2761 C C . GLN B 1 27 ? 44.606 -41.488 45.518 1.00 63.97 733 GLN B C 1
ATOM 2762 O O . GLN B 1 27 ? 45.445 -42.098 46.180 1.00 65.47 733 GLN B O 1
ATOM 2768 N N . ALA B 1 28 ? 43.890 -40.483 46.007 1.00 62.06 734 ALA B N 1
ATOM 2769 C CA . ALA B 1 28 ? 44.056 -40.039 47.377 1.00 58.81 734 ALA B CA 1
ATOM 2770 C C . ALA B 1 28 ? 42.725 -39.639 47.978 1.00 63.39 734 ALA B C 1
ATOM 2771 O O . ALA B 1 28 ? 42.517 -39.773 49.184 1.00 70.36 734 ALA B O 1
ATOM 2773 N N . ASN B 1 29 ? 41.815 -39.157 47.138 1.00 63.46 735 ASN B N 1
ATOM 2774 C CA . ASN B 1 29 ? 40.516 -38.713 47.626 1.00 61.57 735 ASN B CA 1
ATOM 2775 C C . ASN B 1 29 ? 39.319 -39.152 46.785 1.00 58.76 735 ASN B C 1
ATOM 2776 O O . ASN B 1 29 ? 38.308 -38.457 46.736 1.00 56.84 735 ASN B O 1
ATOM 2781 N N . GLY B 1 30 ? 39.433 -40.299 46.124 1.00 60.44 736 GLY B N 1
ATOM 2782 C CA . GLY B 1 30 ? 38.334 -40.804 45.316 1.00 59.95 736 GLY B CA 1
ATOM 2783 C C . GLY B 1 30 ? 38.023 -40.046 44.037 1.00 56.53 736 GLY B C 1
ATOM 2784 O O . GLY B 1 30 ? 38.605 -38.998 43.759 1.00 57.05 736 GLY B O 1
ATOM 2785 N N . GLU B 1 31 ? 37.093 -40.590 43.258 1.00 53.09 737 GLU B N 1
ATOM 2786 C CA . GLU B 1 31 ? 36.671 -39.999 41.992 1.00 53.62 737 GLU B CA 1
ATOM 2787 C C . GLU B 1 31 ? 35.928 -38.679 42.157 1.00 53.02 737 GLU B C 1
ATOM 2788 O O . GLU B 1 31 ? 35.984 -37.814 41.280 1.00 48.15 737 GLU B O 1
ATOM 2794 N N . MET B 1 32 ? 35.213 -38.544 43.270 1.00 53.64 738 MET B N 1
ATOM 2795 C CA . MET B 1 32 ? 34.442 -37.338 43.563 1.00 57.17 738 MET B CA 1
ATOM 2796 C C . MET B 1 32 ? 35.230 -36.083 43.202 1.00 52.57 738 MET B C 1
ATOM 2797 O O . MET B 1 32 ? 34.668 -35.103 42.708 1.00 47.44 738 MET B O 1
ATOM 2802 N N . VAL B 1 33 ? 36.535 -36.136 43.455 1.00 48.67 739 VAL B N 1
ATOM 2803 C CA . VAL B 1 33 ? 37.457 -35.038 43.186 1.00 46.35 739 VAL B CA 1
ATOM 2804 C C . VAL B 1 33 ? 37.242 -34.383 41.826 1.00 44.17 739 VAL B C 1
ATOM 2805 O O . VAL B 1 33 ? 37.265 -33.158 41.705 1.00 41.23 739 VAL B O 1
ATOM 2809 N N . THR B 1 34 ? 37.036 -35.213 40.809 1.00 44.71 740 THR B N 1
ATOM 2810 C CA . THR B 1 34 ? 36.829 -34.753 39.439 1.00 46.26 740 THR B CA 1
ATOM 2811 C C . THR B 1 34 ? 35.776 -33.654 39.252 1.00 47.40 740 THR B C 1
ATOM 2812 O O . THR B 1 34 ? 35.699 -33.042 38.184 1.00 49.66 740 THR B O 1
ATOM 2816 N N . LYS B 1 35 ? 34.971 -33.396 40.277 1.00 48.59 741 LYS B N 1
ATOM 2817 C CA . LYS B 1 35 ? 33.939 -32.366 40.179 1.00 49.85 741 LYS B CA 1
ATOM 2818 C C . LYS B 1 35 ? 34.402 -31.010 40.716 1.00 45.88 741 LYS B C 1
ATOM 2819 O O . LYS B 1 35 ? 33.770 -29.984 40.450 1.00 38.54 741 LYS B O 1
ATOM 2825 N N . GLN B 1 36 ? 35.502 -31.005 41.468 1.00 43.21 742 GLN B N 1
ATOM 2826 C CA . GLN B 1 36 ? 36.043 -29.761 42.016 1.00 45.14 742 GLN B CA 1
ATOM 2827 C C . GLN B 1 36 ? 36.447 -28.827 40.884 1.00 38.61 742 GLN B C 1
ATOM 2828 O O . GLN B 1 36 ? 36.905 -29.275 39.839 1.00 38.05 742 GLN B O 1
ATOM 2834 N N . PRO B 1 37 ? 36.291 -27.511 41.083 1.00 38.19 743 PRO B N 1
ATOM 2835 C CA . PRO B 1 37 ? 36.645 -26.530 40.054 1.00 34.28 743 PRO B CA 1
ATOM 2836 C C . PRO B 1 37 ? 38.056 -26.629 39.465 1.00 34.15 743 PRO B C 1
ATOM 2837 O O . PRO B 1 37 ? 38.225 -26.566 38.248 1.00 32.10 743 PRO B O 1
ATOM 2841 N N . LEU B 1 38 ? 39.064 -26.788 40.314 1.00 31.02 744 LEU B N 1
ATOM 2842 C CA . LEU B 1 38 ? 40.436 -26.865 39.826 1.00 31.97 744 LEU B CA 1
ATOM 2843 C C . LEU B 1 38 ? 40.752 -28.141 39.059 1.00 31.97 744 LEU B C 1
ATOM 2844 O O . LEU B 1 38 ? 41.438 -28.100 38.036 1.00 34.78 744 LEU B O 1
ATOM 2849 N N . ILE B 1 39 ? 40.260 -29.275 39.546 1.00 32.95 745 ILE B N 1
ATOM 2850 C CA . ILE B 1 39 ? 40.504 -30.534 38.861 1.00 28.20 745 ILE B CA 1
ATOM 2851 C C . ILE B 1 39 ? 39.860 -30.465 37.484 1.00 28.57 745 ILE B C 1
ATOM 2852 O O . ILE B 1 39 ? 40.399 -30.997 36.510 1.00 28.85 745 ILE B O 1
ATOM 2857 N N . ARG B 1 40 ? 38.715 -29.788 37.407 1.00 24.48 746 ARG B N 1
ATOM 2858 C CA . ARG B 1 40 ? 38.006 -29.621 36.145 1.00 27.12 746 ARG B CA 1
ATOM 2859 C C . ARG B 1 40 ? 38.805 -28.727 35.198 1.00 27.89 746 ARG B C 1
ATOM 2860 O O . ARG B 1 40 ? 38.866 -28.990 33.995 1.00 27.73 746 ARG B O 1
ATOM 2868 N N . SER B 1 41 ? 39.407 -27.669 35.742 1.00 23.81 747 SER B N 1
ATOM 2869 C CA . SER B 1 41 ? 40.215 -26.753 34.940 1.00 24.33 747 SER B CA 1
ATOM 2870 C C . SER B 1 41 ? 41.387 -27.516 34.330 1.00 23.34 747 SER B C 1
ATOM 2871 O O . SER B 1 41 ? 41.737 -27.315 33.165 1.00 20.21 747 SER B O 1
ATOM 2874 N N . MET B 1 42 ? 41.994 -28.386 35.132 1.00 20.78 748 MET B N 1
ATOM 2875 C CA . MET B 1 42 ? 43.109 -29.190 34.669 1.00 19.57 748 MET B CA 1
ATOM 2876 C C . MET B 1 42 ? 42.630 -30.079 33.534 1.00 18.23 748 MET B C 1
ATOM 2877 O O . MET B 1 42 ? 43.227 -30.107 32.463 1.00 21.26 748 MET B O 1
ATOM 2882 N N . ARG B 1 43 ? 41.540 -30.800 33.768 1.00 20.44 749 ARG B N 1
ATOM 2883 C CA . ARG B 1 43 ? 40.997 -31.681 32.747 1.00 24.76 749 ARG B CA 1
ATOM 2884 C C . ARG B 1 43 ? 40.723 -30.913 31.450 1.00 27.65 749 ARG B C 1
ATOM 2885 O O . ARG B 1 43 ? 41.034 -31.403 30.367 1.00 30.37 749 ARG B O 1
ATOM 2893 N N . THR B 1 44 ? 40.169 -29.705 31.567 1.00 23.47 750 THR B N 1
ATOM 2894 C CA . THR B 1 44 ? 39.865 -28.869 30.404 1.00 22.07 750 THR B CA 1
ATOM 2895 C C . THR B 1 44 ? 41.125 -28.459 29.652 1.00 20.36 750 THR B C 1
ATOM 2896 O O . THR B 1 44 ? 41.127 -28.423 28.425 1.00 20.47 750 THR B O 1
ATOM 2900 N N . VAL B 1 45 ? 42.188 -28.124 30.377 1.00 20.59 751 VAL B N 1
ATOM 2901 C CA . VAL B 1 45 ? 43.427 -27.748 29.713 1.00 17.58 751 VAL B CA 1
ATOM 2902 C C . VAL B 1 45 ? 43.946 -28.962 28.951 1.00 15.87 751 VAL B C 1
ATOM 2903 O O . VAL B 1 45 ? 44.383 -28.837 27.811 1.00 19.71 751 VAL B O 1
ATOM 2907 N N . LYS B 1 46 ? 43.879 -30.137 29.573 1.00 17.31 752 LYS B N 1
ATOM 2908 C CA . LYS B 1 46 ? 44.335 -31.366 28.922 1.00 24.53 752 LYS B CA 1
ATOM 2909 C C . LYS B 1 46 ? 43.561 -31.623 27.638 1.00 24.04 752 LYS B C 1
ATOM 2910 O O . LYS B 1 46 ? 44.132 -32.015 26.625 1.00 27.25 752 LYS B O 1
ATOM 2916 N N . ARG B 1 47 ? 42.254 -31.395 27.698 1.00 27.42 753 ARG B N 1
ATOM 2917 C CA . ARG B 1 47 ? 41.355 -31.595 26.568 1.00 24.38 753 ARG B CA 1
ATOM 2918 C C . ARG B 1 47 ? 41.589 -30.599 25.422 1.00 22.42 753 ARG B C 1
ATOM 2919 O O . ARG B 1 47 ? 41.680 -30.992 24.257 1.00 18.42 753 ARG B O 1
ATOM 2927 N N . GLU B 1 48 ? 41.675 -29.313 25.749 1.00 17.35 754 GLU B N 1
ATOM 2928 C CA . GLU B 1 48 ? 41.908 -28.300 24.729 1.00 20.51 754 GLU B CA 1
ATOM 2929 C C . GLU B 1 48 ? 43.295 -28.467 24.103 1.00 19.18 754 GLU B C 1
ATOM 2930 O O . GLU B 1 48 ? 43.502 -28.152 22.931 1.00 23.46 754 GLU B O 1
ATOM 2936 N N . THR B 1 49 ? 44.240 -28.963 24.896 1.00 17.52 755 THR B N 1
ATOM 2937 C CA . THR B 1 49 ? 45.592 -29.199 24.419 1.00 19.40 755 THR B CA 1
ATOM 2938 C C . THR B 1 49 ? 45.536 -30.230 23.287 1.00 20.68 755 THR B C 1
ATOM 2939 O O . THR B 1 49 ? 46.147 -30.043 22.235 1.00 24.57 755 THR B O 1
ATOM 2943 N N . LEU B 1 50 ? 44.782 -31.305 23.497 1.00 17.93 756 LEU B N 1
ATOM 2944 C CA . LEU B 1 50 ? 44.648 -32.346 22.483 1.00 20.19 756 LEU B CA 1
ATOM 2945 C C . LEU B 1 50 ? 43.935 -31.830 21.239 1.00 22.93 756 LEU B C 1
ATOM 2946 O O . LEU B 1 50 ? 44.285 -32.199 20.114 1.00 23.42 756 LEU B O 1
ATOM 2951 N N . LYS B 1 51 ? 42.932 -30.982 21.440 1.00 21.53 757 LYS B N 1
ATOM 2952 C CA . LYS B 1 51 ? 42.187 -30.422 20.318 1.00 23.71 757 LYS B CA 1
ATOM 2953 C C . LYS B 1 51 ? 43.097 -29.539 19.472 1.00 24.13 757 LYS B C 1
ATOM 2954 O O . LYS B 1 51 ? 43.061 -29.591 18.242 1.00 23.22 757 LYS B O 1
ATOM 2960 N N . LEU B 1 52 ? 43.913 -28.727 20.134 1.00 15.79 758 LEU B N 1
ATOM 2961 C CA . LEU B 1 52 ? 44.827 -27.850 19.421 1.00 21.12 758 LEU B CA 1
ATOM 2962 C C . LEU B 1 52 ? 45.866 -28.663 18.671 1.00 19.22 758 LEU B C 1
ATOM 2963 O O . LEU B 1 52 ? 46.192 -28.358 17.526 1.00 22.95 758 LEU B O 1
ATOM 2968 N N . ILE B 1 53 ? 46.386 -29.700 19.316 1.00 19.66 759 ILE B N 1
ATOM 2969 C CA . ILE B 1 53 ? 47.384 -30.547 18.680 1.00 19.58 759 ILE B CA 1
ATOM 2970 C C . ILE B 1 53 ? 46.753 -31.273 17.495 1.00 22.91 759 ILE B C 1
ATOM 2971 O O . ILE B 1 53 ? 47.354 -31.352 16.420 1.00 23.39 759 ILE B O 1
ATOM 2976 N N . SER B 1 54 ? 45.534 -31.773 17.682 1.00 18.33 760 SER B N 1
ATOM 2977 C CA . SER B 1 54 ? 44.824 -32.465 16.610 1.00 20.34 760 SER B CA 1
ATOM 2978 C C . SER B 1 54 ? 44.672 -31.552 15.397 1.00 17.79 760 SER B C 1
ATOM 2979 O O . SER B 1 54 ? 44.976 -31.943 14.274 1.00 22.79 760 SER B O 1
ATOM 2982 N N . GLY B 1 55 ? 44.199 -30.333 15.644 1.00 19.57 761 GLY B N 1
ATOM 2983 C CA . GLY B 1 55 ? 44.002 -29.365 14.581 1.00 19.45 761 GLY B CA 1
ATOM 2984 C C . GLY B 1 55 ? 45.273 -28.954 13.870 1.00 19.64 761 GLY B C 1
ATOM 2985 O O . GLY B 1 55 ? 45.263 -28.632 12.685 1.00 25.46 761 GLY B O 1
ATOM 2986 N N . TRP B 1 56 ? 46.375 -28.955 14.600 1.00 22.09 762 TRP B N 1
ATOM 2987 C CA . TRP B 1 56 ? 47.663 -28.592 14.035 1.00 21.97 762 TRP B CA 1
ATOM 2988 C C . TRP B 1 56 ? 48.148 -29.736 13.143 1.00 21.00 762 TRP B C 1
ATOM 2989 O O . TRP B 1 56 ? 48.613 -29.512 12.027 1.00 19.51 762 TRP B O 1
ATOM 3000 N N . VAL B 1 57 ? 48.025 -30.965 13.635 1.00 18.51 763 VAL B N 1
ATOM 3001 C CA . VAL B 1 57 ? 48.450 -32.126 12.866 1.00 23.63 763 VAL B CA 1
ATOM 3002 C C . VAL B 1 57 ? 47.602 -32.280 11.602 1.00 28.05 763 VAL B C 1
ATOM 3003 O O . VAL B 1 57 ? 48.131 -32.558 10.527 1.00 27.58 763 VAL B O 1
ATOM 3007 N N . SER B 1 58 ? 46.292 -32.082 11.725 1.00 26.61 764 SER B N 1
ATOM 3008 C CA . SER B 1 58 ? 45.411 -32.236 10.577 1.00 31.02 764 SER B CA 1
ATOM 3009 C C . SER B 1 58 ? 45.773 -31.310 9.420 1.00 27.79 764 SER B C 1
ATOM 3010 O O . SER B 1 58 ? 45.421 -31.581 8.274 1.00 28.92 764 SER B O 1
ATOM 3013 N N . ARG B 1 59 ? 46.476 -30.219 9.701 1.00 26.44 765 ARG B N 1
ATOM 3014 C CA . ARG B 1 59 ? 46.858 -29.329 8.615 1.00 29.19 765 ARG B CA 1
ATOM 3015 C C . ARG B 1 59 ? 48.356 -29.295 8.336 1.00 27.48 765 ARG B C 1
ATOM 3016 O O . ARG B 1 59 ? 48.859 -28.374 7.694 1.00 30.14 765 ARG B O 1
ATOM 3024 N N . SER B 1 60 ? 49.067 -30.313 8.809 1.00 26.15 766 SER B N 1
ATOM 3025 C CA . SER B 1 60 ? 50.497 -30.408 8.553 1.00 26.35 766 SER B CA 1
ATOM 3026 C C . SER B 1 60 ? 50.643 -30.875 7.104 1.00 30.60 766 SER B C 1
ATOM 3027 O O . SER B 1 60 ? 49.661 -31.283 6.474 1.00 26.79 766 SER B O 1
ATOM 3030 N N . ASN B 1 61 ? 51.859 -30.823 6.574 1.00 31.12 767 ASN B N 1
ATOM 3031 C CA . ASN B 1 61 ? 52.073 -31.231 5.194 1.00 33.36 767 ASN B CA 1
ATOM 3032 C C . ASN B 1 61 ? 53.307 -32.109 4.973 1.00 31.87 767 ASN B C 1
ATOM 3033 O O . ASN B 1 61 ? 53.809 -32.213 3.860 1.00 39.96 767 ASN B O 1
ATOM 3038 N N . ASP B 1 62 ? 53.795 -32.746 6.031 1.00 35.48 768 ASP B N 1
ATOM 3039 C CA . ASP B 1 62 ? 54.957 -33.626 5.921 1.00 34.74 768 ASP B CA 1
ATOM 3040 C C . ASP B 1 62 ? 54.716 -34.793 6.871 1.00 30.48 768 ASP B C 1
ATOM 3041 O O . ASP B 1 62 ? 55.320 -34.877 7.944 1.00 31.06 768 ASP B O 1
ATOM 3046 N N . PRO B 1 63 ? 53.831 -35.717 6.478 1.00 28.33 769 PRO B N 1
ATOM 3047 C CA . PRO B 1 63 ? 53.478 -36.891 7.280 1.00 30.03 769 PRO B CA 1
ATOM 3048 C C . PRO B 1 63 ? 54.629 -37.667 7.907 1.00 35.13 769 PRO B C 1
ATOM 3049 O O . PRO B 1 63 ? 54.542 -38.060 9.073 1.00 34.52 769 PRO B O 1
ATOM 3053 N N . GLN B 1 64 ? 55.704 -37.891 7.156 1.00 30.09 770 GLN B N 1
ATOM 3054 C CA . GLN B 1 64 ? 56.817 -38.639 7.716 1.00 28.68 770 GLN B CA 1
ATOM 3055 C C . GLN B 1 64 ? 57.455 -37.873 8.854 1.00 29.54 770 GLN B C 1
ATOM 3056 O O . GLN B 1 64 ? 57.689 -38.424 9.930 1.00 29.59 770 GLN B O 1
ATOM 3062 N N . MET B 1 65 ? 57.731 -36.597 8.606 1.00 26.17 771 MET B N 1
ATOM 3063 C CA . MET B 1 65 ? 58.347 -35.729 9.599 1.00 24.40 771 MET B CA 1
ATOM 3064 C C . MET B 1 65 ? 57.529 -35.682 10.888 1.00 23.50 771 MET B C 1
ATOM 3065 O O . MET B 1 65 ? 58.081 -35.752 11.991 1.00 21.99 771 MET B O 1
ATOM 3070 N N . VAL B 1 66 ? 56.213 -35.569 10.743 1.00 19.15 772 VAL B N 1
ATOM 3071 C CA . VAL B 1 66 ? 55.318 -35.503 11.895 1.00 22.72 772 VAL B CA 1
ATOM 3072 C C . VAL B 1 66 ? 55.351 -36.800 12.693 1.00 24.40 772 VAL B C 1
ATOM 3073 O O . VAL B 1 66 ? 55.420 -36.783 13.926 1.00 22.99 772 VAL B O 1
ATOM 3077 N N . ALA B 1 67 ? 55.309 -37.923 11.984 1.00 25.34 773 ALA B N 1
ATOM 3078 C CA . ALA B 1 67 ? 55.334 -39.235 12.624 1.00 29.53 773 ALA B CA 1
ATOM 3079 C C . ALA B 1 67 ? 56.642 -39.504 13.375 1.00 27.86 773 ALA B C 1
ATOM 3080 O O . ALA B 1 67 ? 56.629 -40.082 14.459 1.00 25.38 773 ALA B O 1
ATOM 3082 N N . GLU B 1 68 ? 57.767 -39.087 12.802 1.00 23.13 774 GLU B N 1
ATOM 3083 C CA . GLU B 1 68 ? 59.060 -39.313 13.437 1.00 23.48 774 GLU B CA 1
ATOM 3084 C C . GLU B 1 68 ? 59.387 -38.322 14.544 1.00 24.15 774 GLU B C 1
ATOM 3085 O O . GLU B 1 68 ? 60.120 -38.651 15.471 1.00 24.26 774 GLU B O 1
ATOM 3091 N N . ASN B 1 69 ? 58.837 -37.115 14.460 1.00 29.70 775 ASN B N 1
ATOM 3092 C CA . ASN B 1 69 ? 59.146 -36.086 15.446 1.00 26.40 775 ASN B CA 1
ATOM 3093 C C . ASN B 1 69 ? 58.071 -35.659 16.431 1.00 25.24 775 ASN B C 1
ATOM 3094 O O . ASN B 1 69 ? 58.385 -35.325 17.569 1.00 26.33 775 ASN B O 1
ATOM 3099 N N . PHE B 1 70 ? 56.812 -35.656 16.014 1.00 24.00 776 PHE B N 1
ATOM 3100 C CA . PHE B 1 70 ? 55.765 -35.208 16.921 1.00 24.80 776 PHE B CA 1
ATOM 3101 C C . PHE B 1 70 ? 54.931 -36.310 17.540 1.00 22.75 776 PHE B C 1
ATOM 3102 O O . PHE B 1 70 ? 54.444 -36.153 18.658 1.00 19.63 776 PHE B O 1
ATOM 3110 N N . VAL B 1 71 ? 54.758 -37.425 16.835 1.00 18.00 777 VAL B N 1
ATOM 3111 C CA . VAL B 1 71 ? 53.944 -38.502 17.388 1.00 21.62 777 VAL B CA 1
ATOM 3112 C C . VAL B 1 71 ? 54.553 -39.202 18.604 1.00 16.22 777 VAL B C 1
ATOM 3113 O O . VAL B 1 71 ? 53.859 -39.448 19.588 1.00 15.92 777 VAL B O 1
ATOM 3117 N N . PRO B 1 72 ? 55.859 -39.505 18.570 1.00 20.63 778 PRO B N 1
ATOM 3118 C CA . PRO B 1 72 ? 56.438 -40.182 19.735 1.00 19.26 778 PRO B CA 1
ATOM 3119 C C . PRO B 1 72 ? 56.194 -39.484 21.080 1.00 19.45 778 PRO B C 1
ATOM 3120 O O . PRO B 1 72 ? 55.644 -40.094 22.003 1.00 15.28 778 PRO B O 1
ATOM 3124 N N . PRO B 1 73 ? 56.593 -38.202 21.213 1.00 18.64 779 PRO B N 1
ATOM 3125 C CA . PRO B 1 73 ? 56.381 -37.490 22.482 1.00 15.20 779 PRO B CA 1
ATOM 3126 C C . PRO B 1 73 ? 54.909 -37.410 22.878 1.00 16.52 779 PRO B C 1
ATOM 3127 O O . PRO B 1 73 ? 54.565 -37.487 24.062 1.00 17.73 779 PRO B O 1
ATOM 3131 N N . LEU B 1 74 ? 54.044 -37.266 21.881 1.00 18.49 780 LEU B N 1
ATOM 3132 C CA . LEU B 1 74 ? 52.608 -37.201 22.120 1.00 20.25 780 LEU B CA 1
ATOM 3133 C C . LEU B 1 74 ? 52.110 -38.510 22.742 1.00 20.93 780 LEU B C 1
ATOM 3134 O O . LEU B 1 74 ? 51.371 -38.497 23.727 1.00 17.46 780 LEU B O 1
ATOM 3139 N N . LEU B 1 75 ? 52.508 -39.639 22.164 1.00 19.31 781 LEU B N 1
ATOM 3140 C CA . LEU B 1 75 ? 52.080 -40.926 22.695 1.00 20.85 781 LEU B CA 1
ATOM 3141 C C . LEU B 1 75 ? 52.669 -41.158 24.090 1.00 21.57 781 LEU B C 1
ATOM 3142 O O . LEU B 1 75 ? 52.013 -41.743 24.956 1.00 20.13 781 LEU B O 1
ATOM 3147 N N . ASP B 1 76 ? 53.894 -40.683 24.312 1.00 22.16 782 ASP B N 1
ATOM 3148 C CA . ASP B 1 76 ? 54.542 -40.829 25.616 1.00 24.90 782 ASP B CA 1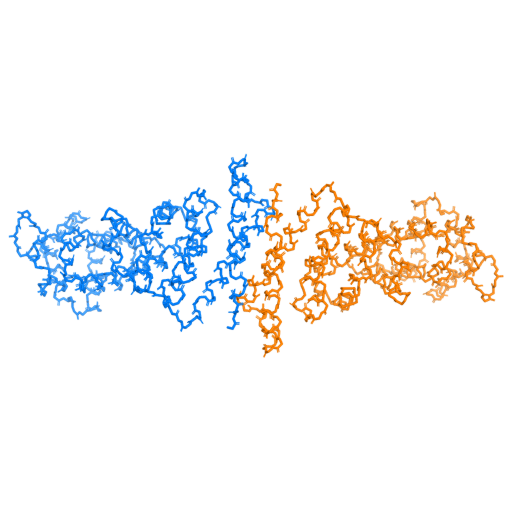
ATOM 3149 C C . ASP B 1 76 ? 53.738 -40.112 26.688 1.00 23.96 782 ASP B C 1
ATOM 3150 O O . ASP B 1 76 ? 53.666 -40.554 27.833 1.00 30.22 782 ASP B O 1
ATOM 3155 N N . ALA B 1 77 ? 53.136 -38.994 26.314 1.00 19.52 783 ALA B N 1
ATOM 3156 C CA . ALA B 1 77 ? 52.382 -38.216 27.274 1.00 17.92 783 ALA B CA 1
ATOM 3157 C C . ALA B 1 77 ? 50.929 -38.630 27.453 1.00 22.90 783 ALA B C 1
ATOM 3158 O O . ALA B 1 77 ? 50.375 -38.438 28.530 1.00 28.29 783 ALA B O 1
ATOM 3160 N N . VAL B 1 78 ? 50.309 -39.211 26.428 1.00 19.86 784 VAL B N 1
ATOM 3161 C CA . VAL B 1 78 ? 48.895 -39.570 26.540 1.00 21.76 784 VAL B CA 1
ATOM 3162 C C . VAL B 1 78 ? 48.471 -41.025 26.723 1.00 20.84 784 VAL B C 1
ATOM 3163 O O . VAL B 1 78 ? 47.530 -41.292 27.463 1.00 23.67 784 VAL B O 1
ATOM 3167 N N . LEU B 1 79 ? 49.149 -41.962 26.068 1.00 24.12 785 LEU B N 1
ATOM 3168 C CA . LEU B 1 79 ? 48.760 -43.375 26.153 1.00 25.00 785 LEU B CA 1
ATOM 3169 C C . LEU B 1 79 ? 48.633 -44.024 27.528 1.00 23.62 785 LEU B C 1
ATOM 3170 O O . LEU B 1 79 ? 47.536 -44.420 27.928 1.00 25.10 785 LEU B O 1
ATOM 3175 N N . ILE B 1 80 ? 49.738 -44.153 28.249 1.00 24.66 786 ILE B N 1
ATOM 3176 C CA . ILE B 1 80 ? 49.677 -44.786 29.562 1.00 28.46 786 ILE B CA 1
ATOM 3177 C C . ILE B 1 80 ? 48.809 -44.017 30.561 1.00 27.64 786 ILE B C 1
ATOM 3178 O O . ILE B 1 80 ? 48.177 -44.617 31.431 1.00 27.04 786 ILE B O 1
ATOM 3183 N N . ASP B 1 81 ? 48.767 -42.697 30.430 1.00 22.71 787 ASP B N 1
ATOM 3184 C CA . ASP B 1 81 ? 47.955 -41.879 31.326 1.00 25.87 787 ASP B CA 1
ATOM 3185 C C . ASP B 1 81 ? 46.473 -42.204 31.131 1.00 24.68 787 ASP B C 1
ATOM 3186 O O . ASP B 1 81 ? 45.690 -42.152 32.070 1.00 27.36 787 ASP B O 1
ATOM 3191 N N . TYR B 1 82 ? 46.100 -42.529 29.898 1.00 22.92 788 TYR B N 1
ATOM 3192 C CA . TYR B 1 82 ? 44.727 -42.879 29.568 1.00 21.46 788 TYR B CA 1
ATOM 3193 C C . TYR B 1 82 ? 44.399 -44.273 30.113 1.00 28.36 788 TYR B C 1
ATOM 3194 O O . TYR B 1 82 ? 43.396 -44.475 30.800 1.00 19.83 788 TYR B O 1
ATOM 3203 N N . GLN B 1 83 ? 45.260 -45.232 29.792 1.00 30.05 789 GLN B N 1
ATOM 3204 C CA . GLN B 1 83 ? 45.076 -46.612 30.210 1.00 32.86 789 GLN B CA 1
ATOM 3205 C C . GLN B 1 83 ? 44.950 -46.827 31.715 1.00 40.56 789 GLN B C 1
ATOM 3206 O O . GLN B 1 83 ? 43.983 -47.429 32.185 1.00 44.17 789 GLN B O 1
ATOM 3212 N N . ARG B 1 84 ? 45.925 -46.329 32.466 1.00 35.04 790 ARG B N 1
ATOM 3213 C CA . ARG B 1 84 ? 45.941 -46.511 33.910 1.00 33.87 790 ARG B CA 1
ATOM 3214 C C . ARG B 1 84 ? 45.060 -45.590 34.743 1.00 28.58 790 ARG B C 1
ATOM 3215 O O . ARG B 1 84 ? 45.203 -45.532 35.958 1.00 30.23 790 ARG B O 1
ATOM 3223 N N . ASN B 1 85 ? 44.138 -44.882 34.108 1.00 29.43 791 ASN B N 1
ATOM 3224 C CA . ASN B 1 85 ? 43.262 -43.989 34.853 1.00 32.06 791 ASN B CA 1
ATOM 3225 C C . ASN B 1 85 ? 41.884 -44.604 35.081 1.00 38.45 791 ASN B C 1
ATOM 3226 O O . ASN B 1 85 ? 41.553 -45.636 34.498 1.00 42.61 791 ASN B O 1
ATOM 3231 N N . VAL B 1 86 ? 41.091 -43.979 35.949 1.00 39.91 792 VAL B N 1
ATOM 3232 C CA . VAL B 1 86 ? 39.738 -44.454 36.209 1.00 40.67 792 VAL B CA 1
ATOM 3233 C C . VAL B 1 86 ? 38.888 -43.902 35.072 1.00 43.19 792 VAL B C 1
ATOM 3234 O O . VAL B 1 86 ? 39.085 -42.768 34.639 1.00 46.71 792 VAL B O 1
ATOM 3238 N N . PRO B 1 87 ? 37.927 -44.694 34.577 1.00 44.17 793 PRO B N 1
ATOM 3239 C CA . PRO B 1 87 ? 37.068 -44.251 33.477 1.00 41.68 793 PRO B CA 1
ATOM 3240 C C . PRO B 1 87 ? 36.628 -42.793 33.562 1.00 40.83 793 PRO B C 1
ATOM 3241 O O . PRO B 1 87 ? 36.705 -42.060 32.575 1.00 42.59 793 PRO B O 1
ATOM 3245 N N . ALA B 1 88 ? 36.183 -42.371 34.741 1.00 36.77 794 ALA B N 1
ATOM 3246 C CA . ALA B 1 88 ? 35.727 -40.998 34.932 1.00 38.60 794 ALA B CA 1
ATOM 3247 C C . ALA B 1 88 ? 36.810 -39.951 34.660 1.00 37.64 794 ALA B C 1
ATOM 3248 O O . ALA B 1 88 ? 36.509 -38.758 34.577 1.00 31.49 794 ALA B O 1
ATOM 3250 N N . ALA B 1 89 ? 38.060 -40.391 34.515 1.00 34.76 795 ALA B N 1
ATOM 3251 C CA . ALA B 1 89 ? 39.165 -39.468 34.262 1.00 35.81 795 ALA B CA 1
ATOM 3252 C C . ALA B 1 89 ? 39.874 -39.677 32.926 1.00 34.32 795 ALA B C 1
ATOM 3253 O O . ALA B 1 89 ? 40.889 -39.035 32.653 1.00 34.83 795 ALA B O 1
ATOM 3255 N N . ARG B 1 90 ? 39.363 -40.580 32.099 1.00 31.17 796 ARG B N 1
ATOM 3256 C CA . ARG B 1 90 ? 39.971 -40.805 30.794 1.00 30.99 796 ARG B CA 1
ATOM 3257 C C . ARG B 1 90 ? 39.382 -39.797 29.825 1.00 33.60 796 ARG B C 1
ATOM 3258 O O . ARG B 1 90 ? 38.173 -39.774 29.612 1.00 35.88 796 ARG B O 1
ATOM 3266 N N . GLU B 1 91 ? 40.229 -38.955 29.247 1.00 33.83 797 GLU B N 1
ATOM 3267 C CA . GLU B 1 91 ? 39.739 -37.958 28.307 1.00 37.12 797 GLU B CA 1
ATOM 3268 C C . GLU B 1 91 ? 39.417 -38.598 26.965 1.00 30.88 797 GLU B C 1
ATOM 3269 O O . GLU B 1 91 ? 40.279 -39.199 26.322 1.00 26.33 797 GLU B O 1
ATOM 3275 N N . PRO B 1 92 ? 38.161 -38.477 26.525 1.00 28.51 798 PRO B N 1
ATOM 3276 C CA . PRO B 1 92 ? 37.780 -39.069 25.242 1.00 25.40 798 PRO B CA 1
ATOM 3277 C C . PRO B 1 92 ? 38.495 -38.415 24.060 1.00 23.65 798 PRO B C 1
ATOM 3278 O O . PRO B 1 92 ? 38.551 -38.995 22.980 1.00 30.77 798 PRO B O 1
ATOM 3282 N N . GLU B 1 93 ? 39.048 -37.218 24.262 1.00 19.22 799 GLU B N 1
ATOM 3283 C CA . GLU B 1 93 ? 39.753 -36.539 23.178 1.00 19.06 799 GLU B CA 1
ATOM 3284 C C . GLU B 1 93 ? 41.056 -37.256 22.837 1.00 16.00 799 GLU B C 1
ATOM 3285 O O . GLU B 1 93 ? 41.687 -36.959 21.826 1.00 15.13 799 GLU B O 1
ATOM 3291 N N . VAL B 1 94 ? 41.465 -38.195 23.686 1.00 16.46 800 VAL B N 1
ATOM 3292 C CA . VAL B 1 94 ? 42.675 -38.955 23.409 1.00 15.52 800 VAL B CA 1
ATOM 3293 C C . VAL B 1 94 ? 42.332 -39.869 22.231 1.00 22.16 800 VAL B C 1
ATOM 3294 O O . VAL B 1 94 ? 43.106 -39.995 21.277 1.00 20.41 800 VAL B O 1
ATOM 3298 N N . LEU B 1 95 ? 41.151 -40.480 22.289 1.00 17.32 801 LEU B N 1
ATOM 3299 C CA . LEU B 1 95 ? 40.700 -41.370 21.224 1.00 22.19 801 LEU B CA 1
ATOM 3300 C C . LEU B 1 95 ? 40.553 -40.622 19.898 1.00 22.35 801 LEU B C 1
ATOM 3301 O O . LEU B 1 95 ? 40.986 -41.115 18.854 1.00 18.64 801 LEU B O 1
ATOM 3306 N N . SER B 1 96 ? 39.957 -39.431 19.943 1.00 21.35 802 SER B N 1
ATOM 3307 C CA . SER B 1 96 ? 39.750 -38.630 18.737 1.00 24.10 802 SER B CA 1
ATOM 3308 C C . SER B 1 96 ? 41.058 -38.086 18.163 1.00 24.63 802 SER B C 1
ATOM 3309 O O . SER B 1 96 ? 41.187 -37.906 16.951 1.00 26.07 802 SER B O 1
ATOM 3312 N N . THR B 1 97 ? 42.023 -37.822 19.038 1.00 27.30 803 THR B N 1
ATOM 3313 C CA . THR B 1 97 ? 43.321 -37.319 18.607 1.00 24.41 803 THR B CA 1
ATOM 3314 C C . THR B 1 97 ? 44.034 -38.446 17.860 1.00 20.18 803 THR B C 1
ATOM 3315 O O . THR B 1 97 ? 44.622 -38.224 16.805 1.00 20.83 803 THR B O 1
ATOM 3319 N N . MET B 1 98 ? 43.964 -39.656 18.411 1.00 24.83 804 MET B N 1
ATOM 3320 C CA . MET B 1 98 ? 44.584 -40.826 17.790 1.00 21.61 804 MET B CA 1
ATOM 3321 C C . MET B 1 98 ? 44.017 -41.041 16.393 1.00 17.02 804 MET B C 1
ATOM 3322 O O . MET B 1 98 ? 44.749 -41.351 15.457 1.00 21.72 804 MET B O 1
ATOM 3327 N N . ALA B 1 99 ? 42.705 -40.875 16.262 1.00 20.14 805 ALA B N 1
ATOM 3328 C CA . ALA B 1 99 ? 42.027 -41.051 14.982 1.00 21.80 805 ALA B CA 1
ATOM 3329 C C . ALA B 1 99 ? 42.511 -40.026 13.960 1.00 19.87 805 ALA B C 1
ATOM 3330 O O . ALA B 1 99 ? 42.780 -40.357 12.804 1.00 24.86 805 ALA B O 1
ATOM 3332 N N . ILE B 1 100 ? 42.623 -38.778 14.398 1.00 21.46 806 ILE B N 1
ATOM 3333 C CA . ILE B 1 100 ? 43.077 -37.711 13.526 1.00 17.42 806 ILE B CA 1
ATOM 3334 C C . ILE B 1 100 ? 44.490 -37.979 13.010 1.00 21.27 806 ILE B C 1
ATOM 3335 O O . ILE B 1 100 ? 44.743 -37.822 11.818 1.00 22.89 806 ILE B O 1
ATOM 3340 N N . ILE B 1 101 ? 45.408 -38.401 13.881 1.00 17.95 807 ILE B N 1
ATOM 3341 C CA . ILE B 1 101 ? 46.767 -38.660 13.413 1.00 19.00 807 ILE B CA 1
ATOM 3342 C C . ILE B 1 101 ? 46.818 -39.887 12.501 1.00 23.43 807 ILE B C 1
ATOM 3343 O O . ILE B 1 101 ? 47.622 -39.933 11.570 1.00 20.07 807 ILE B O 1
ATOM 3348 N N . VAL B 1 102 ? 45.963 -40.875 12.758 1.00 17.30 808 VAL B N 1
ATOM 3349 C CA . VAL B 1 102 ? 45.932 -42.055 11.909 1.00 16.78 808 VAL B CA 1
ATOM 3350 C C . VAL B 1 102 ? 45.403 -41.637 10.533 1.00 17.44 808 VAL B C 1
ATOM 3351 O O . VAL B 1 102 ? 45.957 -42.029 9.512 1.00 19.72 808 VAL B O 1
ATOM 3355 N N . ASN B 1 103 ? 44.343 -40.830 10.510 1.00 21.26 809 ASN B N 1
ATOM 3356 C CA . ASN B 1 103 ? 43.757 -40.375 9.247 1.00 16.87 809 ASN B CA 1
ATOM 3357 C C . ASN B 1 103 ? 44.669 -39.447 8.460 1.00 25.38 809 ASN B C 1
ATOM 3358 O O . ASN B 1 103 ? 44.533 -39.310 7.245 1.00 25.12 809 ASN B O 1
ATOM 3363 N N . LYS B 1 104 ? 45.598 -38.805 9.155 1.00 24.77 810 LYS B N 1
ATOM 3364 C CA . LYS B 1 104 ? 46.512 -37.887 8.501 1.00 25.00 810 LYS B CA 1
ATOM 3365 C C . LYS B 1 104 ? 47.828 -38.541 8.112 1.00 18.19 810 LYS B C 1
ATOM 3366 O O . LYS B 1 104 ? 48.352 -38.284 7.032 1.00 20.84 810 LYS B O 1
ATOM 3372 N N . LEU B 1 105 ? 48.344 -39.404 8.981 1.00 19.87 811 LEU B N 1
ATOM 3373 C CA . LEU B 1 105 ? 49.636 -40.044 8.746 1.00 22.75 811 LEU B CA 1
ATOM 3374 C C . LEU B 1 105 ? 49.622 -41.432 8.108 1.00 24.22 811 LEU B C 1
ATOM 3375 O O . LEU B 1 105 ? 50.611 -41.841 7.493 1.00 26.17 811 LEU B O 1
ATOM 3380 N N . GLY B 1 106 ? 48.513 -42.153 8.259 1.00 22.36 812 GLY B N 1
ATOM 3381 C CA . GLY B 1 106 ? 48.388 -43.483 7.679 1.00 22.95 812 GLY B CA 1
ATOM 3382 C C . GLY B 1 106 ? 49.516 -44.474 7.927 1.00 22.18 812 GLY B C 1
ATOM 3383 O O . GLY B 1 106 ? 49.860 -44.771 9.070 1.00 24.43 812 GLY B O 1
ATOM 3384 N N . GLY B 1 107 ? 50.083 -44.995 6.842 1.00 25.81 813 GLY B N 1
ATOM 3385 C CA . GLY B 1 107 ? 51.165 -45.962 6.936 1.00 16.70 813 GLY B CA 1
ATOM 3386 C C . GLY B 1 107 ? 52.416 -45.481 7.656 1.00 20.34 813 GLY B C 1
ATOM 3387 O O . GLY B 1 107 ? 53.247 -46.293 8.061 1.00 22.06 813 GLY B O 1
ATOM 3388 N N . HIS B 1 108 ? 52.565 -44.169 7.816 1.00 20.35 814 HIS B N 1
ATOM 3389 C CA . HIS B 1 108 ? 53.729 -43.627 8.509 1.00 22.00 814 HIS B CA 1
ATOM 3390 C C . HIS B 1 108 ? 53.696 -43.951 10.003 1.00 24.50 814 HIS B C 1
ATOM 3391 O O . HIS B 1 108 ? 54.717 -43.877 10.678 1.00 26.73 814 HIS B O 1
ATOM 3398 N N . ILE B 1 109 ? 52.532 -44.314 10.526 1.00 20.06 815 ILE B N 1
ATOM 3399 C CA . ILE B 1 109 ? 52.457 -44.659 11.937 1.00 20.85 815 ILE B CA 1
ATOM 3400 C C . ILE B 1 109 ? 51.871 -46.048 12.193 1.00 18.34 815 ILE B C 1
ATOM 3401 O O . ILE B 1 109 ? 51.542 -46.377 13.330 1.00 23.14 815 ILE B O 1
ATOM 3406 N N . THR B 1 110 ? 51.754 -46.865 11.148 1.00 25.45 816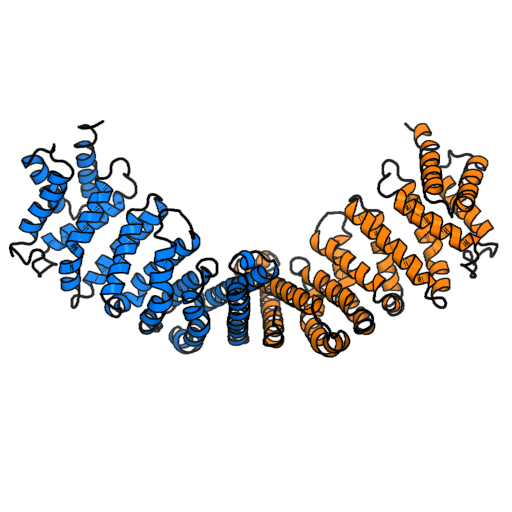 THR B N 1
ATOM 3407 C CA . THR B 1 110 ? 51.206 -48.218 11.295 1.00 24.27 816 THR B CA 1
ATOM 3408 C C . THR B 1 110 ? 51.944 -48.991 12.392 1.00 29.37 816 THR B C 1
ATOM 3409 O O . THR B 1 110 ? 51.338 -49.765 13.136 1.00 25.80 816 THR B O 1
ATOM 3413 N N . ALA B 1 111 ? 53.251 -48.758 12.499 1.00 31.04 817 ALA B N 1
ATOM 3414 C CA . ALA B 1 111 ? 54.084 -49.422 13.500 1.00 29.94 817 ALA B CA 1
ATOM 3415 C C . ALA B 1 111 ? 53.708 -49.040 14.927 1.00 29.99 817 ALA B C 1
ATOM 3416 O O . ALA B 1 111 ? 54.033 -49.752 15.875 1.00 34.36 817 ALA B O 1
ATOM 3418 N N . GLU B 1 112 ? 53.015 -47.916 15.075 1.00 32.57 818 GLU B N 1
ATOM 3419 C CA . GLU B 1 112 ? 52.610 -47.426 16.388 1.00 28.38 818 GLU B CA 1
ATOM 3420 C C . GLU B 1 112 ? 51.218 -47.884 16.828 1.00 27.94 818 GLU B C 1
ATOM 3421 O O . GLU B 1 112 ? 50.860 -47.734 17.995 1.00 27.95 818 GLU B O 1
ATOM 3427 N N . ILE B 1 113 ? 50.428 -48.433 15.909 1.00 27.97 819 ILE B N 1
ATOM 3428 C CA . ILE B 1 113 ? 49.078 -48.862 16.268 1.00 24.90 819 ILE B CA 1
ATOM 3429 C C . ILE B 1 113 ? 49.075 -49.879 17.397 1.00 25.17 819 ILE B C 1
ATOM 3430 O O . ILE B 1 113 ? 48.274 -49.780 18.331 1.00 21.11 819 ILE B O 1
ATOM 3435 N N . PRO B 1 114 ? 49.968 -50.875 17.329 1.00 24.00 820 PRO B N 1
ATOM 3436 C CA . PRO B 1 114 ? 49.985 -51.867 18.404 1.00 24.21 820 PRO B CA 1
ATOM 3437 C C . PRO B 1 114 ? 50.098 -51.196 19.768 1.00 22.87 820 PRO B C 1
ATOM 3438 O O . PRO B 1 114 ? 49.348 -51.517 20.692 1.00 28.45 820 PRO B O 1
ATOM 3442 N N . GLN B 1 115 ? 51.027 -50.251 19.877 1.00 21.25 821 GLN B N 1
ATOM 3443 C CA . GLN B 1 115 ? 51.258 -49.511 21.120 1.00 21.35 821 GLN B CA 1
ATOM 3444 C C . GLN B 1 115 ? 50.015 -48.723 21.551 1.00 24.36 821 GLN B C 1
ATOM 3445 O O . GLN B 1 115 ? 49.680 -48.671 22.734 1.00 21.87 821 GLN B O 1
ATOM 3451 N N . ILE B 1 116 ? 49.341 -48.105 20.584 1.00 27.67 822 ILE B N 1
ATOM 3452 C CA . ILE B 1 116 ? 48.140 -47.320 20.859 1.00 26.09 822 ILE B CA 1
ATOM 3453 C C . ILE B 1 116 ? 46.992 -48.219 21.313 1.00 23.36 822 ILE B C 1
ATOM 3454 O O . ILE B 1 116 ? 46.293 -47.904 22.277 1.00 27.50 822 ILE B O 1
ATOM 3459 N N . PHE B 1 117 ? 46.801 -49.343 20.627 1.00 26.64 823 PHE B N 1
ATOM 3460 C CA . PHE B 1 117 ? 45.727 -50.269 20.981 1.00 26.31 823 PHE B CA 1
ATOM 3461 C C . PHE B 1 117 ? 45.910 -50.877 22.359 1.00 28.49 823 PHE B C 1
ATOM 3462 O O . PHE B 1 117 ? 44.935 -51.041 23.093 1.00 32.82 823 PHE B O 1
ATOM 3470 N N . ASP B 1 118 ? 47.150 -51.207 22.717 1.00 26.85 824 ASP B N 1
ATOM 3471 C CA . ASP B 1 118 ? 47.423 -51.785 24.030 1.00 31.01 824 ASP B CA 1
ATOM 3472 C C . ASP B 1 118 ? 47.052 -50.819 25.133 1.00 31.92 824 ASP B C 1
ATOM 3473 O O . ASP B 1 118 ? 46.713 -51.229 26.239 1.00 33.19 824 ASP B O 1
ATOM 3478 N N . ALA B 1 119 ? 47.120 -49.529 24.831 1.00 34.26 825 ALA B N 1
ATOM 3479 C CA . ALA B 1 119 ? 46.809 -48.521 25.826 1.00 29.37 825 ALA B CA 1
ATOM 3480 C C . ALA B 1 119 ? 45.348 -48.117 25.878 1.00 30.19 825 ALA B C 1
ATOM 3481 O O . ALA B 1 119 ? 44.810 -47.903 26.962 1.00 25.07 825 ALA B O 1
ATOM 3483 N N . VAL B 1 120 ? 44.689 -48.032 24.728 1.00 25.71 826 VAL B N 1
ATOM 3484 C CA . VAL B 1 120 ? 43.303 -47.576 24.739 1.00 26.42 826 VAL B CA 1
ATOM 3485 C C . VAL B 1 120 ? 42.198 -48.495 24.245 1.00 29.38 826 VAL B C 1
ATOM 3486 O O . VAL B 1 120 ? 41.025 -48.198 24.456 1.00 32.04 826 VAL B O 1
ATOM 3490 N N . PHE B 1 121 ? 42.534 -49.601 23.598 1.00 32.17 827 PHE B N 1
ATOM 3491 C CA . PHE B 1 121 ? 41.474 -50.439 23.061 1.00 32.03 827 PHE B CA 1
ATOM 3492 C C . PHE B 1 121 ? 40.512 -51.107 24.037 1.00 32.49 827 PHE B C 1
ATOM 3493 O O . PHE B 1 121 ? 39.337 -50.745 24.098 1.00 31.71 827 PHE B O 1
ATOM 3501 N N . GLU B 1 122 ? 41.005 -52.085 24.788 1.00 35.24 828 GLU B N 1
ATOM 3502 C CA . GLU B 1 122 ? 40.168 -52.821 25.730 1.00 35.97 828 GLU B CA 1
ATOM 3503 C C . GLU B 1 122 ? 39.563 -51.997 26.849 1.00 32.96 828 GLU B C 1
ATOM 3504 O O . GLU B 1 122 ? 38.360 -52.084 27.101 1.00 39.31 828 GLU B O 1
ATOM 3510 N N . CYS B 1 123 ? 40.380 -51.203 27.530 1.00 27.91 829 CYS B N 1
ATOM 3511 C CA . CYS B 1 123 ? 39.847 -50.411 28.618 1.00 28.07 829 CYS B CA 1
ATOM 3512 C C . CYS B 1 123 ? 38.679 -49.567 28.108 1.00 33.01 829 CYS B C 1
ATOM 3513 O O . CYS B 1 123 ? 37.651 -49.451 28.781 1.00 35.97 829 CYS B O 1
ATOM 3516 N N . THR B 1 124 ? 38.815 -49.011 26.907 1.00 32.70 830 THR B N 1
ATOM 3517 C CA . THR B 1 124 ? 37.743 -48.195 26.336 1.00 33.34 830 THR B CA 1
ATOM 3518 C C . THR B 1 124 ? 36.535 -49.060 25.972 1.00 31.80 830 THR B C 1
ATOM 3519 O O . THR B 1 124 ? 35.392 -48.707 26.269 1.00 31.25 830 THR B O 1
ATOM 3523 N N . LEU B 1 125 ? 36.800 -50.189 25.325 1.00 29.22 831 LEU B N 1
ATOM 3524 C CA . LEU B 1 125 ? 35.748 -51.111 24.920 1.00 31.81 831 LEU B CA 1
ATOM 3525 C C . LEU B 1 125 ? 34.889 -51.493 26.123 1.00 32.32 831 LEU B C 1
ATOM 3526 O O . LEU B 1 125 ? 33.660 -51.454 26.051 1.00 29.90 831 LEU B O 1
ATOM 3531 N N . ASN B 1 126 ? 35.536 -51.851 27.229 1.00 30.48 832 ASN B N 1
ATOM 3532 C CA . ASN B 1 126 ? 34.812 -52.231 28.436 1.00 34.89 832 ASN B CA 1
ATOM 3533 C C . ASN B 1 126 ? 33.974 -51.087 28.998 1.00 38.30 832 ASN B C 1
ATOM 3534 O O . ASN B 1 126 ? 33.026 -51.317 29.751 1.00 38.86 832 ASN B O 1
ATOM 3539 N N . MET B 1 127 ? 34.323 -49.858 28.632 1.00 40.91 833 MET B N 1
ATOM 3540 C CA . MET B 1 127 ? 33.595 -48.683 29.102 1.00 42.51 833 MET B CA 1
ATOM 3541 C C . MET B 1 127 ? 32.321 -48.453 28.315 1.00 42.65 833 MET B C 1
ATOM 3542 O O . MET B 1 127 ? 31.353 -47.907 28.838 1.00 48.64 833 MET B O 1
ATOM 3547 N N . ILE B 1 128 ? 32.326 -48.873 27.056 1.00 45.63 834 ILE B N 1
ATOM 3548 C CA . ILE B 1 128 ? 31.182 -48.655 26.187 1.00 45.93 834 ILE B CA 1
ATOM 3549 C C . ILE B 1 128 ? 30.253 -49.834 25.933 1.00 51.15 834 ILE B C 1
ATOM 3550 O O . ILE B 1 128 ? 29.041 -49.647 25.851 1.00 54.77 834 ILE B O 1
ATOM 3555 N N . ASN B 1 129 ? 30.802 -51.040 25.809 1.00 54.24 835 ASN B N 1
ATOM 3556 C CA . ASN B 1 129 ? 29.970 -52.208 25.530 1.00 59.61 835 ASN B CA 1
ATOM 3557 C C . ASN B 1 129 ? 28.938 -52.505 26.609 1.00 66.95 835 ASN B C 1
ATOM 3558 O O . ASN B 1 129 ? 28.162 -53.455 26.496 1.00 69.50 835 ASN B O 1
ATOM 3563 N N . LYS B 1 130 ? 28.931 -51.706 27.666 1.00 74.05 836 LYS B N 1
ATOM 3564 C CA . LYS B 1 130 ? 27.949 -51.913 28.713 1.00 80.74 836 LYS B CA 1
ATOM 3565 C C . LYS B 1 130 ? 26.673 -51.251 28.226 1.00 88.14 836 LYS B C 1
ATOM 3566 O O . LYS B 1 130 ? 26.552 -50.028 28.263 1.00 90.50 836 LYS B O 1
ATOM 3572 N N . ASP B 1 131 ? 25.742 -52.075 27.748 1.00 97.74 837 ASP B N 1
ATOM 3573 C CA . ASP B 1 131 ? 24.463 -51.610 27.218 1.00 105.92 837 ASP B CA 1
ATOM 3574 C C . ASP B 1 131 ? 24.168 -50.152 27.557 1.00 108.30 837 ASP B C 1
ATOM 3575 O O . ASP B 1 131 ? 23.925 -49.332 26.667 1.00 111.35 837 ASP B O 1
ATOM 3580 N N . PHE B 1 132 ? 24.217 -49.835 28.847 1.00 107.13 838 PHE B N 1
ATOM 3581 C CA . PHE B 1 132 ? 23.948 -48.490 29.334 1.00 103.40 838 PHE B CA 1
ATOM 3582 C C . PHE B 1 132 ? 24.759 -47.430 28.587 1.00 97.99 838 PHE B C 1
ATOM 3583 O O . PHE B 1 132 ? 25.990 -47.473 28.571 1.00 93.75 838 PHE B O 1
ATOM 3591 N N . GLU B 1 133 ? 24.052 -46.486 27.967 1.00 93.47 839 GLU B N 1
ATOM 3592 C CA . GLU B 1 133 ? 24.683 -45.407 27.213 1.00 89.12 839 GLU B CA 1
ATOM 3593 C C . GLU B 1 133 ? 25.551 -44.511 28.089 1.00 86.81 839 GLU B C 1
ATOM 3594 O O . GLU B 1 133 ? 25.223 -43.345 28.323 1.00 84.55 839 GLU B O 1
ATOM 3600 N N . GLU B 1 134 ? 26.649 -45.070 28.584 1.00 82.68 840 GLU B N 1
ATOM 3601 C CA . GLU B 1 134 ? 27.595 -44.327 29.406 1.00 75.37 840 GLU B CA 1
ATOM 3602 C C . GLU B 1 134 ? 28.773 -44.004 28.503 1.00 66.76 840 GLU B C 1
ATOM 3603 O O . GLU B 1 134 ? 29.028 -44.720 27.533 1.00 65.12 840 GLU B O 1
ATOM 3609 N N . TYR B 1 135 ? 29.493 -42.937 28.826 1.00 55.15 841 TYR B N 1
ATOM 3610 C CA . TYR B 1 135 ? 30.652 -42.538 28.037 1.00 47.20 841 TYR B CA 1
ATOM 3611 C C . TYR B 1 135 ? 30.330 -42.527 26.546 1.00 39.75 841 TYR B C 1
ATOM 3612 O O . TYR B 1 135 ? 31.079 -43.077 25.740 1.00 38.89 841 TYR B O 1
ATOM 3621 N N . PRO B 1 136 ? 29.210 -41.892 26.160 1.00 37.92 842 PRO B N 1
ATOM 3622 C CA . PRO B 1 136 ? 28.789 -41.813 24.756 1.00 39.08 842 PRO B CA 1
ATOM 3623 C C . PRO B 1 136 ? 29.804 -41.143 23.833 1.00 39.52 842 PRO B C 1
ATOM 3624 O O . PRO B 1 136 ? 29.778 -41.350 22.619 1.00 37.70 842 PRO B O 1
ATOM 3628 N N . GLU B 1 137 ? 30.697 -40.346 24.413 1.00 40.49 843 GLU B N 1
ATOM 3629 C CA . GLU B 1 137 ? 31.714 -39.642 23.639 1.00 40.26 843 GLU B CA 1
ATOM 3630 C C . GLU B 1 137 ? 32.890 -40.573 23.361 1.00 33.40 843 GLU B C 1
ATOM 3631 O O . GLU B 1 137 ? 33.457 -40.568 22.267 1.00 27.08 843 GLU B O 1
ATOM 3637 N N . HIS B 1 138 ? 33.249 -41.374 24.357 1.00 30.28 844 HIS B N 1
ATOM 3638 C CA . HIS B 1 138 ? 34.336 -42.333 24.207 1.00 31.32 844 HIS B CA 1
ATOM 3639 C C . HIS B 1 138 ? 33.920 -43.324 23.127 1.00 30.52 844 HIS B C 1
ATOM 3640 O O . HIS B 1 138 ? 34.714 -43.689 22.258 1.00 26.88 844 HIS B O 1
ATOM 3647 N N . ARG B 1 139 ? 32.660 -43.750 23.198 1.00 26.50 845 ARG B N 1
ATOM 3648 C CA . ARG B 1 139 ? 32.099 -44.688 22.235 1.00 29.53 845 ARG B CA 1
ATOM 3649 C C . ARG B 1 139 ? 32.251 -44.152 20.817 1.00 30.57 845 ARG B C 1
ATOM 3650 O O . ARG B 1 139 ? 32.740 -44.848 19.927 1.00 32.38 845 ARG B O 1
ATOM 3658 N N . THR B 1 140 ? 31.822 -42.912 20.611 1.00 30.48 846 THR B N 1
ATOM 3659 C CA . THR B 1 140 ? 31.920 -42.287 19.302 1.00 27.90 846 THR B CA 1
ATOM 3660 C C . THR B 1 140 ? 33.368 -42.227 18.818 1.00 28.09 846 THR B C 1
ATOM 3661 O O . THR B 1 140 ? 33.674 -42.606 17.690 1.00 30.58 846 THR B O 1
ATOM 3665 N N . ASN B 1 141 ? 34.255 -41.745 19.680 1.00 32.29 847 ASN B N 1
ATOM 3666 C CA . ASN B 1 141 ? 35.660 -41.620 19.327 1.00 29.79 847 ASN B CA 1
ATOM 3667 C C . ASN B 1 141 ? 36.330 -42.974 19.127 1.00 27.68 847 ASN B C 1
ATOM 3668 O O . ASN B 1 141 ? 37.241 -43.104 18.308 1.00 25.35 847 AS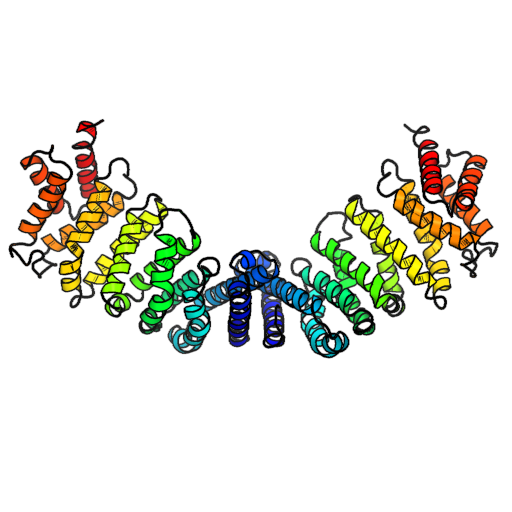N B O 1
ATOM 3673 N N . PHE B 1 142 ? 35.867 -43.976 19.872 1.00 31.70 848 PHE B N 1
ATOM 3674 C CA . PHE B 1 142 ? 36.397 -45.335 19.775 1.00 29.11 848 PHE B CA 1
ATOM 3675 C C . PHE B 1 142 ? 36.261 -45.820 18.336 1.00 29.66 848 PHE B C 1
ATOM 3676 O O . PHE B 1 142 ? 37.221 -46.294 17.725 1.00 20.49 848 PHE B O 1
ATOM 3684 N N . PHE B 1 143 ? 35.062 -45.688 17.787 1.00 29.38 849 PHE B N 1
ATOM 3685 C CA . PHE B 1 143 ? 34.841 -46.145 16.431 1.00 26.94 849 PHE B CA 1
ATOM 3686 C C . PHE B 1 143 ? 35.454 -45.241 15.371 1.00 28.82 849 PHE B C 1
ATOM 3687 O O . PHE B 1 143 ? 35.738 -45.695 14.260 1.00 23.35 849 PHE B O 1
ATOM 3695 N N . LEU B 1 144 ? 35.681 -43.973 15.706 1.00 26.32 850 LEU B N 1
ATOM 3696 C CA . LEU B 1 144 ? 36.313 -43.077 14.748 1.00 19.72 850 LEU B CA 1
ATOM 3697 C C . LEU B 1 144 ? 37.741 -43.591 14.579 1.00 19.86 850 LEU B C 1
ATOM 3698 O O . LEU B 1 144 ? 38.260 -43.669 13.467 1.00 26.04 850 LEU B O 1
ATOM 3703 N N . LEU B 1 145 ? 38.364 -43.964 15.693 1.00 19.62 851 LEU B N 1
ATOM 3704 C CA . LEU B 1 145 ? 39.727 -44.484 15.667 1.00 24.21 851 LEU B CA 1
ATOM 3705 C C . LEU B 1 145 ? 39.782 -45.820 14.918 1.00 24.70 851 LEU B C 1
ATOM 3706 O O . LEU B 1 145 ? 40.648 -46.037 14.068 1.00 17.40 851 LEU B O 1
ATOM 3711 N N . LEU B 1 146 ? 38.846 -46.708 15.235 1.00 27.67 852 LEU B N 1
ATOM 3712 C CA . LEU B 1 146 ? 38.784 -48.020 14.598 1.00 30.81 852 LEU B CA 1
ATOM 3713 C C . LEU B 1 146 ? 38.665 -47.876 13.083 1.00 31.53 852 LEU B C 1
ATOM 3714 O O . LEU B 1 146 ? 39.287 -48.620 12.315 1.00 25.42 852 LEU B O 1
ATOM 3719 N N . GLN B 1 147 ? 37.857 -46.913 12.656 1.00 23.58 853 GLN B N 1
ATOM 3720 C CA . GLN B 1 147 ? 37.666 -46.681 11.238 1.00 23.59 853 GLN B CA 1
ATOM 3721 C C . GLN B 1 147 ? 38.957 -46.154 10.627 1.00 19.64 853 GLN B C 1
ATOM 3722 O O . GLN B 1 147 ? 39.358 -46.571 9.544 1.00 22.54 853 GLN B O 1
ATOM 3728 N N . ALA B 1 148 ? 39.612 -45.241 11.330 1.00 20.72 854 ALA B N 1
ATOM 3729 C CA . ALA B 1 148 ? 40.853 -44.675 10.835 1.00 22.16 854 ALA B CA 1
ATOM 3730 C C . ALA B 1 148 ? 41.852 -45.795 10.533 1.00 20.17 854 ALA B C 1
ATOM 3731 O O . ALA B 1 148 ? 42.341 -45.914 9.410 1.00 23.26 854 ALA B O 1
ATOM 3733 N N . VAL B 1 149 ? 42.140 -46.618 11.537 1.00 22.74 855 VAL B N 1
ATOM 3734 C CA . VAL B 1 149 ? 43.081 -47.727 11.392 1.00 23.87 855 VAL B CA 1
ATOM 3735 C C . VAL B 1 149 ? 42.663 -48.663 10.258 1.00 20.00 855 VAL B C 1
ATOM 3736 O O . VAL B 1 149 ? 43.473 -49.028 9.405 1.00 20.34 855 VAL B O 1
ATOM 3740 N N . ASN B 1 150 ? 41.391 -49.039 10.245 1.00 21.95 856 ASN B N 1
ATOM 3741 C CA . ASN B 1 150 ? 40.865 -49.911 9.203 1.00 16.84 856 ASN B CA 1
ATOM 3742 C C . ASN B 1 150 ? 41.119 -49.313 7.810 1.00 21.43 856 ASN B C 1
ATOM 3743 O O . ASN B 1 150 ? 41.566 -50.008 6.899 1.00 20.89 856 ASN B O 1
ATOM 3748 N N . SER B 1 151 ? 40.862 -48.017 7.657 1.00 23.02 857 SER B N 1
ATOM 3749 C CA . SER B 1 151 ? 41.061 -47.335 6.376 1.00 24.71 857 SER B CA 1
ATOM 3750 C C . SER B 1 151 ? 42.503 -47.046 5.967 1.00 23.75 857 SER B C 1
ATOM 3751 O O . SER B 1 151 ? 42.841 -47.161 4.792 1.00 22.55 857 SER B O 1
ATOM 3754 N N . HIS B 1 152 ? 43.355 -46.676 6.921 1.00 23.90 858 HIS B N 1
ATOM 3755 C CA . HIS B 1 152 ? 44.727 -46.307 6.579 1.00 19.65 858 HIS B CA 1
ATOM 3756 C C . HIS B 1 152 ? 45.884 -47.106 7.165 1.00 25.87 858 HIS B C 1
ATOM 3757 O O . HIS B 1 152 ? 47.027 -46.945 6.726 1.00 27.79 858 HIS B O 1
ATOM 3764 N N . CYS B 1 153 ? 45.603 -47.951 8.151 1.00 22.95 859 CYS B N 1
ATOM 3765 C CA . CYS B 1 153 ? 46.647 -48.763 8.777 1.00 27.00 859 CYS B CA 1
ATOM 3766 C C . CYS B 1 153 ? 46.157 -50.204 8.928 1.00 28.38 859 CYS B C 1
ATOM 3767 O O . CYS B 1 153 ? 46.377 -50.849 9.957 1.00 20.68 859 CYS B O 1
ATOM 3770 N N . PHE B 1 154 ? 45.497 -50.707 7.891 1.00 30.44 860 PHE B N 1
ATOM 3771 C CA . PHE B 1 154 ? 44.953 -52.058 7.920 1.00 28.69 860 PHE B CA 1
ATOM 3772 C C . PHE B 1 154 ? 45.944 -53.130 8.384 1.00 27.08 860 PHE B C 1
ATOM 3773 O O . PHE B 1 154 ? 45.632 -53.938 9.260 1.00 28.83 860 PHE B O 1
ATOM 3781 N N . PRO B 1 155 ? 47.147 -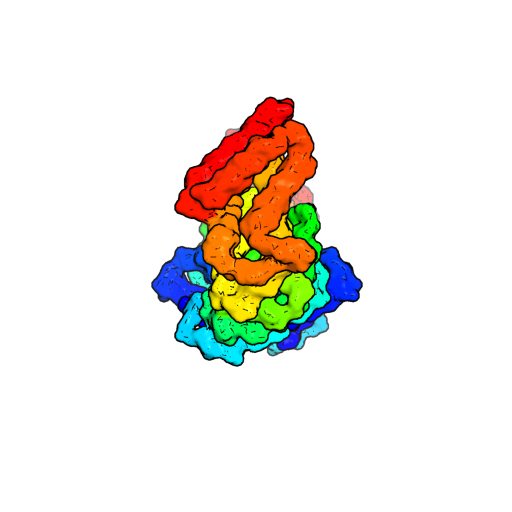53.158 7.794 1.00 24.72 861 PRO B N 1
ATOM 3782 C CA . PRO B 1 155 ? 48.154 -54.149 8.177 1.00 25.08 861 PRO B CA 1
ATOM 3783 C C . PRO B 1 155 ? 48.290 -54.334 9.689 1.00 32.19 861 PRO B C 1
ATOM 3784 O O . PRO B 1 155 ? 48.546 -55.439 10.166 1.00 38.96 861 PRO B O 1
ATOM 3788 N N . ALA B 1 156 ? 48.114 -53.254 10.440 1.00 29.97 862 ALA B N 1
ATOM 3789 C CA . ALA B 1 156 ? 48.225 -53.319 11.892 1.00 31.75 862 ALA B CA 1
ATOM 3790 C C . ALA B 1 156 ? 47.306 -54.383 12.476 1.00 30.35 862 ALA B C 1
ATOM 3791 O O . ALA B 1 156 ? 47.657 -55.042 13.453 1.00 29.45 862 ALA B O 1
ATOM 3793 N N . PHE B 1 157 ? 46.127 -54.543 11.879 1.00 37.02 863 PHE B N 1
ATOM 3794 C CA . PHE B 1 157 ? 45.154 -55.529 12.345 1.00 32.49 863 PHE B CA 1
ATOM 3795 C C . PHE B 1 157 ? 45.715 -56.935 12.277 1.00 35.04 863 PHE B C 1
ATOM 3796 O O . PHE B 1 157 ? 45.219 -57.842 12.942 1.00 39.55 863 PHE B O 1
ATOM 3804 N N . LEU B 1 158 ? 46.752 -57.113 11.468 1.00 33.52 864 LEU B N 1
ATOM 3805 C CA . LEU B 1 158 ? 47.386 -58.414 11.329 1.00 40.53 864 LEU B CA 1
ATOM 3806 C C . LEU B 1 158 ? 48.562 -58.504 12.299 1.00 43.62 864 LEU B C 1
ATOM 3807 O O . LEU B 1 158 ? 48.982 -59.593 12.687 1.00 44.26 864 LEU B O 1
ATOM 3812 N N . ALA B 1 159 ? 49.080 -57.348 12.699 1.00 43.35 865 ALA B N 1
ATOM 3813 C CA . ALA B 1 159 ? 50.214 -57.292 13.610 1.00 40.71 865 ALA B CA 1
ATOM 3814 C C . ALA B 1 159 ? 49.829 -57.544 15.061 1.00 39.44 865 ALA B C 1
ATOM 3815 O O . ALA B 1 159 ? 50.524 -58.264 15.767 1.00 44.30 865 ALA B O 1
ATOM 3817 N N . ILE B 1 160 ? 48.733 -56.948 15.516 1.00 39.00 866 ILE B N 1
ATOM 3818 C CA . ILE B 1 160 ? 48.310 -57.144 16.898 1.00 33.62 866 ILE B CA 1
ATOM 3819 C C . ILE B 1 160 ? 48.023 -58.621 17.145 1.00 32.61 866 ILE B C 1
ATOM 3820 O O . ILE B 1 160 ? 47.867 -59.398 16.202 1.00 34.19 866 ILE B O 1
ATOM 3825 N N . PRO B 1 161 ? 47.980 -59.039 18.420 1.00 32.63 867 PRO B N 1
ATOM 3826 C CA . PRO B 1 161 ? 47.701 -60.456 18.678 1.00 30.09 867 PRO B CA 1
ATOM 3827 C C . PRO B 1 161 ? 46.285 -60.866 18.259 1.00 29.55 867 PRO B C 1
ATOM 3828 O O . PRO B 1 161 ? 45.319 -60.145 18.498 1.00 28.84 867 PRO B O 1
ATOM 3832 N N . PRO B 1 162 ? 46.155 -62.032 17.607 1.00 29.47 868 PRO B N 1
ATOM 3833 C CA . PRO B 1 162 ? 44.863 -62.544 17.146 1.00 27.84 868 PRO B CA 1
ATOM 3834 C C . PRO B 1 162 ? 43.717 -62.411 18.138 1.00 28.28 868 PRO B C 1
ATOM 3835 O O . PRO B 1 162 ? 42.578 -62.168 17.735 1.00 31.27 868 PRO B O 1
ATOM 3839 N N . THR B 1 163 ? 44.003 -62.574 19.427 1.00 25.72 869 THR B N 1
ATOM 3840 C CA . THR B 1 163 ? 42.957 -62.452 20.437 1.00 29.66 869 THR B CA 1
ATOM 3841 C C . THR B 1 163 ? 42.458 -61.024 20.464 1.00 32.33 869 THR B C 1
ATOM 3842 O O . THR B 1 163 ? 41.273 -60.777 20.696 1.00 35.76 869 THR B O 1
ATOM 3846 N N . GLN B 1 164 ? 43.369 -60.083 20.235 1.00 33.84 870 GLN B N 1
ATOM 3847 C CA . GLN B 1 164 ? 43.004 -58.676 20.233 1.00 33.89 870 GLN B CA 1
ATOM 3848 C C . GLN B 1 164 ? 42.245 -58.390 18.950 1.00 31.40 870 GLN B C 1
ATOM 3849 O O . GLN B 1 164 ? 41.265 -57.640 18.954 1.00 25.76 870 GLN B O 1
ATOM 3855 N N . PHE B 1 165 ? 42.697 -58.993 17.852 1.00 23.27 871 PHE B N 1
ATOM 3856 C CA . PHE B 1 165 ? 42.016 -58.793 16.587 1.00 25.42 871 PHE B CA 1
ATOM 3857 C C . PHE B 1 165 ? 40.592 -59.317 16.706 1.00 23.77 871 PHE B C 1
ATOM 3858 O O . PHE B 1 165 ? 39.694 -58.823 16.032 1.00 19.99 871 PHE B O 1
ATOM 3866 N N . LYS B 1 166 ? 40.389 -60.317 17.562 1.00 23.53 872 LYS B N 1
ATOM 3867 C CA . LYS B 1 166 ? 39.053 -60.867 17.752 1.00 24.29 872 LYS B CA 1
ATOM 3868 C C . LYS B 1 166 ? 38.176 -59.886 18.518 1.00 20.08 872 LYS B C 1
ATOM 3869 O O . LYS B 1 166 ? 36.966 -59.857 18.325 1.00 24.71 872 LYS B O 1
ATOM 3875 N N . LEU B 1 167 ? 38.777 -59.088 19.396 1.00 28.96 873 LEU B N 1
ATOM 3876 C CA . LEU B 1 167 ? 38.001 -58.094 20.135 1.00 30.34 873 LEU B CA 1
ATOM 3877 C C . LEU B 1 167 ? 37.591 -56.988 19.169 1.00 24.88 873 LEU B C 1
ATOM 3878 O O . LEU B 1 167 ? 36.545 -56.363 19.335 1.00 24.53 873 LEU B O 1
ATOM 3883 N N . VAL B 1 168 ? 38.420 -56.760 18.153 1.00 28.38 874 VAL B N 1
ATOM 3884 C CA . VAL B 1 168 ? 38.125 -55.752 17.140 1.00 33.92 874 VAL B CA 1
ATOM 3885 C C . VAL B 1 168 ? 36.827 -56.128 16.429 1.00 33.71 874 VAL B C 1
ATOM 3886 O O . VAL B 1 168 ? 35.940 -55.292 16.263 1.00 34.05 874 VAL B O 1
ATOM 3890 N N . LEU B 1 169 ? 36.716 -57.387 16.012 1.00 31.31 875 LEU B N 1
ATOM 3891 C CA . LEU B 1 169 ? 35.503 -57.843 15.342 1.00 29.32 875 LEU B CA 1
ATOM 3892 C C . LEU B 1 169 ? 34.304 -57.843 16.279 1.00 29.90 875 LEU B C 1
ATOM 3893 O O . LEU B 1 169 ? 33.198 -57.462 15.879 1.00 26.93 875 LEU B O 1
ATOM 3898 N N . ASP B 1 170 ? 34.522 -58.285 17.516 1.00 23.82 876 ASP B N 1
ATOM 3899 C CA . ASP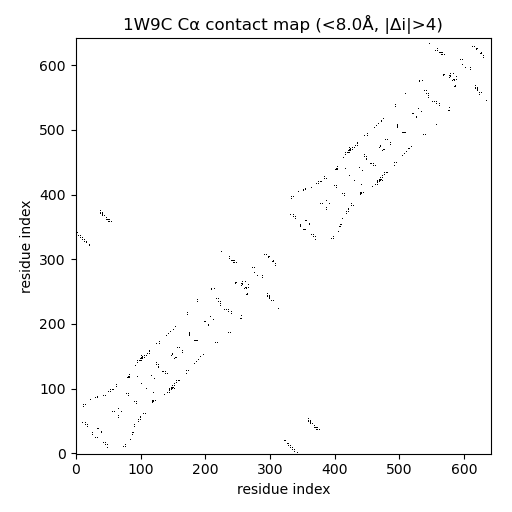 B 1 170 ? 33.457 -58.325 18.514 1.00 28.65 876 ASP B CA 1
ATOM 3900 C C . ASP B 1 170 ? 32.808 -56.953 18.656 1.00 33.24 876 ASP B C 1
ATOM 3901 O O . ASP B 1 170 ? 31.582 -56.844 18.713 1.00 33.19 876 ASP B O 1
ATOM 3906 N N . SER B 1 171 ? 33.634 -55.909 18.712 1.00 31.68 877 SER B N 1
ATOM 3907 C CA . SER B 1 171 ? 33.133 -54.548 18.864 1.00 28.41 877 SER B CA 1
ATOM 3908 C C . SER B 1 171 ? 32.381 -54.072 17.622 1.00 28.43 877 SER B C 1
ATOM 3909 O O . SER B 1 171 ? 31.421 -53.304 17.726 1.00 30.27 877 SER B O 1
ATOM 3912 N N . ILE B 1 172 ? 32.817 -54.518 16.448 1.00 26.26 878 ILE B N 1
ATOM 3913 C CA . ILE B 1 172 ? 32.146 -54.135 15.209 1.00 26.31 878 ILE B CA 1
ATOM 3914 C C . ILE B 1 172 ? 30.763 -54.782 15.176 1.00 23.85 878 ILE B C 1
ATOM 3915 O O . ILE B 1 172 ? 29.778 -54.157 14.782 1.00 29.06 878 ILE B O 1
ATOM 3920 N N . ILE B 1 173 ? 30.709 -56.043 15.590 1.00 27.56 879 ILE B N 1
ATOM 3921 C CA . ILE B 1 173 ? 29.469 -56.807 15.641 1.00 27.21 879 ILE B CA 1
ATOM 3922 C C . ILE B 1 173 ? 28.561 -56.151 16.674 1.00 32.75 879 ILE B C 1
ATOM 3923 O O . ILE B 1 173 ? 27.395 -55.851 16.400 1.00 37.09 879 ILE B O 1
ATOM 3928 N N . TRP B 1 174 ? 29.119 -55.924 17.859 1.00 30.40 880 TRP B N 1
ATOM 3929 C CA . TRP B 1 174 ? 28.402 -55.284 18.952 1.00 27.96 880 TRP B CA 1
ATOM 3930 C C . TRP B 1 174 ? 27.747 -53.982 18.470 1.00 27.09 880 TRP B C 1
ATOM 3931 O O . TRP B 1 174 ? 26.599 -53.688 18.805 1.00 23.77 880 TRP B O 1
ATOM 3942 N N . ALA B 1 175 ? 28.480 -53.205 17.680 1.00 26.56 881 ALA B N 1
ATOM 3943 C CA . ALA B 1 175 ? 27.957 -51.946 17.175 1.00 29.67 881 ALA B CA 1
ATOM 3944 C C . ALA B 1 175 ? 26.827 -52.098 16.152 1.00 34.70 881 ALA B C 1
ATOM 3945 O O . ALA B 1 175 ? 25.802 -51.423 16.278 1.00 37.71 881 ALA B O 1
ATOM 3947 N N . PHE B 1 176 ? 26.975 -52.964 15.145 1.00 39.22 882 PHE B N 1
ATOM 3948 C CA . PHE B 1 176 ? 25.882 -53.076 14.178 1.00 36.17 882 PHE B CA 1
ATOM 3949 C C . PHE B 1 176 ? 24.680 -53.814 14.748 1.00 31.99 882 PHE B C 1
ATOM 3950 O O . PHE B 1 176 ? 23.625 -53.884 14.121 1.00 34.23 882 PHE B O 1
ATOM 3958 N N . LYS B 1 177 ? 24.844 -54.340 15.957 1.00 36.11 883 LYS B N 1
ATOM 3959 C CA . LYS B 1 177 ? 23.760 -55.026 16.654 1.00 43.00 883 LYS B CA 1
ATOM 3960 C C . LYS B 1 177 ? 23.145 -54.057 17.665 1.00 43.59 883 LYS B C 1
ATOM 3961 O O . LYS B 1 177 ? 22.258 -54.426 18.428 1.00 43.25 883 LYS B O 1
ATOM 3967 N N . HIS B 1 178 ? 23.621 -52.815 17.660 1.00 53.52 884 HIS B N 1
ATOM 3968 C CA . HIS B 1 178 ? 23.143 -51.799 18.594 1.00 58.85 884 HIS B CA 1
ATOM 3969 C C . HIS B 1 178 ? 21.788 -51.226 18.203 1.00 58.67 884 HIS B C 1
ATOM 3970 O O . HIS B 1 178 ? 21.386 -51.297 17.043 1.00 56.99 884 HIS B O 1
ATOM 3977 N N . THR B 1 179 ? 21.095 -50.647 19.183 1.00 60.75 885 THR B N 1
ATOM 3978 C CA . THR B 1 179 ? 19.777 -50.054 18.969 1.00 60.02 885 THR B CA 1
ATOM 3979 C C . THR B 1 179 ? 19.861 -48.707 18.270 1.00 59.76 885 THR B C 1
ATOM 3980 O O . THR B 1 179 ? 18.974 -48.339 17.502 1.00 60.56 885 THR B O 1
ATOM 3984 N N . MET B 1 180 ? 20.925 -47.970 18.549 1.00 59.65 886 MET B N 1
ATOM 3985 C CA . MET B 1 180 ? 21.108 -46.677 17.934 1.00 61.45 886 MET B CA 1
ATOM 3986 C C . MET B 1 180 ? 21.465 -46.848 16.473 1.00 60.36 886 MET B C 1
ATOM 3987 O O . MET B 1 180 ? 22.493 -47.432 16.144 1.00 60.78 886 MET B O 1
ATOM 3992 N N . ARG B 1 181 ? 20.584 -46.405 15.594 1.00 60.91 887 ARG B N 1
ATOM 3993 C CA . ARG B 1 181 ? 20.895 -46.422 14.167 1.00 60.24 887 ARG B CA 1
ATOM 3994 C C . ARG B 1 181 ? 22.314 -45.852 13.919 1.00 56.63 887 ARG B C 1
ATOM 3995 O O . ARG B 1 181 ? 23.105 -46.432 13.189 1.00 49.89 887 ARG B O 1
ATOM 4003 N N . ASN B 1 182 ? 22.615 -44.696 14.505 1.00 55.53 888 ASN B N 1
ATOM 4004 C CA . ASN B 1 182 ? 23.920 -44.079 14.294 1.00 55.13 888 ASN B CA 1
ATOM 4005 C C . ASN B 1 182 ? 25.117 -45.006 14.522 1.00 49.12 888 ASN B C 1
ATOM 4006 O O . ASN B 1 182 ? 26.044 -45.072 13.709 1.00 41.73 888 ASN B O 1
ATOM 4011 N N . VAL B 1 183 ? 25.090 -45.710 15.643 1.00 45.27 889 VAL B N 1
ATOM 4012 C CA . VAL B 1 183 ? 26.163 -46.623 15.996 1.00 42.61 889 VAL B CA 1
ATOM 4013 C C . VAL B 1 183 ? 26.189 -47.807 15.035 1.00 41.01 889 VAL B C 1
ATOM 4014 O O . VAL B 1 183 ? 27.242 -48.179 14.507 1.00 34.27 889 VAL B O 1
ATOM 4018 N N . ALA B 1 184 ? 25.013 -48.376 14.801 1.00 37.76 890 ALA B N 1
ATOM 4019 C CA . ALA B 1 184 ? 24.859 -49.525 13.920 1.00 36.61 890 ALA B CA 1
ATOM 4020 C C . ALA B 1 184 ? 25.410 -49.308 12.514 1.00 31.36 890 ALA B C 1
ATOM 4021 O O . ALA B 1 184 ? 26.026 -50.205 11.941 1.00 33.89 890 ALA B O 1
ATOM 4023 N N . ASP B 1 185 ? 25.190 -48.124 11.954 1.00 32.26 891 ASP B N 1
ATOM 4024 C CA . ASP B 1 185 ? 25.673 -47.840 10.610 1.00 37.83 891 ASP B CA 1
ATOM 4025 C C . ASP B 1 185 ? 27.174 -47.626 10.564 1.00 36.86 891 ASP B C 1
ATOM 4026 O O . ASP B 1 185 ? 27.807 -47.816 9.524 1.00 34.71 891 ASP B O 1
ATOM 4031 N N . THR B 1 186 ? 27.742 -47.229 11.696 1.00 36.99 892 THR B N 1
ATOM 4032 C CA . THR B 1 186 ? 29.177 -47.019 11.776 1.00 34.61 892 THR B CA 1
ATOM 4033 C C . THR B 1 186 ? 29.793 -48.415 11.806 1.00 26.21 892 THR B C 1
ATOM 4034 O O . THR B 1 186 ? 30.842 -48.662 11.214 1.00 20.29 892 THR B O 1
ATOM 4038 N N . GLY B 1 187 ? 29.113 -49.327 12.496 1.00 27.17 893 GLY B N 1
ATOM 4039 C CA . GLY B 1 187 ? 29.581 -50.697 12.589 1.00 29.72 893 GLY B CA 1
ATOM 4040 C C . GLY B 1 187 ? 29.518 -51.389 11.241 1.00 31.74 893 GLY B C 1
ATOM 4041 O O . GLY B 1 187 ? 30.445 -52.100 10.852 1.00 33.80 893 GLY B O 1
ATOM 4042 N N . LEU B 1 188 ? 28.415 -51.175 10.527 1.00 36.80 894 LEU B N 1
ATOM 4043 C CA . LEU B 1 188 ? 28.220 -51.769 9.210 1.00 32.30 894 LEU B CA 1
ATOM 4044 C C . LEU B 1 188 ? 29.229 -51.196 8.225 1.00 32.02 894 LEU B C 1
ATOM 4045 O O . LEU B 1 188 ? 29.831 -51.927 7.434 1.00 31.94 894 LEU B O 1
ATOM 4050 N N . GLN B 1 189 ? 29.420 -49.885 8.282 1.00 28.01 895 GLN B N 1
ATOM 4051 C CA . GLN B 1 189 ? 30.362 -49.233 7.390 1.00 29.37 895 GLN B CA 1
ATOM 4052 C C . GLN B 1 189 ? 31.774 -49.759 7.630 1.00 28.65 895 GLN B C 1
ATOM 4053 O O . GLN B 1 189 ? 32.508 -50.024 6.679 1.00 26.62 895 GLN B O 1
ATOM 4059 N N . ILE B 1 190 ? 32.156 -49.917 8.895 1.00 28.91 896 ILE B N 1
ATOM 4060 C CA . ILE B 1 190 ? 33.485 -50.433 9.208 1.00 24.49 896 ILE B CA 1
ATOM 4061 C C . ILE B 1 190 ? 33.611 -51.866 8.692 1.00 24.68 896 ILE B C 1
ATOM 4062 O O . ILE B 1 190 ? 34.594 -52.215 8.033 1.00 30.13 896 ILE B O 1
ATOM 4067 N N . LEU B 1 191 ? 32.602 -52.685 8.977 1.00 23.96 897 LEU B N 1
ATOM 4068 C CA . LEU B 1 191 ? 32.593 -54.080 8.543 1.00 25.43 897 LEU B CA 1
ATOM 4069 C C . LEU B 1 191 ? 32.772 -54.233 7.034 1.00 27.30 897 LEU B C 1
ATOM 4070 O O . LEU B 1 191 ? 33.569 -55.053 6.576 1.00 30.43 897 LEU B O 1
ATOM 4075 N N . PHE B 1 192 ? 32.026 -53.446 6.264 1.00 28.54 898 PHE B N 1
ATOM 4076 C CA . PHE B 1 192 ? 32.106 -53.515 4.811 1.00 28.27 898 PHE B CA 1
ATOM 4077 C C . PHE B 1 192 ? 33.512 -53.201 4.316 1.00 29.30 898 PHE B C 1
ATOM 4078 O O . PHE B 1 192 ? 34.050 -53.889 3.444 1.00 30.11 898 PHE B O 1
ATOM 4086 N N . THR B 1 193 ? 34.098 -52.149 4.875 1.00 25.91 899 THR B N 1
ATOM 4087 C CA . THR B 1 193 ? 35.441 -51.719 4.503 1.00 26.91 899 THR B CA 1
ATOM 4088 C C . THR B 1 193 ? 36.513 -52.737 4.900 1.00 23.74 899 THR B C 1
ATOM 4089 O O . THR B 1 193 ? 37.449 -52.975 4.146 1.00 24.04 899 THR B O 1
ATOM 4093 N N . LEU B 1 194 ? 36.377 -53.329 6.084 1.00 24.57 900 LEU B N 1
ATOM 4094 C CA . LEU B 1 194 ? 37.333 -54.325 6.551 1.00 22.69 900 LEU B CA 1
ATOM 4095 C C . LEU B 1 194 ? 37.287 -55.561 5.649 1.00 27.46 900 LEU B C 1
ATOM 4096 O O . LEU B 1 194 ? 38.325 -56.140 5.328 1.00 24.18 900 LEU B O 1
ATOM 4101 N N . LEU B 1 195 ? 36.086 -55.964 5.237 1.00 30.90 901 LEU B N 1
ATOM 4102 C CA . LEU B 1 195 ? 35.946 -57.127 4.361 1.00 31.22 901 LEU B CA 1
ATOM 4103 C C . LEU B 1 195 ? 36.689 -56.860 3.052 1.00 29.36 901 LEU B C 1
ATOM 4104 O O . LEU B 1 195 ? 37.392 -57.729 2.532 1.00 33.68 901 LEU B O 1
ATOM 4109 N N . GLN B 1 196 ? 36.541 -55.650 2.526 1.00 31.55 902 GLN B N 1
ATOM 4110 C CA . GLN B 1 196 ? 37.228 -55.278 1.299 1.00 31.07 902 GLN B CA 1
ATOM 4111 C C . GLN B 1 196 ? 38.732 -55.238 1.534 1.00 31.82 902 GLN B C 1
ATOM 4112 O O . GLN B 1 196 ? 39.506 -55.710 0.703 1.00 33.25 902 GLN B O 1
ATOM 4118 N N . ASN B 1 197 ? 39.145 -54.671 2.667 1.00 33.32 903 ASN B N 1
ATOM 4119 C CA . ASN B 1 197 ? 40.567 -54.576 2.992 1.00 36.33 903 ASN B CA 1
ATOM 4120 C C . ASN B 1 197 ? 41.193 -55.963 3.058 1.00 31.52 903 ASN B C 1
ATOM 4121 O O . ASN B 1 197 ? 42.317 -56.167 2.597 1.00 34.99 903 ASN B O 1
ATOM 4126 N N . VAL B 1 198 ? 40.454 -56.907 3.635 1.00 31.76 904 VAL B N 1
ATOM 4127 C CA . VAL B 1 198 ? 40.910 -58.285 3.775 1.00 32.11 904 VAL B CA 1
ATOM 4128 C C . VAL B 1 198 ? 41.161 -58.922 2.413 1.00 35.08 904 VAL B C 1
ATOM 4129 O O . VAL B 1 198 ? 42.092 -59.706 2.250 1.00 36.84 904 VAL B O 1
ATOM 4133 N N . ALA B 1 199 ? 40.330 -58.582 1.434 1.00 37.58 905 ALA B N 1
ATOM 4134 C CA . ALA B 1 199 ? 40.479 -59.136 0.093 1.00 38.96 905 ALA B CA 1
ATOM 4135 C C . ALA B 1 199 ? 41.811 -58.745 -0.547 1.00 44.37 905 ALA B C 1
ATOM 4136 O O . ALA B 1 199 ? 42.349 -59.481 -1.372 1.00 43.90 905 ALA B O 1
ATOM 4138 N N . GLN B 1 200 ? 42.342 -57.587 -0.166 1.00 51.02 906 GLN B N 1
ATOM 4139 C CA . GLN B 1 200 ? 43.607 -57.118 -0.717 1.00 53.92 906 GLN B CA 1
ATOM 4140 C C . GLN B 1 200 ? 44.801 -57.775 -0.028 1.00 57.71 906 GLN B C 1
ATOM 4141 O O . GLN B 1 200 ? 45.935 -57.664 -0.495 1.00 61.54 906 GLN B O 1
ATOM 4147 N N . GLU B 1 201 ? 44.537 -58.459 1.083 1.00 60.92 907 GLU B N 1
ATOM 4148 C CA . GLU B 1 201 ? 45.575 -59.155 1.847 1.00 64.59 907 GLU B CA 1
ATOM 4149 C C . GLU B 1 201 ? 45.518 -60.648 1.537 1.00 66.32 907 GLU B C 1
ATOM 4150 O O . GLU B 1 201 ? 45.291 -61.472 2.423 1.00 62.28 907 GLU B O 1
ATOM 4156 N N . GLU B 1 202 ? 45.728 -60.976 0.266 1.00 69.34 908 GLU B N 1
ATOM 4157 C CA . GLU B 1 202 ? 45.690 -62.348 -0.227 1.00 73.60 908 GLU B CA 1
ATOM 4158 C C . GLU B 1 202 ? 46.234 -63.403 0.732 1.00 75.14 908 GLU B C 1
ATOM 4159 O O . GLU B 1 202 ? 45.572 -64.408 0.998 1.00 75.87 908 GLU B O 1
ATOM 4165 N N . ALA B 1 203 ? 47.434 -63.178 1.254 1.00 74.62 909 ALA B N 1
ATOM 4166 C CA . ALA B 1 203 ? 48.041 -64.129 2.178 1.00 68.97 909 ALA B CA 1
ATOM 4167 C C . ALA B 1 203 ? 47.146 -64.392 3.387 1.00 65.08 909 ALA B C 1
ATOM 4168 O O . ALA B 1 203 ? 46.750 -65.530 3.647 1.00 67.45 909 ALA B O 1
ATOM 4170 N N . ALA B 1 204 ? 46.821 -63.325 4.111 1.00 60.48 910 ALA B N 1
ATOM 4171 C CA . ALA B 1 204 ? 45.997 -63.413 5.313 1.00 54.66 910 ALA B CA 1
ATOM 4172 C C . ALA B 1 204 ? 44.503 -63.577 5.058 1.00 46.58 910 ALA B C 1
ATOM 4173 O O . ALA B 1 204 ? 43.763 -63.972 5.957 1.00 46.16 910 ALA B O 1
ATOM 4175 N N . ALA B 1 205 ? 44.065 -63.275 3.838 1.00 41.09 911 ALA B N 1
ATOM 4176 C CA . ALA B 1 205 ? 42.651 -63.368 3.471 1.00 38.37 911 ALA B CA 1
ATOM 4177 C C . ALA B 1 205 ? 41.996 -64.701 3.822 1.00 36.93 911 ALA B C 1
ATOM 4178 O O . ALA B 1 205 ? 40.978 -64.744 4.515 1.00 42.04 911 ALA B O 1
ATOM 4180 N N . GLN B 1 206 ? 42.586 -65.786 3.334 1.00 37.13 912 GLN B N 1
ATOM 4181 C CA . GLN B 1 206 ? 42.067 -67.122 3.568 1.00 33.04 912 GLN B CA 1
ATOM 4182 C C . GLN B 1 206 ? 41.910 -67.465 5.045 1.00 35.36 912 GLN B C 1
ATOM 4183 O O . GLN B 1 206 ? 40.898 -68.050 5.448 1.00 33.71 912 GLN B O 1
ATOM 4189 N N . SER B 1 207 ? 42.905 -67.094 5.846 1.00 29.37 913 SER B N 1
ATOM 4190 C CA . SER B 1 207 ? 42.877 -67.354 7.281 1.00 29.01 913 SER B CA 1
ATOM 4191 C C . SER B 1 207 ? 41.659 -66.667 7.905 1.00 29.30 913 SER B C 1
ATOM 4192 O O . SER B 1 207 ? 40.947 -67.254 8.727 1.00 25.55 913 SER B O 1
ATOM 4195 N N . PHE B 1 208 ? 41.434 -65.419 7.499 1.00 25.43 914 PHE B N 1
ATOM 4196 C CA . PHE B 1 208 ? 40.316 -64.615 7.983 1.00 26.09 914 PHE B CA 1
ATOM 4197 C C . PHE B 1 208 ? 38.989 -65.296 7.670 1.00 28.42 914 PHE B C 1
ATOM 4198 O O . PHE B 1 208 ? 38.153 -65.495 8.554 1.00 31.12 914 PHE B O 1
ATOM 4206 N N . TYR B 1 209 ? 38.797 -65.634 6.400 1.00 18.86 915 TYR B N 1
ATOM 4207 C CA . TYR B 1 209 ? 37.576 -66.295 5.967 1.00 23.25 915 TYR B CA 1
ATOM 4208 C C . TYR B 1 209 ? 37.357 -67.540 6.815 1.00 22.61 915 TYR B C 1
ATOM 4209 O O . TYR B 1 209 ? 36.300 -67.724 7.414 1.00 26.52 915 TYR B O 1
ATOM 4218 N N . GLN B 1 210 ? 38.380 -68.386 6.868 1.00 32.59 916 GLN B N 1
ATOM 4219 C CA . GLN B 1 210 ? 38.319 -69.630 7.625 1.00 35.63 916 GLN B CA 1
ATOM 4220 C C . GLN B 1 210 ? 37.917 -69.410 9.077 1.00 33.66 916 GLN B C 1
ATOM 4221 O O . GLN B 1 210 ? 37.219 -70.231 9.673 1.00 36.64 916 GLN B O 1
ATOM 4227 N N . THR B 1 211 ? 38.345 -68.290 9.642 1.00 28.54 917 THR B N 1
ATOM 4228 C CA . THR B 1 211 ? 38.048 -67.995 11.033 1.00 25.50 917 THR B CA 1
ATOM 4229 C C . THR B 1 211 ? 36.801 -67.151 11.291 1.00 27.18 917 THR B C 1
ATOM 4230 O O . THR B 1 211 ? 36.109 -67.365 12.285 1.00 29.84 917 THR B O 1
ATOM 4234 N N . TYR B 1 212 ? 36.491 -66.212 10.403 1.00 27.33 918 TYR B N 1
ATOM 4235 C CA . TYR B 1 212 ? 35.352 -65.334 10.653 1.00 31.11 918 TYR B CA 1
ATOM 4236 C C . TYR B 1 212 ? 34.186 -65.275 9.682 1.00 28.72 918 TYR B C 1
ATOM 4237 O O . TYR B 1 212 ? 33.089 -64.875 10.075 1.00 27.45 918 TYR B O 1
ATOM 4246 N N . PHE B 1 213 ? 34.407 -65.660 8.429 1.00 28.71 919 PHE B N 1
ATOM 4247 C CA . PHE B 1 213 ? 33.353 -65.587 7.424 1.00 25.18 919 PHE B CA 1
ATOM 4248 C C . PHE B 1 213 ? 31.975 -66.039 7.895 1.00 26.93 919 PHE B C 1
ATOM 4249 O O . PHE B 1 213 ? 31.021 -65.262 7.845 1.00 25.15 919 PHE B O 1
ATOM 4257 N N . CYS B 1 214 ? 31.869 -67.284 8.351 1.00 25.53 920 CYS B N 1
ATOM 4258 C CA . CYS B 1 214 ? 30.584 -67.822 8.802 1.00 29.45 920 CYS B CA 1
ATOM 4259 C C . CYS B 1 214 ? 30.012 -67.129 10.028 1.00 30.50 920 CYS B C 1
ATOM 4260 O O . CYS B 1 214 ? 28.796 -66.994 10.159 1.00 31.98 920 CYS B O 1
ATOM 4263 N N . ASP B 1 215 ? 30.886 -66.693 10.928 1.00 34.67 921 ASP B N 1
ATOM 4264 C CA . ASP B 1 215 ? 30.443 -66.011 12.139 1.00 36.44 921 ASP B CA 1
ATOM 4265 C C . ASP B 1 215 ? 29.774 -64.687 11.786 1.00 30.94 921 ASP B C 1
ATOM 4266 O O . ASP B 1 215 ? 28.662 -64.398 12.233 1.00 32.18 921 ASP B O 1
ATOM 4271 N N . ILE B 1 216 ? 30.468 -63.891 10.981 1.00 28.09 922 ILE B N 1
ATOM 4272 C CA . ILE B 1 216 ? 29.969 -62.598 10.536 1.00 30.21 922 ILE B CA 1
ATOM 4273 C C . ILE B 1 216 ? 28.622 -62.778 9.837 1.00 32.11 922 ILE B C 1
ATOM 4274 O O . ILE B 1 216 ? 27.652 -62.075 10.128 1.00 30.99 922 ILE B O 1
ATOM 4279 N N . LEU B 1 217 ? 28.578 -63.736 8.919 1.00 33.91 923 LEU B N 1
ATOM 4280 C CA . LEU B 1 217 ? 27.372 -64.051 8.166 1.00 30.19 923 LEU B CA 1
ATOM 4281 C C . LEU B 1 217 ? 26.224 -64.317 9.137 1.00 29.61 923 LEU B C 1
ATOM 4282 O O . LEU B 1 217 ? 25.137 -63.757 9.007 1.00 26.79 923 LEU B O 1
ATOM 4287 N N . GLN B 1 218 ? 26.477 -65.169 10.123 1.00 32.02 924 GLN B N 1
ATOM 4288 C CA . GLN B 1 218 ? 25.458 -65.501 11.107 1.00 38.21 924 GLN B CA 1
ATOM 4289 C C . GLN B 1 218 ? 24.947 -64.277 11.877 1.00 41.83 924 GLN B C 1
ATOM 4290 O O . GLN B 1 218 ? 23.734 -64.105 12.037 1.00 43.02 924 GLN B O 1
ATOM 4296 N N . HIS B 1 219 ? 25.861 -63.425 12.345 1.00 41.89 925 HIS B N 1
ATOM 4297 C CA . HIS B 1 219 ? 25.469 -62.220 13.083 1.00 35.10 925 HIS B CA 1
ATOM 4298 C C . HIS B 1 219 ? 24.652 -61.247 12.233 1.00 32.50 925 HIS B C 1
ATOM 4299 O O . HIS B 1 219 ? 23.681 -60.664 12.714 1.00 31.36 925 HIS B O 1
ATOM 4306 N N . ILE B 1 220 ? 25.046 -61.060 10.974 1.00 35.57 926 ILE B N 1
ATOM 4307 C CA . ILE B 1 220 ? 24.303 -60.164 10.092 1.00 33.98 926 ILE B CA 1
ATOM 4308 C C . ILE B 1 220 ? 22.874 -60.692 9.983 1.00 33.68 926 ILE B C 1
ATOM 4309 O O . ILE B 1 220 ? 21.918 -59.960 10.235 1.00 38.54 926 ILE B O 1
ATOM 4314 N N . PHE B 1 221 ? 22.727 -61.965 9.627 1.00 34.78 927 PHE B N 1
ATOM 4315 C CA . PHE B 1 221 ? 21.394 -62.551 9.516 1.00 35.22 927 PHE B CA 1
ATOM 4316 C C . PHE B 1 221 ? 20.598 -62.384 10.803 1.00 34.24 927 PHE B C 1
ATOM 4317 O O . PHE B 1 221 ? 19.420 -62.040 10.754 1.00 36.22 927 PHE B O 1
ATOM 4325 N N . SER B 1 222 ? 21.230 -62.615 11.951 1.00 35.15 928 SER B N 1
ATOM 4326 C CA . SER B 1 222 ? 20.521 -62.476 13.220 1.00 34.58 928 SER B CA 1
ATOM 4327 C C . SER B 1 222 ? 19.889 -61.092 13.353 1.00 32.74 928 SER B C 1
ATOM 4328 O O . SER B 1 222 ? 18.857 -60.943 14.001 1.00 34.22 928 SER B O 1
ATOM 4331 N N . VAL B 1 223 ? 20.496 -60.087 12.727 1.00 31.15 929 VAL B N 1
ATOM 4332 C CA . VAL B 1 223 ? 19.968 -58.724 12.786 1.00 37.36 929 VAL B CA 1
ATOM 4333 C C . VAL B 1 223 ? 18.886 -58.488 11.742 1.00 41.60 929 VAL B C 1
ATOM 4334 O O . VAL B 1 223 ? 17.877 -57.838 12.016 1.00 45.71 929 VAL B O 1
ATOM 4338 N N . VAL B 1 224 ? 19.109 -58.998 10.537 1.00 48.47 930 VAL B N 1
ATOM 4339 C CA . VAL B 1 224 ? 18.142 -58.852 9.458 1.00 48.34 930 VAL B CA 1
ATOM 4340 C C . VAL B 1 224 ? 16.888 -59.613 9.860 1.00 48.94 930 VAL B C 1
ATOM 4341 O O . VAL B 1 224 ? 15.763 -59.194 9.587 1.00 46.95 930 VAL B O 1
ATOM 4345 N N . THR B 1 225 ? 17.113 -60.736 10.529 1.00 53.04 931 THR B N 1
ATOM 4346 C CA . THR B 1 225 ? 16.055 -61.612 11.002 1.00 56.68 931 THR B CA 1
ATOM 4347 C C . THR B 1 225 ? 15.218 -60.993 12.113 1.00 64.11 931 THR B C 1
ATOM 4348 O O . THR B 1 225 ? 14.018 -61.246 12.206 1.00 67.72 931 THR B O 1
ATOM 4352 N N . ASP B 1 226 ? 15.852 -60.183 12.954 1.00 72.26 932 ASP B N 1
ATOM 4353 C CA . ASP B 1 226 ? 15.149 -59.552 14.061 1.00 80.40 932 ASP B CA 1
ATOM 4354 C C . ASP B 1 226 ? 13.920 -58.789 13.607 1.00 86.84 932 ASP B C 1
ATOM 4355 O O . ASP B 1 226 ? 13.982 -57.983 12.678 1.00 86.42 932 ASP B O 1
ATOM 4360 N N . THR B 1 227 ? 12.801 -59.049 14.275 1.00 96.09 933 THR B N 1
ATOM 4361 C CA . THR B 1 227 ? 11.551 -58.376 13.959 1.00 103.37 933 THR B CA 1
ATOM 4362 C C . THR B 1 227 ? 11.719 -56.907 14.323 1.00 106.41 933 THR B C 1
ATOM 4363 O O . THR B 1 227 ? 12.374 -56.578 15.315 1.00 106.92 933 THR B O 1
ATOM 4367 N N . SER B 1 228 ? 11.137 -56.028 13.515 1.00 108.75 934 SER B N 1
ATOM 4368 C CA . SER B 1 228 ? 11.224 -54.596 13.764 1.00 110.86 934 SER B CA 1
ATOM 4369 C C . SER B 1 228 ? 12.681 -54.156 13.907 1.00 111.88 934 SER B C 1
ATOM 4370 O O . SER B 1 228 ? 13.191 -54.012 15.019 1.00 111.33 934 SER B O 1
ATOM 4373 N N . HIS B 1 229 ? 13.341 -53.952 12.770 1.00 111.45 935 HIS B N 1
ATOM 4374 C CA . HIS B 1 229 ? 14.737 -53.526 12.738 1.00 110.63 935 HIS B CA 1
ATOM 4375 C C . HIS B 1 229 ? 15.172 -53.357 11.280 1.00 110.54 935 HIS B C 1
ATOM 4376 O O . HIS B 1 229 ? 16.275 -53.756 10.901 1.00 112.79 935 HIS B O 1
ATOM 4383 N N . THR B 1 230 ? 14.298 -52.770 10.463 1.00 104.94 936 THR B N 1
ATOM 4384 C CA . THR B 1 230 ? 14.597 -52.554 9.047 1.00 98.17 936 THR B CA 1
ATOM 4385 C C . THR B 1 230 ? 15.758 -51.576 8.904 1.00 91.55 936 THR B C 1
ATOM 4386 O O . THR B 1 230 ? 16.261 -51.333 7.803 1.00 90.49 936 THR B O 1
ATOM 4390 N N . ALA B 1 231 ? 16.185 -51.025 10.034 1.00 80.84 937 ALA B N 1
ATOM 4391 C CA . ALA B 1 231 ? 17.286 -50.080 10.050 1.00 70.63 937 ALA B CA 1
ATOM 4392 C C . ALA B 1 231 ? 18.556 -50.718 9.489 1.00 67.07 937 ALA B C 1
ATOM 4393 O O . ALA B 1 231 ? 19.009 -51.760 9.971 1.00 59.96 937 ALA B O 1
ATOM 4395 N N . GLY B 1 232 ? 19.112 -50.089 8.457 1.00 61.71 938 GLY B N 1
ATOM 4396 C CA . GLY B 1 232 ? 20.337 -50.579 7.850 1.00 55.61 938 GLY B CA 1
ATOM 4397 C C . GLY B 1 232 ? 20.199 -51.766 6.920 1.00 51.56 938 GLY B C 1
ATOM 4398 O O . GLY B 1 232 ? 21.192 -52.435 6.625 1.00 51.97 938 GLY B O 1
ATOM 4399 N N . LEU B 1 233 ? 18.983 -52.032 6.452 1.00 48.34 939 LEU B N 1
ATOM 4400 C CA . LEU B 1 233 ? 18.750 -53.155 5.550 1.00 42.67 939 LEU B CA 1
ATOM 4401 C C . LEU B 1 233 ? 19.599 -53.018 4.294 1.00 38.17 939 LEU B C 1
ATOM 4402 O O . LEU B 1 233 ? 20.104 -54.002 3.758 1.00 31.14 939 LEU B O 1
ATOM 4407 N N . THR B 1 234 ? 19.747 -51.786 3.825 1.00 36.23 940 THR B N 1
ATOM 4408 C CA . THR B 1 234 ? 20.530 -51.527 2.630 1.00 36.52 940 THR B CA 1
ATOM 4409 C C . THR B 1 234 ? 21.977 -51.976 2.830 1.00 37.90 940 THR B C 1
ATOM 4410 O O . THR B 1 234 ? 22.594 -52.537 1.919 1.00 37.59 940 THR B O 1
ATOM 4414 N N . MET B 1 235 ? 22.515 -51.738 4.025 1.00 40.92 941 MET B N 1
ATOM 4415 C CA . MET B 1 235 ? 23.883 -52.143 4.325 1.00 33.57 941 MET B CA 1
ATOM 4416 C C . MET B 1 235 ? 23.987 -53.651 4.544 1.00 32.96 941 MET B C 1
ATOM 4417 O O . MET B 1 235 ? 24.973 -54.270 4.128 1.00 27.98 941 MET B O 1
ATOM 4422 N N . HIS B 1 236 ? 22.975 -54.248 5.178 1.00 26.09 942 HIS B N 1
ATOM 4423 C CA . HIS B 1 236 ? 22.984 -55.698 5.398 1.00 27.57 942 HIS B CA 1
ATOM 4424 C C . HIS B 1 236 ? 22.995 -56.403 4.048 1.00 32.45 942 HIS B C 1
ATOM 4425 O O . HIS B 1 236 ? 23.719 -57.379 3.845 1.00 31.39 942 HIS B O 1
ATOM 4432 N N . ALA B 1 237 ? 22.170 -55.901 3.132 1.00 36.76 943 ALA B N 1
ATOM 4433 C CA . ALA B 1 237 ? 22.066 -56.459 1.789 1.00 34.62 943 ALA B CA 1
ATOM 4434 C C . ALA B 1 237 ? 23.379 -56.260 1.049 1.00 32.67 943 ALA B C 1
ATOM 4435 O O . ALA B 1 237 ? 23.840 -57.141 0.325 1.00 33.24 943 ALA B O 1
ATOM 4437 N N . SER B 1 238 ? 23.978 -55.091 1.238 1.00 30.86 944 SER B N 1
ATOM 4438 C CA . SER B 1 238 ? 25.238 -54.768 0.584 1.00 30.95 944 SER B CA 1
ATOM 4439 C C . SER B 1 238 ? 26.352 -55.717 1.043 1.00 28.92 944 SER B C 1
ATOM 4440 O O . SER B 1 238 ? 27.147 -56.199 0.231 1.00 32.47 944 SER B O 1
ATOM 4443 N N . ILE B 1 239 ? 26.392 -55.995 2.343 1.00 26.19 945 ILE B N 1
ATOM 4444 C CA . ILE B 1 239 ? 27.397 -56.883 2.919 1.00 25.41 945 ILE B CA 1
ATOM 4445 C C . ILE B 1 239 ? 27.152 -58.354 2.579 1.00 21.85 945 ILE B C 1
ATOM 4446 O O . ILE B 1 239 ? 28.082 -59.078 2.220 1.00 21.15 945 ILE B O 1
ATOM 4451 N N . LEU B 1 240 ? 25.905 -58.798 2.703 1.00 23.96 946 LEU B N 1
ATOM 4452 C CA . LEU B 1 240 ? 25.568 -60.184 2.401 1.00 23.17 946 LEU B CA 1
ATOM 4453 C C . LEU B 1 240 ? 25.788 -60.459 0.919 1.00 26.49 946 LEU B C 1
ATOM 4454 O O . LEU B 1 240 ? 26.310 -61.510 0.544 1.00 29.52 946 LEU B O 1
ATOM 4459 N N . ALA B 1 241 ? 25.401 -59.507 0.077 1.00 23.37 947 ALA B N 1
ATOM 4460 C CA . ALA B 1 241 ? 25.580 -59.655 -1.359 1.00 24.75 947 ALA B CA 1
ATOM 4461 C C . ALA B 1 241 ? 27.066 -59.864 -1.640 1.00 22.95 947 ALA B C 1
ATOM 4462 O O . ALA B 1 241 ? 27.448 -60.785 -2.363 1.00 27.82 947 ALA B O 1
ATOM 4464 N N . TYR B 1 242 ? 27.893 -59.005 -1.050 1.00 29.25 948 TYR B N 1
ATOM 4465 C CA . TYR B 1 242 ? 29.346 -59.067 -1.199 1.00 29.11 948 TYR B CA 1
ATOM 4466 C C . TYR B 1 242 ? 29.893 -60.428 -0.770 1.00 30.12 948 TYR B C 1
ATOM 4467 O O . TYR B 1 242 ? 30.710 -61.038 -1.466 1.00 29.53 948 TYR B O 1
ATOM 4476 N N . MET B 1 243 ? 29.447 -60.889 0.393 1.00 30.80 949 MET B N 1
ATOM 4477 C CA . MET B 1 243 ? 29.896 -62.166 0.927 1.00 32.08 949 MET B CA 1
ATOM 4478 C C . MET B 1 243 ? 29.506 -63.356 0.051 1.00 33.90 949 MET B C 1
ATOM 4479 O O . MET B 1 243 ? 30.345 -64.209 -0.245 1.00 34.63 949 MET B O 1
ATOM 4484 N N . PHE B 1 244 ? 28.249 -63.419 -0.378 1.00 35.13 950 PHE B N 1
ATOM 4485 C CA . PHE B 1 244 ? 27.829 -64.520 -1.234 1.00 35.52 950 PHE B CA 1
ATOM 4486 C C . PHE B 1 244 ? 28.546 -64.462 -2.575 1.00 35.09 950 PHE B C 1
ATOM 4487 O O . PHE B 1 244 ? 28.849 -65.503 -3.165 1.00 32.63 950 PHE B O 1
ATOM 4495 N N . ASN B 1 245 ? 28.817 -63.251 -3.062 1.00 27.74 951 ASN B N 1
ATOM 4496 C CA . ASN B 1 245 ? 29.517 -63.116 -4.333 1.00 29.05 951 ASN B CA 1
ATOM 4497 C C . ASN B 1 245 ? 30.930 -63.683 -4.230 1.00 36.78 951 ASN B C 1
ATOM 4498 O O . ASN B 1 245 ? 31.427 -64.281 -5.183 1.00 41.37 951 ASN B O 1
ATOM 4503 N N . LEU B 1 246 ? 31.581 -63.493 -3.082 1.00 39.87 952 LEU B N 1
ATOM 4504 C CA . LEU B 1 246 ? 32.937 -64.006 -2.896 1.00 43.40 952 LEU B CA 1
ATOM 4505 C C . LEU B 1 246 ? 32.941 -65.519 -3.056 1.00 44.36 952 LEU B C 1
ATOM 4506 O O . LEU B 1 246 ? 33.813 -66.085 -3.715 1.00 44.02 952 LEU B O 1
ATOM 4511 N N . VAL B 1 247 ? 31.963 -66.172 -2.440 1.00 42.95 953 VAL B N 1
ATOM 4512 C CA . VAL B 1 247 ? 31.867 -67.620 -2.503 1.00 41.79 953 VAL B CA 1
ATOM 4513 C C . VAL B 1 247 ? 31.516 -68.112 -3.895 1.00 44.90 953 VAL B C 1
ATOM 4514 O O . VAL B 1 247 ? 32.089 -69.090 -4.369 1.00 48.57 953 VAL B O 1
ATOM 4518 N N . GLU B 1 248 ? 30.581 -67.440 -4.558 1.00 46.54 954 GLU B N 1
ATOM 4519 C CA . GLU B 1 248 ? 30.188 -67.863 -5.893 1.00 48.97 954 GLU B CA 1
ATOM 4520 C C . GLU B 1 248 ? 31.335 -67.695 -6.890 1.00 51.18 954 GLU B C 1
ATOM 4521 O O . GLU B 1 248 ? 31.458 -68.471 -7.838 1.00 54.13 954 GLU B O 1
ATOM 4527 N N . GLU B 1 249 ? 32.182 -66.693 -6.665 1.00 52.66 955 GLU B N 1
ATOM 4528 C CA . GLU B 1 249 ? 33.322 -66.435 -7.540 1.00 51.21 955 GLU B CA 1
ATOM 4529 C C . GLU B 1 249 ? 34.550 -67.242 -7.123 1.00 50.02 955 GLU B C 1
ATOM 4530 O O . GLU B 1 249 ? 35.641 -67.050 -7.661 1.00 54.39 955 GLU B O 1
ATOM 4536 N N . GLY B 1 250 ? 34.369 -68.135 -6.155 1.00 48.34 956 GLY B N 1
ATOM 4537 C CA . GLY B 1 250 ? 35.464 -68.972 -5.691 1.00 51.27 956 GLY B CA 1
ATOM 4538 C C . GLY B 1 250 ? 36.650 -68.258 -5.064 1.00 52.44 956 GLY B C 1
ATOM 4539 O O . GLY B 1 250 ? 37.758 -68.797 -5.040 1.00 49.53 956 GLY B O 1
ATOM 4540 N N . LYS B 1 251 ? 36.424 -67.052 -4.551 1.00 50.80 957 LYS B N 1
ATOM 4541 C CA . LYS B 1 251 ? 37.487 -66.277 -3.918 1.00 43.87 957 LYS B CA 1
ATOM 4542 C C . LYS B 1 251 ? 37.930 -66.902 -2.601 1.00 41.55 957 LYS B C 1
ATOM 4543 O O . LYS B 1 251 ? 39.039 -66.664 -2.128 1.00 39.68 957 LYS B O 1
ATOM 4549 N N . ILE B 1 252 ? 37.056 -67.696 -2.000 1.00 38.48 958 ILE B N 1
ATOM 4550 C CA . ILE B 1 252 ? 37.406 -68.363 -0.762 1.00 40.84 958 ILE B CA 1
ATOM 4551 C C . ILE B 1 252 ? 37.894 -69.749 -1.171 1.00 49.01 958 ILE B C 1
ATOM 4552 O O . ILE B 1 252 ? 37.124 -70.711 -1.218 1.00 52.34 958 ILE B O 1
ATOM 4557 N N . SER B 1 253 ? 39.181 -69.829 -1.494 1.00 48.76 959 SER B N 1
ATOM 4558 C CA . SER B 1 253 ? 39.802 -71.076 -1.925 1.00 48.84 959 SER B CA 1
ATOM 4559 C C . SER B 1 253 ? 39.866 -72.129 -0.817 1.00 49.22 959 SER B C 1
ATOM 4560 O O . SER B 1 253 ? 39.694 -73.323 -1.074 1.00 46.45 959 SER B O 1
ATOM 4563 N N . THR B 1 254 ? 40.114 -71.694 0.414 1.00 50.95 960 THR B N 1
ATOM 4564 C CA . THR B 1 254 ? 40.178 -72.631 1.530 1.00 54.56 960 THR B CA 1
ATOM 4565 C C . THR B 1 254 ? 38.780 -73.196 1.768 1.00 50.89 960 THR B C 1
ATOM 4566 O O . THR B 1 254 ? 37.781 -72.574 1.406 1.00 53.38 960 THR B O 1
ATOM 4570 N N . SER B 1 255 ? 38.710 -74.380 2.362 1.00 49.43 961 SER B N 1
ATOM 4571 C CA . SER B 1 255 ? 37.427 -75.014 2.644 1.00 48.39 961 SER B CA 1
ATOM 4572 C C . SER B 1 255 ? 36.857 -74.520 3.979 1.00 48.21 961 SER B C 1
ATOM 4573 O O . SER B 1 255 ? 37.348 -74.892 5.048 1.00 49.34 961 SER B O 1
ATOM 4576 N N . LEU B 1 256 ? 35.824 -73.682 3.908 1.00 45.30 962 LEU B N 1
ATOM 4577 C CA . LEU B 1 256 ? 35.191 -73.124 5.105 1.00 44.89 962 LEU B CA 1
ATOM 4578 C C . LEU B 1 256 ? 34.864 -74.177 6.144 1.00 47.22 962 LEU B C 1
ATOM 4579 O O . LEU B 1 256 ? 35.009 -73.947 7.347 1.00 49.46 962 LEU B O 1
ATOM 4584 N N . ASN B 1 257 ? 34.401 -75.327 5.676 1.00 54.11 963 ASN B N 1
ATOM 4585 C CA . ASN B 1 257 ? 34.059 -76.411 6.576 1.00 60.70 963 ASN B CA 1
ATOM 4586 C C . ASN B 1 257 ? 35.142 -77.475 6.515 1.00 66.70 963 ASN B C 1
ATOM 4587 O O . ASN B 1 257 ? 35.023 -78.451 5.775 1.00 65.61 963 ASN B O 1
ATOM 4592 N N . PRO B 1 258 ? 36.219 -77.301 7.294 1.00 73.96 964 PRO B N 1
ATOM 4593 C CA . PRO B 1 258 ? 37.295 -78.293 7.277 1.00 77.50 964 PRO B CA 1
ATOM 4594 C C . PRO B 1 258 ? 36.787 -79.685 7.654 1.00 81.03 964 PRO B C 1
ATOM 4595 O O . PRO B 1 258 ? 37.332 -80.693 7.206 1.00 85.20 964 PRO B O 1
ATOM 4599 N N . GLY B 1 259 ? 35.738 -79.730 8.471 1.00 81.48 965 GLY B N 1
ATOM 4600 C CA . GLY B 1 259 ? 35.178 -81.003 8.895 1.00 82.71 965 GLY B CA 1
ATOM 4601 C C . GLY B 1 259 ? 34.721 -81.873 7.740 1.00 81.54 965 GLY B C 1
ATOM 4602 O O . GLY B 1 259 ? 35.281 -82.942 7.490 1.00 81.02 965 GLY B O 1
ATOM 4603 N N . ASN B 1 260 ? 33.691 -81.412 7.039 1.00 83.91 966 ASN B N 1
ATOM 4604 C CA . ASN B 1 260 ? 33.141 -82.123 5.891 1.00 84.32 966 ASN B CA 1
ATOM 4605 C C . ASN B 1 260 ? 33.463 -81.270 4.658 1.00 83.97 966 ASN B C 1
ATOM 4606 O O . ASN B 1 260 ? 32.589 -80.602 4.106 1.00 85.20 966 ASN B O 1
ATOM 4611 N N . PRO B 1 261 ? 34.739 -81.274 4.223 1.00 82.64 967 PRO B N 1
ATOM 4612 C CA . PRO B 1 261 ? 35.223 -80.515 3.066 1.00 80.81 967 PRO B CA 1
ATOM 4613 C C . PRO B 1 261 ? 34.468 -80.760 1.772 1.00 79.07 967 PRO B C 1
ATOM 4614 O O . PRO B 1 261 ? 34.707 -81.748 1.080 1.00 81.03 967 PRO B O 1
ATOM 4618 N N . VAL B 1 262 ? 33.555 -79.857 1.451 1.00 74.25 968 VAL B N 1
ATOM 4619 C CA . VAL B 1 262 ? 32.790 -79.966 0.224 1.00 74.70 968 VAL B CA 1
ATOM 4620 C C . VAL B 1 262 ? 32.897 -78.593 -0.412 1.00 75.50 968 VAL B C 1
ATOM 4621 O O . VAL B 1 262 ? 33.723 -77.780 0.005 1.00 79.18 968 VAL B O 1
ATOM 4625 N N . ASN B 1 263 ? 32.074 -78.335 -1.422 1.00 71.23 969 ASN B N 1
ATOM 4626 C CA . ASN B 1 263 ? 32.079 -77.034 -2.076 1.00 67.17 969 ASN B CA 1
ATOM 4627 C C . ASN B 1 263 ? 31.651 -76.008 -1.040 1.00 60.76 969 ASN B C 1
ATOM 4628 O O . ASN B 1 263 ? 30.797 -76.295 -0.198 1.00 58.80 969 ASN B O 1
ATOM 4633 N N . ASN B 1 264 ? 32.248 -74.821 -1.080 1.00 54.09 970 ASN B N 1
ATOM 4634 C CA . ASN B 1 264 ? 31.850 -73.790 -0.138 1.00 45.16 970 ASN B CA 1
ATOM 4635 C C . ASN B 1 264 ? 30.421 -73.430 -0.500 1.00 41.95 970 ASN B C 1
ATOM 4636 O O . ASN B 1 264 ? 29.625 -73.064 0.360 1.00 44.41 970 ASN B O 1
ATOM 4641 N N . GL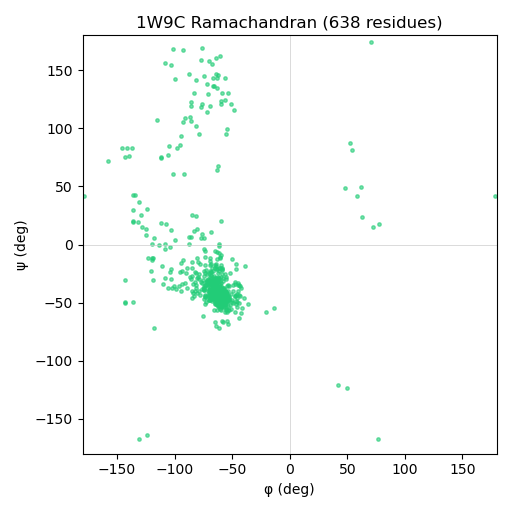N B 1 265 ? 30.098 -73.556 -1.783 1.00 39.09 971 GLN B N 1
ATOM 4642 C CA . GLN B 1 265 ? 28.755 -73.263 -2.255 1.00 44.87 971 GLN B CA 1
ATOM 4643 C C . GLN B 1 265 ? 27.753 -74.220 -1.626 1.00 41.59 971 GLN B C 1
ATOM 4644 O O . GLN B 1 265 ? 26.754 -73.789 -1.052 1.00 44.69 971 GLN B O 1
ATOM 4650 N N . ILE B 1 266 ? 28.026 -75.518 -1.732 1.00 40.46 972 ILE B N 1
ATOM 4651 C CA . ILE B 1 266 ? 27.144 -76.535 -1.167 1.00 41.52 972 ILE B CA 1
ATOM 4652 C C . ILE B 1 266 ? 26.998 -76.355 0.342 1.00 40.43 972 ILE B C 1
ATOM 4653 O O . ILE B 1 266 ? 25.888 -76.348 0.877 1.00 39.76 972 ILE B O 1
ATOM 4658 N N . PHE B 1 267 ? 28.131 -76.221 1.024 1.00 38.87 973 PHE B N 1
ATOM 4659 C CA . PHE B 1 267 ? 28.144 -76.038 2.471 1.00 37.67 973 PHE B CA 1
ATOM 4660 C C . PHE B 1 267 ? 27.458 -74.746 2.906 1.00 32.09 973 PHE B C 1
ATOM 4661 O O . PHE B 1 267 ? 26.678 -74.734 3.862 1.00 36.25 973 PHE B O 1
ATOM 4669 N N . LEU B 1 268 ? 27.751 -73.656 2.210 1.00 31.49 974 LEU B N 1
ATOM 4670 C CA . LEU B 1 268 ? 27.156 -72.376 2.556 1.00 37.94 974 LEU B CA 1
ATOM 4671 C C . LEU B 1 268 ? 25.638 -72.428 2.406 1.00 34.29 974 LEU B C 1
ATOM 4672 O O . LEU B 1 268 ? 24.906 -71.858 3.222 1.00 30.35 974 LEU B O 1
ATOM 4677 N N . GLN B 1 269 ? 25.168 -73.119 1.370 1.00 30.30 975 GLN B N 1
ATOM 4678 C CA . GLN B 1 269 ? 23.734 -73.255 1.141 1.00 32.63 975 GLN B CA 1
ATOM 4679 C C . GLN B 1 269 ? 23.086 -73.916 2.354 1.00 31.69 975 GLN B C 1
ATOM 4680 O O . GLN B 1 269 ? 22.129 -73.390 2.932 1.00 31.20 975 GLN B O 1
ATOM 4686 N N . GLU B 1 270 ? 23.624 -75.069 2.740 1.00 30.15 976 GLU B N 1
ATOM 4687 C CA . GLU B 1 270 ? 23.128 -75.797 3.898 1.00 34.95 976 GLU B CA 1
ATOM 4688 C C . GLU B 1 270 ? 23.273 -74.955 5.154 1.00 35.22 976 GLU B C 1
ATOM 4689 O O . GLU B 1 270 ? 22.374 -74.909 5.992 1.00 32.44 976 GLU B O 1
ATOM 4695 N N . TYR B 1 271 ? 24.421 -74.297 5.282 1.00 35.12 977 TYR B N 1
ATOM 4696 C CA . TYR B 1 271 ? 24.698 -73.472 6.449 1.00 35.32 977 TYR B CA 1
ATOM 4697 C C . TYR B 1 271 ? 23.627 -72.406 6.698 1.00 30.74 977 TYR B C 1
ATOM 4698 O O . TYR B 1 271 ? 23.076 -72.318 7.795 1.00 31.25 977 TYR B O 1
ATOM 4707 N N . VAL B 1 272 ? 23.330 -71.591 5.691 1.00 33.65 978 VAL B N 1
ATOM 4708 C CA . VAL B 1 272 ? 22.319 -70.552 5.864 1.00 30.56 978 VAL B CA 1
ATOM 4709 C C . VAL B 1 272 ? 20.942 -71.201 6.010 1.00 30.00 978 VAL B C 1
ATOM 4710 O O . VAL B 1 272 ? 20.110 -70.755 6.804 1.00 28.56 978 VAL B O 1
ATOM 4714 N N . ALA B 1 273 ? 20.713 -72.265 5.249 1.00 30.98 979 ALA B N 1
ATOM 4715 C CA . ALA B 1 273 ? 19.445 -72.977 5.305 1.00 31.01 979 ALA B CA 1
ATOM 4716 C C . ALA B 1 273 ? 19.145 -73.417 6.739 1.00 34.47 979 ALA B C 1
ATOM 4717 O O . ALA B 1 273 ? 18.032 -73.225 7.237 1.00 36.32 979 ALA B O 1
ATOM 4719 N N . ASN B 1 274 ? 20.142 -74.002 7.400 1.00 34.66 980 ASN B N 1
ATOM 4720 C CA . ASN B 1 274 ? 19.977 -74.462 8.775 1.00 39.46 980 ASN B CA 1
ATOM 4721 C C . ASN B 1 274 ? 19.828 -73.308 9.756 1.00 41.74 980 ASN B C 1
ATOM 4722 O O . ASN B 1 274 ? 19.055 -73.397 10.711 1.00 41.90 980 ASN B O 1
ATOM 4727 N N . LEU B 1 275 ? 20.573 -72.231 9.532 1.00 40.15 981 LEU B N 1
ATOM 4728 C CA . LEU B 1 275 ? 20.475 -71.075 10.406 1.00 39.07 981 LEU B CA 1
ATOM 4729 C C . LEU B 1 275 ? 19.027 -70.628 10.452 1.00 38.19 981 LEU B C 1
ATOM 4730 O O . LEU B 1 275 ? 18.456 -70.417 11.521 1.00 39.13 981 LEU B O 1
ATOM 4735 N N . LEU B 1 276 ? 18.437 -70.490 9.273 1.00 39.35 982 LEU B N 1
ATOM 4736 C CA . LEU B 1 276 ? 17.061 -70.049 9.159 1.00 36.81 982 LEU B CA 1
ATOM 4737 C C . LEU B 1 276 ? 16.078 -71.065 9.730 1.00 36.13 982 LEU B C 1
ATOM 4738 O O . LEU B 1 276 ? 15.099 -70.686 10.374 1.00 35.57 982 LEU B O 1
ATOM 4743 N N . LYS B 1 277 ? 16.338 -72.351 9.509 1.00 38.01 983 LYS B N 1
ATOM 4744 C CA . LYS B 1 277 ? 15.458 -73.396 10.029 1.00 45.17 983 LYS B CA 1
ATOM 4745 C C . LYS B 1 277 ? 15.458 -73.429 11.558 1.00 48.14 983 LYS B C 1
ATOM 4746 O O . LYS B 1 277 ? 14.400 -73.558 12.178 1.00 47.91 983 LYS B O 1
ATOM 4752 N N . SER B 1 278 ? 16.640 -73.308 12.160 1.00 49.52 984 SER B N 1
ATOM 4753 C CA . SER B 1 278 ? 16.770 -73.313 13.617 1.00 47.92 984 SER B CA 1
ATOM 4754 C C . SER B 1 278 ? 16.031 -72.132 14.223 1.00 49.97 984 SER B C 1
ATOM 4755 O O . SER B 1 278 ? 15.258 -72.286 15.168 1.00 54.14 984 SER B O 1
ATOM 4758 N N . ALA B 1 279 ? 16.273 -70.948 13.673 1.00 46.61 985 ALA B N 1
ATOM 4759 C CA . ALA B 1 279 ? 15.630 -69.742 14.163 1.00 46.79 985 ALA B CA 1
ATOM 4760 C C . ALA B 1 279 ? 14.136 -69.735 13.856 1.00 48.43 985 ALA B C 1
ATOM 4761 O O . ALA B 1 279 ? 13.355 -69.116 14.576 1.00 48.77 985 ALA B O 1
ATOM 4763 N N . PHE B 1 280 ? 13.738 -70.423 12.788 1.00 53.00 986 PHE B N 1
ATOM 4764 C CA . PHE B 1 280 ? 12.327 -70.480 12.406 1.00 59.63 986 PHE B CA 1
ATOM 4765 C C . PHE B 1 280 ? 11.908 -71.869 11.932 1.00 60.33 986 PHE B C 1
ATOM 4766 O O . PHE B 1 280 ? 11.723 -72.106 10.736 1.00 60.27 986 PHE B O 1
ATOM 4774 N N . PRO B 1 281 ? 11.727 -72.800 12.878 1.00 59.71 987 PRO B N 1
ATOM 4775 C CA . PRO B 1 281 ? 11.330 -74.180 12.588 1.00 59.05 987 PRO B CA 1
ATOM 4776 C C . PRO B 1 281 ? 9.988 -74.305 11.873 1.00 54.98 987 PRO B C 1
ATOM 4777 O O . PRO B 1 281 ? 9.621 -75.387 11.422 1.00 56.69 987 PRO B O 1
ATOM 4781 N N . HIS B 1 282 ? 9.263 -73.198 11.765 1.00 54.19 988 HIS B N 1
ATOM 4782 C CA . HIS B 1 282 ? 7.960 -73.209 11.112 1.00 54.17 988 HIS B CA 1
ATOM 4783 C C . HIS B 1 282 ? 8.053 -72.982 9.603 1.00 55.91 988 HIS B C 1
ATOM 4784 O O . HIS B 1 282 ? 7.037 -72.953 8.909 1.00 54.85 988 HIS B O 1
ATOM 4791 N N . LEU B 1 283 ? 9.273 -72.820 9.102 1.00 56.55 989 LEU B N 1
ATOM 4792 C CA . LEU B 1 283 ? 9.495 -72.604 7.676 1.00 53.56 989 LEU B CA 1
ATOM 4793 C C . LEU B 1 283 ? 9.622 -73.931 6.934 1.00 52.50 989 LEU B C 1
ATOM 4794 O O . LEU B 1 283 ? 10.143 -74.907 7.475 1.00 49.69 989 LEU B O 1
ATOM 4799 N N . GLN B 1 284 ? 9.148 -73.960 5.691 1.00 52.77 990 GLN B N 1
ATOM 4800 C CA . GLN B 1 284 ? 9.222 -75.164 4.868 1.00 54.91 990 GLN B CA 1
ATOM 4801 C C . GLN B 1 284 ? 10.589 -75.297 4.194 1.00 49.88 990 GLN B C 1
ATOM 4802 O O . GLN B 1 284 ? 11.082 -74.353 3.574 1.00 47.55 990 GLN B O 1
ATOM 4808 N N . ASP B 1 285 ? 11.190 -76.477 4.315 1.00 43.40 991 ASP B N 1
ATOM 4809 C CA . ASP B 1 285 ? 12.504 -76.748 3.737 1.00 42.06 991 ASP B CA 1
ATOM 4810 C C . ASP B 1 285 ? 12.734 -76.255 2.314 1.00 41.29 991 ASP B C 1
ATOM 4811 O O . ASP B 1 285 ? 13.745 -75.603 2.035 1.00 34.57 991 ASP B O 1
ATOM 4816 N N . ALA B 1 286 ? 11.806 -76.577 1.418 1.00 34.13 992 ALA B N 1
ATOM 4817 C CA . ALA B 1 286 ? 11.919 -76.174 0.020 1.00 35.26 992 ALA B CA 1
ATOM 4818 C C . ALA B 1 286 ? 11.821 -74.660 -0.144 1.00 32.66 992 ALA B C 1
ATOM 4819 O O . ALA B 1 286 ? 12.492 -74.076 -0.995 1.00 32.15 992 ALA B O 1
ATOM 4821 N N . GLN B 1 287 ? 10.976 -74.033 0.671 1.00 35.27 993 GLN B N 1
ATOM 4822 C CA . GLN B 1 287 ? 10.795 -72.586 0.632 1.00 37.04 993 GLN B CA 1
ATOM 4823 C C . GLN B 1 287 ? 12.092 -71.919 1.088 1.00 39.13 993 GLN B C 1
ATOM 4824 O O . GLN B 1 287 ? 12.535 -70.927 0.500 1.00 36.25 993 GLN B O 1
ATOM 4830 N N . VAL B 1 288 ? 12.695 -72.476 2.136 1.00 34.32 994 VAL B N 1
ATOM 4831 C CA . VAL B 1 288 ? 13.949 -71.963 2.681 1.00 33.91 994 VAL B CA 1
ATOM 4832 C C . VAL B 1 288 ? 15.064 -72.146 1.658 1.00 30.12 994 VAL B C 1
ATOM 4833 O O . VAL B 1 288 ? 15.862 -71.238 1.417 1.00 23.59 994 VAL B O 1
ATOM 4837 N N . LYS B 1 289 ? 15.105 -73.328 1.055 1.00 27.05 995 LYS B N 1
ATOM 4838 C CA . LYS B 1 289 ? 16.111 -73.636 0.053 1.00 26.98 995 LYS B CA 1
ATOM 4839 C C . LYS B 1 289 ? 16.010 -72.643 -1.118 1.00 26.25 995 LYS B C 1
ATOM 4840 O O . LYS B 1 289 ? 17.031 -72.174 -1.621 1.00 26.01 995 LYS B O 1
ATOM 4846 N N . LEU B 1 290 ? 14.790 -72.309 -1.543 1.00 19.90 996 LEU B N 1
ATOM 4847 C CA . LEU B 1 290 ? 14.613 -71.358 -2.641 1.00 20.83 996 LEU B CA 1
ATOM 4848 C C . LEU B 1 290 ? 15.108 -69.961 -2.245 1.00 24.29 996 LEU B C 1
ATOM 4849 O O . LEU B 1 290 ? 15.752 -69.274 -3.041 1.00 22.41 996 LEU B O 1
ATOM 4854 N N . PHE B 1 291 ? 14.808 -69.542 -1.018 1.00 26.14 997 PHE B N 1
ATOM 4855 C CA . PHE B 1 291 ? 15.254 -68.238 -0.531 1.00 27.82 997 PHE B CA 1
ATOM 4856 C C . PHE B 1 291 ? 16.778 -68.137 -0.578 1.00 23.57 997 PHE B C 1
ATOM 4857 O O . PHE B 1 291 ? 17.329 -67.097 -0.934 1.00 26.68 997 PHE B O 1
ATOM 4865 N N . VAL B 1 292 ? 17.446 -69.221 -0.199 1.00 20.87 998 VAL B N 1
ATOM 4866 C CA . VAL B 1 292 ? 18.901 -69.270 -0.189 1.00 22.12 998 VAL B CA 1
ATOM 4867 C C . VAL B 1 292 ? 19.471 -69.219 -1.605 1.00 27.68 998 VAL B C 1
ATOM 4868 O O . VAL B 1 292 ? 20.429 -68.492 -1.868 1.00 27.45 998 VAL B O 1
ATOM 4872 N N . THR B 1 293 ? 18.893 -69.993 -2.518 1.00 25.14 999 THR B N 1
ATOM 4873 C CA . THR B 1 293 ? 19.371 -69.979 -3.889 1.00 22.82 999 THR B CA 1
ATOM 4874 C C . THR B 1 293 ? 19.284 -68.554 -4.428 1.00 25.86 999 THR B C 1
ATOM 4875 O O . THR B 1 293 ? 20.173 -68.097 -5.149 1.00 28.71 999 THR B O 1
ATOM 4879 N N . GLY B 1 294 ? 18.220 -67.851 -4.052 1.00 28.17 1000 GLY B N 1
ATOM 4880 C CA . GLY B 1 294 ? 18.032 -66.482 -4.494 1.00 26.87 1000 GLY B CA 1
ATOM 4881 C C . GLY B 1 294 ? 19.135 -65.556 -4.017 1.00 30.30 1000 GLY B C 1
ATOM 4882 O O . GLY B 1 294 ? 19.390 -64.519 -4.635 1.00 28.29 1000 GLY B O 1
ATOM 4883 N N . LEU B 1 295 ? 19.793 -65.928 -2.921 1.00 33.80 1001 LEU B N 1
ATOM 4884 C CA . LEU B 1 295 ? 20.877 -65.122 -2.367 1.00 34.23 1001 LEU B CA 1
ATOM 4885 C C . LEU B 1 295 ? 22.090 -65.113 -3.286 1.00 34.49 1001 LEU B C 1
ATOM 4886 O O . LEU B 1 295 ? 22.831 -64.129 -3.325 1.00 40.22 1001 LEU B O 1
ATOM 4891 N N . PHE B 1 296 ? 22.310 -66.206 -4.010 1.00 32.64 1002 PHE B N 1
ATOM 4892 C CA . PHE B 1 296 ? 23.430 -66.252 -4.948 1.00 35.09 1002 PHE B CA 1
ATOM 4893 C C . PHE B 1 296 ? 22.963 -65.628 -6.262 1.00 31.01 1002 PHE B C 1
ATOM 4894 O O . PHE B 1 296 ? 23.694 -64.878 -6.905 1.00 36.25 1002 PHE B O 1
ATOM 4902 N N . SER B 1 297 ? 21.728 -65.936 -6.640 1.00 31.24 1003 SER B N 1
ATOM 4903 C CA . SER B 1 297 ? 21.143 -65.429 -7.871 1.00 27.76 1003 SER B CA 1
ATOM 4904 C C . SER B 1 297 ? 21.199 -63.914 -7.981 1.00 29.33 1003 SER B C 1
ATOM 4905 O O . SER B 1 297 ? 21.516 -63.374 -9.039 1.00 26.68 1003 SER B O 1
ATOM 4908 N N . LEU B 1 298 ? 20.901 -63.231 -6.883 1.00 29.23 1004 LEU B N 1
ATOM 4909 C CA . LEU B 1 298 ? 20.875 -61.776 -6.880 1.00 23.58 1004 LEU B CA 1
ATOM 4910 C C . LEU B 1 298 ? 22.082 -61.104 -6.233 1.00 24.57 1004 LEU B C 1
ATOM 4911 O O . LEU B 1 298 ? 22.051 -59.896 -5.993 1.00 25.11 1004 LEU B O 1
ATOM 4916 N N . ASN B 1 299 ? 23.145 -61.857 -5.961 1.00 29.35 1005 ASN B N 1
ATOM 4917 C CA . ASN B 1 299 ? 24.301 -61.264 -5.291 1.00 29.91 1005 ASN B CA 1
ATOM 4918 C C . ASN B 1 299 ? 25.001 -60.134 -6.029 1.00 32.43 1005 ASN B C 1
ATOM 4919 O O . ASN B 1 299 ? 25.982 -59.580 -5.529 1.00 36.76 1005 ASN B O 1
ATOM 4924 N N . GLN B 1 300 ? 24.499 -59.771 -7.203 1.00 34.07 1006 GLN B N 1
ATOM 4925 C CA . GLN B 1 300 ? 25.111 -58.682 -7.948 1.00 32.67 1006 GLN B CA 1
ATOM 4926 C C . GLN B 1 300 ? 24.092 -57.644 -8.375 1.00 32.60 1006 GLN B C 1
ATOM 4927 O O . GLN B 1 300 ? 24.279 -56.915 -9.345 1.00 36.48 1006 GLN B O 1
ATOM 4933 N N . ASP B 1 301 ? 23.011 -57.585 -7.611 1.00 34.88 1007 ASP B N 1
ATOM 4934 C CA . ASP B 1 301 ? 21.930 -56.636 -7.826 1.00 32.98 1007 ASP B CA 1
ATOM 4935 C C . ASP B 1 301 ? 21.463 -56.329 -6.410 1.00 31.80 1007 ASP B C 1
ATOM 4936 O O . ASP B 1 301 ? 20.507 -56.934 -5.924 1.00 33.64 1007 ASP B O 1
ATOM 4941 N N . ILE B 1 302 ? 22.152 -55.405 -5.744 1.00 30.26 1008 ILE B N 1
ATOM 4942 C CA . ILE B 1 302 ? 21.822 -55.062 -4.364 1.00 34.31 1008 ILE B CA 1
ATOM 4943 C C . ILE B 1 302 ? 20.374 -54.651 -4.154 1.00 34.23 1008 ILE B C 1
ATOM 4944 O O . ILE B 1 302 ? 19.733 -55.090 -3.197 1.00 33.88 1008 ILE B O 1
ATOM 4949 N N . PRO B 1 303 ? 19.836 -53.797 -5.033 1.00 36.83 1009 PRO B N 1
ATOM 4950 C CA . PRO B 1 303 ? 18.439 -53.403 -4.837 1.00 37.77 1009 PRO B CA 1
ATOM 4951 C C . PRO B 1 303 ? 17.548 -54.651 -4.848 1.00 34.99 1009 PRO B C 1
ATOM 4952 O O . PRO B 1 303 ? 16.679 -54.816 -3.989 1.00 34.24 1009 PRO B O 1
ATOM 4956 N N . ALA B 1 304 ? 17.784 -55.534 -5.816 1.00 27.47 1010 ALA B N 1
ATOM 4957 C CA . ALA B 1 304 ? 17.014 -56.769 -5.923 1.00 28.93 1010 ALA B CA 1
ATOM 4958 C C . ALA B 1 304 ? 17.270 -57.641 -4.694 1.00 29.59 1010 ALA B C 1
ATOM 4959 O O . ALA B 1 304 ? 16.347 -58.248 -4.149 1.00 21.04 1010 ALA B O 1
ATOM 4961 N N . PHE B 1 305 ? 18.533 -57.694 -4.272 1.00 29.82 1011 PHE B N 1
ATOM 4962 C CA . PHE B 1 305 ? 18.939 -58.476 -3.108 1.00 23.64 1011 PHE B CA 1
ATOM 4963 C C . PHE B 1 305 ? 18.200 -57.955 -1.883 1.00 28.09 1011 PHE B C 1
ATOM 4964 O O . PHE B 1 305 ? 17.672 -58.738 -1.092 1.00 30.53 1011 PHE B O 1
ATOM 4972 N N . LYS B 1 306 ? 18.157 -56.632 -1.732 1.00 29.51 1012 LYS B N 1
ATOM 4973 C CA . LYS B 1 306 ? 17.480 -56.028 -0.590 1.00 31.73 1012 LYS B CA 1
ATOM 4974 C C . LYS B 1 306 ? 15.998 -56.383 -0.588 1.00 32.47 1012 LYS B C 1
ATOM 4975 O O . LYS B 1 306 ? 15.435 -56.735 0.453 1.00 25.04 1012 LYS B O 1
ATOM 4981 N N . GLU B 1 307 ? 15.365 -56.296 -1.753 1.00 30.18 1013 GLU B N 1
ATOM 4982 C CA . GLU B 1 307 ? 13.953 -56.630 -1.848 1.00 30.89 1013 GLU B CA 1
ATOM 4983 C C . GLU B 1 307 ? 13.748 -58.111 -1.547 1.00 32.45 1013 GLU B C 1
ATOM 4984 O O . GLU B 1 307 ? 12.753 -58.494 -0.932 1.00 33.47 1013 GLU B O 1
ATOM 4990 N N . HIS B 1 308 ? 14.702 -58.936 -1.973 1.00 30.76 1014 HIS B N 1
ATOM 4991 C CA . HIS B 1 308 ? 14.648 -60.374 -1.728 1.00 30.77 1014 HIS B CA 1
ATOM 4992 C C . HIS B 1 308 ? 14.553 -60.602 -0.217 1.00 29.29 1014 HIS B C 1
ATOM 4993 O O . HIS B 1 308 ? 13.738 -61.397 0.252 1.00 30.39 1014 HIS B O 1
ATOM 5000 N N . LEU B 1 309 ? 15.389 -59.893 0.538 1.00 28.92 1015 LEU B N 1
ATOM 5001 C CA . LEU B 1 309 ? 15.388 -59.997 1.993 1.00 31.59 1015 LEU B CA 1
ATOM 5002 C C . LEU B 1 309 ? 14.096 -59.434 2.571 1.00 32.71 1015 LEU B C 1
ATOM 5003 O O . LEU B 1 309 ? 13.472 -60.051 3.439 1.00 33.13 1015 LEU B O 1
ATOM 5008 N N . ARG B 1 310 ? 13.697 -58.259 2.093 1.00 28.85 1016 ARG B N 1
ATOM 5009 C CA . ARG B 1 310 ? 12.477 -57.638 2.586 1.00 35.51 1016 ARG B CA 1
ATOM 5010 C C . ARG B 1 310 ? 11.282 -58.578 2.426 1.00 36.96 1016 ARG B C 1
ATOM 5011 O O . ARG B 1 310 ? 10.474 -58.721 3.342 1.00 38.05 1016 ARG B O 1
ATOM 5019 N N . ASP B 1 311 ? 11.173 -59.225 1.268 1.00 39.99 1017 ASP B N 1
ATOM 5020 C CA . ASP B 1 311 ? 10.066 -60.145 1.026 1.00 40.30 1017 ASP B CA 1
ATOM 5021 C C . ASP B 1 311 ? 10.122 -61.364 1.939 1.00 39.98 1017 ASP B C 1
ATOM 5022 O O . ASP B 1 311 ? 9.086 -61.897 2.327 1.00 43.24 1017 ASP B O 1
ATOM 5027 N N . PHE B 1 312 ? 11.324 -61.813 2.282 1.00 37.77 1018 PHE B N 1
ATOM 5028 C CA . PHE B 1 312 ? 11.453 -62.986 3.138 1.00 38.37 1018 PHE B CA 1
ATOM 5029 C C . PHE B 1 312 ? 11.050 -62.690 4.573 1.00 42.05 1018 PHE B C 1
ATOM 5030 O O . PHE B 1 312 ? 10.554 -63.566 5.278 1.00 42.99 1018 PHE B O 1
ATOM 5038 N N . LEU B 1 313 ? 11.271 -61.458 5.011 1.00 46.84 1019 LEU B N 1
ATOM 5039 C CA . LEU B 1 313 ? 10.902 -61.085 6.365 1.00 51.11 1019 LEU B CA 1
ATOM 5040 C C . LEU B 1 313 ? 9.395 -61.197 6.502 1.00 56.06 1019 LEU B C 1
ATOM 5041 O O . LEU B 1 313 ? 8.889 -61.659 7.523 1.00 56.89 1019 LEU B O 1
ATOM 5046 N N . VAL B 1 314 ? 8.683 -60.792 5.456 1.00 60.31 1020 VAL B N 1
ATOM 5047 C CA . VAL B 1 314 ? 7.228 -60.855 5.450 1.00 66.92 1020 VAL B CA 1
ATOM 5048 C C . VAL B 1 314 ? 6.734 -62.305 5.426 1.00 69.90 1020 VAL B C 1
ATOM 5049 O O . VAL B 1 314 ? 5.657 -62.609 5.939 1.00 70.64 1020 VAL B O 1
ATOM 5053 N N . GLN B 1 315 ? 7.520 -63.199 4.833 1.00 75.32 1021 GLN B N 1
ATOM 5054 C CA . GLN B 1 315 ? 7.157 -64.615 4.778 1.00 82.51 1021 GLN B CA 1
ATOM 5055 C C . GLN B 1 315 ? 7.538 -65.257 6.117 1.00 83.21 1021 GLN B C 1
ATOM 5056 O O . GLN B 1 315 ? 7.773 -66.464 6.209 1.00 80.68 1021 GLN B O 1
ATOM 5062 N N . ILE B 1 316 ? 7.599 -64.416 7.148 1.00 84.50 1022 ILE B N 1
ATOM 5063 C CA . ILE B 1 316 ? 7.932 -64.819 8.512 1.00 84.60 1022 ILE B CA 1
ATOM 5064 C C . ILE B 1 316 ? 7.067 -63.984 9.457 1.00 87.96 1022 ILE B C 1
ATOM 5065 O O . ILE B 1 316 ? 6.404 -64.513 10.350 1.00 84.11 1022 ILE B O 1
ATOM 5070 N N . LYS B 1 317 ? 7.081 -62.673 9.235 1.00 93.76 1023 LYS B N 1
ATOM 5071 C CA . LYS B 1 317 ? 6.311 -61.729 10.037 1.00 99.71 1023 LYS B CA 1
ATOM 5072 C C . LYS B 1 317 ? 4.833 -62.101 10.095 1.00 105.51 1023 LYS B C 1
ATOM 5073 O O . LYS B 1 317 ? 4.326 -62.490 11.146 1.00 108.19 1023 LYS B O 1
ATOM 5079 N N . GLU B 1 318 ? 4.152 -61.971 8.956 1.00 110.84 1024 GLU B N 1
ATOM 5080 C CA . GLU B 1 318 ? 2.722 -62.265 8.844 1.00 113.61 1024 GLU B CA 1
ATOM 5081 C C . GLU B 1 318 ? 2.316 -63.591 9.481 1.00 115.48 1024 GLU B C 1
ATOM 5082 O O . GLU B 1 318 ? 1.143 -63.799 9.802 1.00 115.03 1024 GLU B O 1
ATOM 5088 N N . PHE B 1 319 ? 3.283 -64.489 9.653 1.00 115.81 1025 PHE B N 1
ATOM 5089 C CA . PHE B 1 319 ? 3.014 -65.782 10.268 1.00 115.24 1025 PHE B CA 1
ATOM 5090 C C . PHE B 1 319 ? 2.896 -65.572 11.777 1.00 116.45 1025 PHE B C 1
ATOM 5091 O O . PHE B 1 319 ? 2.774 -66.527 12.545 1.00 115.60 1025 PHE B O 1
ATOM 5099 N N . ALA B 1 320 ? 2.932 -64.306 12.186 1.00 118.68 1026 ALA B N 1
ATOM 5100 C CA . ALA B 1 320 ? 2.835 -63.929 13.591 1.00 120.98 1026 ALA B CA 1
ATOM 5101 C C . ALA B 1 320 ? 1.892 -62.739 13.787 1.00 121.90 1026 ALA B C 1
ATOM 5102 O O . ALA B 1 320 ? 1.006 -62.778 14.642 1.00 123.72 1026 ALA B O 1
ATOM 5104 N N . GLY B 1 321 ? 2.085 -61.682 12.999 1.00 121.35 1027 GLY B N 1
ATOM 5105 C CA . GLY B 1 321 ? 1.230 -60.511 13.116 1.00 119.62 1027 GLY B CA 1
ATOM 5106 C C . GLY B 1 321 ? 1.733 -59.280 12.381 1.00 118.59 1027 GLY B C 1
ATOM 5107 O O . GLY B 1 321 ? 2.850 -59.324 11.826 1.00 117.85 1027 GLY B O 1
#

Foldseek 3Di:
DQDCVVCLLVLLVLLQVLLCVLQVCCVVPNDVSCVDPVNVVSLVSNLVSLVSVLVVLLPDDDLLCCLVPPVVSVCVRQFQSQQPDDPSRHHLSSLQSLLSNLQRNQPSCLVVVQVRCVRCPPVLCVQCLPLPCGPVSNLVSNLSNLLSCLPRNVVSLVVHDPVSNVVVLVSLLSQLLDPPLVSNVSSLVSVQSNLVVLLVPLVCNLVCCLPPVLVVLLSLCVQLLDPDPCRCLLSSLVRLLVSLQCLVVCVNVDQSPPPPRDRVNVVVLVSQLVSVCVVPVVDDSVVSSVLSVVSNVCSPPSVVSSVSSVVVSCVPVVVPD/DQDCPVCLVVLLVLLQVLLVVLCCCPVPPNPVSCVDPVNVVSLVSNLVSLVSVLVVLLPDDDLLCCLVPPVVSVCVRQQQSQQPDDPSRRDLSSLQSLLSNLQRNFPSCLVCVLVNCVRPPPVLLVQPLPLPCGPVSSLVSNLSNLQSCLVRNVVSLVVHDPVSVVVSLVSLLSQLLHPDLVSNVSSLVSVQSNLVVLLVVLVCNLVCCLPPVLVVLLSLCVQLLDPPRCRCLLSSLLRLLVSLQCLVVCVNVDQSCPPPRDRVLVVVLVSQLVSCCVVPVPDDSVVSSVLSVVSNVCSPPSVVSSVSSVVVSCVPPVVPD

InterPro domains:
  IPR001494 Importin-beta, N-terminal domain [PF03810] (46-111)
  IPR001494 Importin-beta, N-terminal domain [PS50166] (46-112)
  IPR001494 Importin-beta, N-terminal domain [SM00913] (46-112)
  IPR011989 Armadillo-like helical [G3DSA:1.25.10.10] (1-1055)
  IPR013598 Exportin-1/Importin-beta-like [PF08389] (124-268)
  IPR014877 Exportin-1, C-terminal [PF08767] (709-1026)
  IPR014877 Exportin-1, C-terminal [SM01102] (709-1027)
  IPR016024 Armadillo-type fold [SSF48371] (28-1032)
  IPR016024 Armadillo-type fold [SSF48371] (707-1027)
  IPR040485 Exportin-1, repeat 3 [PF18787] (485-535)
  IPR041123 Chromosome region maintenance repeat [PF18777] (345-381)
  IPR041235 Exportin-1, repeat 2 [PF18784] (405-472)
  IPR045065 Exportin-1/5 [PTHR11223] (21-1064)

Nearest PDB structures (foldseek):
  1w9c-assembly1_B  TM=1.002E+00  e=3.919E-38  Homo sapiens
  3gb8-assembly1_A  TM=9.759E-01  e=3.162E-31  Homo sapiens
  3gjx-assembly1_A  TM=9.367E-01  e=1.408E-30  Mus musculus
  3nc0-assembly2_A  TM=9.373E-01  e=2.024E-30  Mus musculus
  3nc0-assembly2_D  TM=9.365E-01  e=2.579E-30  Mus musculus

Organism: Homo sapiens (NCBI:txid9606)

Sequence (642 aa):
VIQLGRIYLDMLNVYKCLSENISAAIQANGEMVTKQPLIRSMRTVKRETLKLISGWVSRSNDPQMVAENFVPPLLDAVLIDYQRNVPAAREPEVLSTMAIIVNKLGGHITAEIPQIFDAVFECTLNMINKDFEEYPEHRTNFFLLLQAVNSHCFPAFLAIPPTQFKLVLDSIIWAFKHTMRNVADTGLQILFTLLQNVAQEEAAAQSFYQTYFCDILQHIFSVVTDTSHTAGLTMHASILAYMFNLVEEGKISTSLNPGNPVNNQIFLQEYVANLLKSAFPHLQDAQVKLFVTGLFSLNQDIPAFKEHLRDFLVQIKEFAGVIQLGRIYLDMLNVYKCLSENISAAIQANGEMVTKQPLIRSMRTVKRETLKLISGWVSRSNDPQMVAENFVPPLLDAVLIDYQRNVPAAREPEVLSTMAIIVNKLGGHITAEIPQIFDAVFECTLNMINKDFEEYPEHRTNFFLLLQAVNSHCFPAFLAIPPTQFKLVLDSIIWAFKHTMRNVADTGLQILFTLLQNVAQEEAAAQSFYQTYFCDILQHIFSVVTDTSHTAGLTMHASILAYMFNLVEEGKISTSLNPGNPVNNQIFLQEYVANLLKSAFPHLQDAQVKLFVTGLFSLNQDIPAFKEHLRDFLVQIKEFAG

Secondary structure (DSSP, 8-state):
----GGGHHHHHHHHHHHHHHHHHHHHHH-SGGGGSHHHHHHHHHHHHHHHHHHHHHTT-S-HHHHHHHTHHHHHHHHHHHHHTS-GGG--THHHHHHHHHHHHHGGGGGGGHHHHHHHHHHHHHHHHSSTTT-SHHHHHHHHHHHHHHHHH-TTHHHHS-HHHHHHHHHHHHHHTT-SSHHHHHHHHHHHHHHHHHHHH-HHHHHHHIIIIIHHHHHHHHHHHHSSS--TTHHHHHHHHHHHHHHHHTT---S-S-SSS---HHHHHHHHHHHHHHHH-TTS-HHHHHHHHHHHHHTTT-HHHHHHHHHHHHHHHHTTT-/----TTTHHHHHHHHHHHHHHHHHHHHHH-GGGGGSHHHHHHHHHHHHHHHHHHHHHHT-S-HHHHHHHTHHHHHHHHHHHHHTS-GGG--HHHHHHHHHHHHHHGGGGGGGHHHHHHHHHHHHHHHHSSSS--SHHHHHHHHHHHHHHHHH-TTHHHHS-HHHHHHHHHHHHHHHTSSSHHHHHHHHHHHHHHHHHHHT-HHHHHHHIIIIIHHHHHHHHHHHHSSS--TTHHHHHHHHHHHHHHHHTT---S-S-SSS---HHHHHHHHHHHHHHHH-TTS-HHHHHHHHHHHHHTTT-HHHHHHHHHHHHHHHHTTT-

CATH classification: 1.25.10.10

Solvent-accessible surface area: 29578 Å² total; per-residue (Å²): 161,16,132,0,47,205,7,4,118,30,4,8,68,6,2,85,19,0,6,116,17,6,25,53,21,18,159,76,97,35,84,163,13,24,146,107,96,36,14,133,6,6,27,19,5,6,67,14,4,0,89,0,0,6,8,36,4,43,134,29,145,65,56,97,76,1,9,115,80,42,1,56,40,2,5,95,4,1,4,93,33,2,73,190,21,47,50,35,6,22,3,16,15,3,0,26,3,0,4,59,0,0,84,78,8,9,62,92,1,29,94,44,0,38,86,0,2,87,6,1,5,85,27,0,10,88,11,0,48,107,121,156,73,89,58,77,95,10,6,76,13,4,6,84,5,2,48,2,0,2,59,91,0,20,71,0,5,89,71,5,60,111,97,6,22,98,49,0,1,53,1,0,18,50,0,0,90,19,131,73,198,105,10,8,61,31,0,2,84,2,0,50,44,0,4,81,31,7,34,145,48,143,101,31,4,49,71,17,7,66,79,25,4,28,67,0,0,56,36,0,9,42,10,7,33,84,104,109,54,87,47,29,6,72,46,2,0,23,0,0,0,49,0,0,24,12,5,68,96,54,113,5,95,36,32,12,42,91,66,99,89,68,97,21,70,81,33,0,65,112,56,0,11,72,42,5,72,88,58,29,114,75,17,118,84,65,81,0,142,132,12,2,66,9,0,18,79,53,6,128,69,62,93,32,0,41,74,39,3,100,93,10,46,62,75,18,122,130,141,92,91,160,11,112,0,54,210,1,16,133,16,4,12,63,9,2,96,11,0,7,109,21,3,23,59,23,14,150,78,105,40,86,164,11,18,147,106,108,33,10,120,6,3,29,29,5,2,58,15,5,1,85,0,0,6,8,40,5,41,140,27,145,69,51,94,72,1,10,113,80,49,2,50,46,2,4,106,4,0,5,91,30,3,68,179,19,47,48,37,3,24,3,12,12,2,0,26,1,0,4,59,0,0,80,79,5,11,60,91,1,28,93,42,0,38,78,0,1,87,5,0,3,82,26,0,11,83,11,0,48,100,119,148,82,79,65,82,96,11,6,70,12,3,6,80,4,2,47,2,0,0,56,92,0,17,70,1,3,84,72,5,71,108,105,11,19,101,52,0,4,57,2,2,20,52,0,0,89,22,134,96,180,107,13,6,44,30,0,1,92,1,2,49,38,0,1,82,29,5,33,147,49,143,98,29,4,48,69,15,6,65,85,23,2,29,65,1,0,54,33,0,9,46,9,7,31,70,111,108,50,91,48,18,8,71,51,2,0,18,0,0,2,48,0,0,26,14,6,71,97,51,122,5,92,42,37,12,38,96,68,106,90,66,92,22,66,73,34,0,63,100,54,0,12,73,44,5,64,94,61,31,114,72,17,135,90,69,58,0,141,132,11,2,71,11,0,12,83,53,8,133,70,63,92,30,0,45,76,40,3,91,80,10,39,57,92,20,114,128,145,100,89

GO terms:
  GO:0005730 nucleolus (C, IDA)
  GO:0005737 cytoplasm (C, IDA)
  GO:0006611 protein export from nucleus (P, IC)
  GO:0005049 nuclear export signal receptor activity (F, IMP)
  GO:0042254 ribosome biogenesis (P, IMP)
  GO:0006611 protein export from nucleus (P, IMP)
  GO:0000054 ribosomal subunit export from nucleus (P, IMP)
  GO:0000055 ribosomal large subunit export from nucleus (P, IMP)
  GO:0000056 ribosomal small subunit export from nucleus (P, IMP)
  GO:0005515 protein binding (F, IPI)
  GO:1990904 ribonucleoprotein complex (C, IDA)
  GO:0000776 kinetochore (C, IDA)
  GO:0005635 nuclear envelope (C, TAS)
  GO:0005654 nucleoplasm (C, TAS)
  GO:0005737 cytoplasm (C, TAS)
  GO:0005049 nuclear export signal receptor activity (F, TAS)
  GO:0005829 cytosol (C, TAS)
  GO:0005654 nucleoplasm (C, IDA)
  GO:0005829 cytosol (C, IDA)
  GO:0006611 protein export from nucleus (P, IDA)

B-factor: mean 41.26, std 20.68, range [6.24, 123.72]